Protein AF-A0A4R7BGW4-F1 (afdb_monomer_lite)

Structure (mmCIF, N/CA/C/O backbone):
data_AF-A0A4R7BGW4-F1
#
_entry.id   AF-A0A4R7BGW4-F1
#
loop_
_atom_site.group_PDB
_atom_site.id
_atom_site.type_symbol
_atom_site.label_atom_id
_atom_site.label_alt_id
_atom_site.label_comp_id
_atom_site.label_asym_id
_atom_site.label_entity_id
_atom_site.label_seq_id
_atom_site.pdbx_PDB_ins_code
_atom_site.Cartn_x
_atom_site.Cartn_y
_atom_site.Cartn_z
_atom_site.occupancy
_atom_site.B_iso_or_equiv
_atom_site.auth_seq_id
_atom_site.auth_comp_id
_atom_site.auth_asym_id
_atom_site.auth_atom_id
_atom_site.pdbx_PDB_model_num
ATOM 1 N N . MET A 1 1 ? 62.318 -22.006 13.399 1.00 50.84 1 MET A N 1
ATOM 2 C CA . MET A 1 1 ? 60.995 -21.565 13.897 1.00 50.84 1 MET A CA 1
ATOM 3 C C . MET A 1 1 ? 61.132 -20.517 15.015 1.00 50.84 1 MET A C 1
ATOM 5 O O . MET A 1 1 ? 60.632 -20.724 16.108 1.00 50.84 1 MET A O 1
ATOM 9 N N . ALA A 1 2 ? 61.800 -19.385 14.760 1.00 42.50 2 ALA A N 1
ATOM 10 C CA . ALA A 1 2 ? 61.925 -18.286 15.737 1.00 42.50 2 ALA A CA 1
ATOM 11 C C . ALA A 1 2 ? 61.772 -16.882 15.108 1.00 42.50 2 ALA A C 1
ATOM 13 O O . ALA A 1 2 ? 61.889 -15.880 15.798 1.00 42.50 2 ALA A O 1
ATOM 14 N N . HIS A 1 3 ? 61.462 -16.797 13.807 1.00 39.91 3 HIS A N 1
ATOM 15 C CA . HIS A 1 3 ? 61.272 -15.526 13.091 1.00 39.91 3 HIS A CA 1
ATOM 16 C C . HIS A 1 3 ? 59.812 -15.233 12.702 1.00 39.91 3 HIS A C 1
ATOM 18 O O . HIS A 1 3 ? 59.534 -14.176 12.151 1.00 39.91 3 HIS A O 1
ATOM 24 N N . LEU A 1 4 ? 58.864 -16.124 13.025 1.00 39.44 4 LEU A N 1
ATOM 25 C CA . LEU A 1 4 ? 57.434 -15.938 12.716 1.00 39.44 4 LEU A CA 1
ATOM 26 C C . LEU A 1 4 ? 56.603 -15.399 13.896 1.00 39.44 4 LEU A C 1
ATOM 28 O O . LEU A 1 4 ? 55.477 -14.962 13.696 1.00 39.44 4 LEU A O 1
ATOM 32 N N . THR A 1 5 ? 57.157 -15.348 15.109 1.00 45.94 5 THR A N 1
ATOM 33 C CA . THR A 1 5 ? 56.467 -14.856 16.318 1.00 45.94 5 THR A CA 1
ATOM 34 C C . THR A 1 5 ? 56.669 -13.360 16.595 1.00 45.94 5 THR A C 1
ATOM 36 O O . THR A 1 5 ? 55.926 -12.779 17.377 1.00 45.94 5 THR A O 1
ATOM 39 N N . SER A 1 6 ? 57.610 -12.691 15.919 1.00 45.19 6 SER A N 1
ATOM 40 C CA . SER A 1 6 ? 57.865 -11.249 16.099 1.00 45.19 6 SER A CA 1
ATOM 41 C C . SER A 1 6 ? 56.918 -10.351 15.284 1.00 45.19 6 SER A C 1
ATOM 43 O O . SER A 1 6 ? 56.547 -9.277 15.756 1.00 45.19 6 SER A O 1
ATOM 45 N N . ALA A 1 7 ? 56.464 -10.801 14.109 1.00 41.72 7 ALA A N 1
ATOM 46 C CA . ALA A 1 7 ? 55.553 -10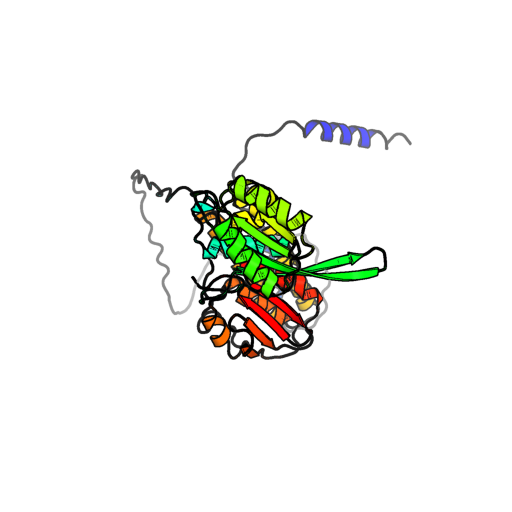.031 13.256 1.00 41.72 7 ALA A CA 1
ATOM 47 C C . ALA A 1 7 ? 54.107 -10.012 13.795 1.00 41.72 7 ALA A C 1
ATOM 49 O O . ALA A 1 7 ? 53.414 -9.000 13.688 1.00 41.72 7 ALA A O 1
ATOM 50 N N . ALA A 1 8 ? 53.672 -11.094 14.452 1.00 42.75 8 ALA A N 1
ATOM 51 C CA . ALA A 1 8 ? 52.350 -11.179 15.077 1.00 42.75 8 ALA A CA 1
ATOM 52 C C . ALA A 1 8 ? 52.223 -10.271 16.320 1.00 42.75 8 ALA A C 1
ATOM 54 O O . ALA A 1 8 ? 51.175 -9.663 16.540 1.00 42.75 8 ALA A O 1
ATOM 55 N N . GLN A 1 9 ? 53.310 -10.085 17.082 1.00 42.53 9 GLN A N 1
ATOM 56 C CA . GLN A 1 9 ? 53.322 -9.208 18.260 1.00 42.53 9 GLN A CA 1
ATOM 57 C C . GLN A 1 9 ? 53.328 -7.709 17.889 1.00 42.53 9 GLN A C 1
ATOM 59 O O . GLN A 1 9 ? 52.786 -6.886 18.626 1.00 42.53 9 GLN A O 1
ATOM 64 N N . GLN A 1 10 ? 53.887 -7.336 16.729 1.00 40.78 10 GLN A N 1
ATOM 65 C CA . GLN A 1 10 ? 53.847 -5.952 16.231 1.00 40.78 10 GLN A CA 1
ATOM 66 C C . GLN A 1 10 ? 52.486 -5.564 15.630 1.00 40.78 10 GLN A C 1
ATOM 68 O O . GLN A 1 10 ? 52.072 -4.415 15.778 1.00 40.78 10 GLN A O 1
ATOM 73 N N . ALA A 1 11 ? 51.746 -6.509 15.040 1.00 38.03 11 ALA A N 1
ATOM 74 C CA . ALA A 1 11 ? 50.392 -6.261 14.537 1.00 38.03 11 ALA A CA 1
ATOM 75 C C . ALA A 1 11 ? 49.359 -6.075 15.670 1.00 38.03 11 ALA A C 1
ATOM 77 O O . ALA A 1 11 ? 48.472 -5.227 15.569 1.00 38.03 11 ALA A O 1
ATOM 78 N N . SER A 1 12 ? 49.518 -6.790 16.792 1.00 37.56 12 SER A N 1
ATOM 79 C CA . SER A 1 12 ? 48.626 -6.669 17.957 1.00 37.56 12 SER A CA 1
ATOM 80 C C . SER A 1 12 ? 48.766 -5.332 18.703 1.00 37.56 12 SER A C 1
ATOM 82 O O . SER A 1 12 ? 47.798 -4.865 19.299 1.00 37.56 12 SER A O 1
ATOM 84 N N . ASN A 1 13 ? 49.936 -4.685 18.649 1.00 37.06 13 ASN A N 1
ATOM 85 C CA . ASN A 1 13 ? 50.175 -3.382 19.289 1.00 37.06 13 ASN A CA 1
ATOM 86 C C . ASN A 1 13 ? 49.731 -2.181 18.431 1.00 37.06 13 ASN A C 1
ATOM 88 O O . ASN A 1 13 ? 49.611 -1.070 18.947 1.00 37.06 13 ASN A O 1
ATOM 92 N N . LEU A 1 14 ? 49.464 -2.389 17.136 1.00 34.59 14 LEU A N 1
ATOM 93 C CA . LEU A 1 14 ? 48.868 -1.377 16.254 1.00 34.59 14 LEU A CA 1
ATOM 94 C C . LEU A 1 14 ? 47.337 -1.356 16.350 1.00 34.59 14 LEU A C 1
ATOM 96 O O . LEU A 1 14 ? 46.734 -0.298 16.193 1.00 34.59 14 LEU A O 1
ATOM 100 N N . LEU A 1 15 ? 46.712 -2.489 16.683 1.00 34.22 15 LEU A N 1
ATOM 101 C CA . LEU A 1 15 ? 45.257 -2.601 16.830 1.00 34.22 15 LEU A CA 1
ATOM 102 C C . LEU A 1 15 ? 44.727 -2.095 18.184 1.00 34.22 15 LEU A C 1
ATOM 104 O O . LEU A 1 15 ? 43.577 -1.679 18.256 1.00 34.22 15 LEU A O 1
ATOM 108 N N . SER A 1 16 ? 45.556 -2.020 19.231 1.00 32.81 16 SER A N 1
ATOM 109 C CA . SER A 1 16 ? 45.166 -1.424 20.523 1.00 32.81 16 SER A CA 1
ATOM 110 C C . SER A 1 16 ? 45.279 0.107 20.573 1.00 32.81 16 SER A C 1
ATOM 112 O O . SER A 1 16 ? 44.793 0.731 21.514 1.00 32.81 16 SER A O 1
ATOM 114 N N . ARG A 1 17 ? 45.876 0.740 19.551 1.00 33.09 17 ARG A N 1
ATOM 115 C CA . ARG A 1 17 ? 46.001 2.206 19.443 1.00 33.09 17 ARG A CA 1
ATOM 116 C C . ARG A 1 17 ? 44.931 2.872 18.572 1.00 33.09 17 ARG A C 1
ATOM 118 O O . ARG A 1 17 ? 44.899 4.095 18.508 1.00 33.09 17 ARG A O 1
ATOM 125 N N . PHE A 1 18 ? 44.028 2.105 17.960 1.00 29.09 18 PHE A N 1
ATOM 126 C CA . PHE A 1 18 ? 42.938 2.643 17.132 1.00 29.09 18 PHE A CA 1
ATOM 127 C C . PHE A 1 18 ? 41.626 2.927 17.893 1.00 29.09 18 PHE A C 1
ATOM 129 O O . PHE A 1 18 ? 40.670 3.402 17.288 1.00 29.09 18 PHE A O 1
ATOM 136 N N . SER A 1 19 ? 41.579 2.722 19.217 1.00 30.39 19 SER A N 1
ATOM 137 C CA . SER A 1 19 ? 40.395 3.017 20.052 1.00 30.39 19 SER A CA 1
ATOM 138 C C . SER A 1 19 ? 40.386 4.399 20.723 1.00 30.39 19 SER A C 1
ATOM 140 O O . SER A 1 19 ? 39.546 4.643 21.579 1.00 30.39 19 SER A O 1
ATOM 142 N N . PHE A 1 20 ? 41.263 5.329 20.342 1.00 30.33 20 PHE A N 1
ATOM 143 C CA . PHE A 1 20 ? 41.252 6.695 20.884 1.00 30.33 20 PHE A CA 1
ATOM 144 C C . PHE A 1 20 ? 41.569 7.730 19.799 1.00 30.33 20 PHE A C 1
ATOM 146 O O . PHE A 1 20 ? 42.650 8.306 19.771 1.00 30.33 20 PHE A O 1
ATOM 153 N N . MET A 1 21 ? 40.628 7.966 18.883 1.00 25.55 21 MET A N 1
ATOM 154 C CA . MET A 1 21 ? 40.558 9.236 18.150 1.00 25.55 21 MET A CA 1
ATOM 155 C C . MET A 1 21 ? 39.176 9.398 17.510 1.00 25.55 21 MET A C 1
ATOM 157 O O . MET A 1 21 ? 38.942 9.064 16.352 1.00 25.55 21 MET A O 1
ATOM 161 N N . GLN A 1 22 ? 38.238 9.891 18.312 1.00 27.88 22 GLN A N 1
ATOM 162 C CA . GLN A 1 22 ? 37.014 10.519 17.836 1.00 27.88 22 GLN A CA 1
ATOM 163 C C . GLN A 1 22 ? 37.192 12.031 18.038 1.00 27.88 22 GLN A C 1
ATOM 165 O O . GLN A 1 22 ? 37.757 12.440 19.051 1.00 27.88 22 GLN A O 1
ATOM 170 N N . VAL A 1 23 ? 36.674 12.811 17.083 1.00 30.53 23 VAL A N 1
ATOM 171 C CA . VAL A 1 23 ? 36.604 14.286 16.981 1.00 30.53 23 VAL A CA 1
ATOM 172 C C . VAL A 1 23 ? 37.595 14.920 15.985 1.00 30.53 23 VAL A C 1
ATOM 174 O O . VAL A 1 23 ? 38.809 14.831 16.130 1.00 30.53 23 VAL A O 1
ATOM 177 N N . ALA A 1 24 ? 36.988 15.629 15.021 1.00 28.98 24 ALA A N 1
ATOM 178 C CA . ALA A 1 24 ? 37.527 16.506 13.975 1.00 28.98 24 ALA A CA 1
ATOM 179 C C . ALA A 1 24 ? 38.097 15.828 12.712 1.00 28.98 24 ALA A C 1
ATOM 181 O O . ALA A 1 24 ? 39.224 15.357 12.713 1.00 28.98 24 ALA A O 1
ATOM 182 N N . VAL A 1 25 ? 37.311 15.816 11.624 1.00 26.88 25 VAL A N 1
ATOM 183 C CA . VAL A 1 25 ? 37.585 16.527 10.349 1.00 26.88 25 VAL A CA 1
ATOM 184 C C . VAL A 1 25 ? 36.357 16.348 9.438 1.00 26.88 25 VAL A C 1
ATOM 186 O O . VAL A 1 25 ? 36.188 15.334 8.759 1.00 26.88 25 VAL A O 1
ATOM 189 N N . GLU A 1 26 ? 35.490 17.360 9.433 1.00 35.34 26 GLU A N 1
ATOM 190 C CA . GLU A 1 26 ? 34.613 17.678 8.305 1.00 35.34 26 GLU A CA 1
ATOM 191 C C . GLU A 1 26 ? 35.473 18.204 7.145 1.00 35.34 26 GLU A C 1
ATOM 193 O O . GLU A 1 26 ? 36.422 18.955 7.362 1.00 35.34 26 GLU A O 1
ATOM 198 N N . GLY A 1 27 ? 35.143 17.812 5.910 1.00 29.66 27 GLY A N 1
ATOM 199 C CA . GLY A 1 27 ? 35.706 18.443 4.711 1.00 29.66 27 GLY A CA 1
ATOM 200 C C . GLY A 1 27 ? 36.666 17.609 3.858 1.00 29.66 27 GLY A C 1
ATOM 201 O O . GLY A 1 27 ? 37.609 18.173 3.331 1.00 29.66 27 GLY A O 1
ATOM 202 N N . HIS A 1 28 ? 36.457 16.300 3.657 1.00 29.39 28 HIS A N 1
ATOM 203 C CA . HIS A 1 28 ? 37.186 15.550 2.608 1.00 29.39 28 HIS A CA 1
ATOM 204 C C . HIS A 1 28 ? 36.442 14.302 2.078 1.00 29.39 28 HIS A C 1
ATOM 206 O O . HIS A 1 28 ? 37.018 13.224 1.951 1.00 29.39 28 HIS A O 1
ATOM 212 N N . ARG A 1 29 ? 35.150 14.416 1.725 1.00 31.31 29 ARG A N 1
ATOM 213 C CA . ARG A 1 29 ? 34.405 13.311 1.065 1.00 31.31 29 ARG A CA 1
ATOM 214 C C . ARG A 1 29 ? 33.837 13.602 -0.328 1.00 31.31 29 ARG A C 1
ATOM 216 O O . ARG A 1 29 ? 33.298 12.698 -0.951 1.00 31.31 29 ARG A O 1
ATOM 223 N N . THR A 1 30 ? 34.067 14.783 -0.896 1.00 33.34 30 THR A N 1
ATOM 224 C CA . THR A 1 30 ? 33.650 15.123 -2.275 1.00 33.34 30 THR A CA 1
ATOM 225 C C . THR A 1 30 ? 34.719 14.870 -3.347 1.00 33.34 30 THR A C 1
ATOM 227 O O . THR A 1 30 ? 34.395 14.803 -4.529 1.00 33.34 30 THR A O 1
ATOM 230 N N . ALA A 1 31 ? 35.985 14.643 -2.979 1.00 28.88 31 ALA A N 1
ATOM 231 C CA . ALA A 1 31 ? 37.067 14.455 -3.957 1.00 28.88 31 ALA A CA 1
ATOM 232 C C . ALA A 1 31 ? 37.173 13.022 -4.523 1.00 28.88 31 ALA A C 1
ATOM 234 O O . ALA A 1 31 ? 37.663 12.833 -5.637 1.00 28.88 31 ALA A O 1
ATOM 235 N N . SER A 1 32 ? 36.693 12.006 -3.794 1.00 30.34 32 SER A N 1
ATOM 236 C CA . SER A 1 32 ? 36.845 10.601 -4.210 1.00 30.34 32 SER A CA 1
ATOM 237 C C . SER A 1 32 ? 35.902 10.217 -5.364 1.00 30.34 32 SER A C 1
ATOM 239 O O . SER A 1 32 ? 36.321 9.534 -6.297 1.00 30.34 32 SER A O 1
ATOM 241 N N . CYS A 1 33 ? 34.670 10.748 -5.386 1.00 32.38 33 CYS A N 1
ATOM 242 C CA . CYS A 1 33 ? 33.725 10.510 -6.489 1.00 32.38 33 CYS A CA 1
ATOM 243 C C . CYS A 1 33 ? 34.138 11.198 -7.804 1.00 32.38 33 CYS A C 1
ATOM 245 O O . CYS A 1 33 ? 33.939 10.642 -8.883 1.00 32.38 33 CYS A O 1
ATOM 247 N N . LEU A 1 34 ? 34.777 12.372 -7.738 1.00 30.14 34 LEU A N 1
ATOM 248 C CA . LEU A 1 34 ? 35.261 13.087 -8.928 1.00 30.14 34 LEU A CA 1
ATOM 249 C C . LEU A 1 34 ? 36.474 12.398 -9.576 1.00 30.14 34 LEU A C 1
ATOM 251 O O . LEU A 1 34 ? 36.586 12.356 -10.800 1.00 30.14 34 LEU A O 1
ATOM 255 N N . LEU A 1 35 ? 37.354 11.779 -8.784 1.00 31.17 35 LEU A N 1
ATOM 256 C CA . LEU A 1 35 ? 38.516 11.050 -9.309 1.00 31.17 35 LEU A CA 1
ATOM 257 C C . LEU A 1 35 ? 38.139 9.742 -10.028 1.00 31.17 35 LEU A C 1
ATOM 259 O O . LEU A 1 35 ? 38.867 9.306 -10.925 1.00 31.17 35 LEU A O 1
ATOM 263 N N . GLN A 1 36 ? 36.996 9.138 -9.691 1.00 35.72 36 GLN A N 1
ATOM 264 C CA . GLN A 1 36 ? 36.485 7.948 -10.378 1.00 35.72 36 GLN A CA 1
ATOM 265 C C . GLN A 1 36 ? 35.817 8.283 -11.722 1.00 35.72 36 GLN A C 1
ATOM 267 O O . GLN A 1 36 ? 36.022 7.541 -12.686 1.00 35.72 36 GLN A O 1
ATOM 272 N N . SER A 1 37 ? 35.126 9.425 -11.842 1.00 32.12 37 SER A N 1
ATOM 273 C CA . SER A 1 37 ? 34.527 9.843 -13.123 1.00 32.12 37 SER A CA 1
ATOM 274 C C . SER A 1 37 ? 35.582 10.304 -14.143 1.00 32.12 37 SER A C 1
ATOM 276 O O . SER A 1 37 ? 35.499 9.961 -15.323 1.00 32.12 37 SER A O 1
ATOM 278 N N . VAL A 1 38 ? 36.661 10.959 -13.691 1.00 35.38 38 VAL A N 1
ATOM 279 C CA . VAL A 1 38 ? 37.774 11.383 -14.566 1.00 35.38 38 VAL A CA 1
ATOM 280 C C . VAL A 1 38 ? 38.562 10.185 -15.121 1.00 35.38 38 VAL A C 1
ATOM 282 O O . VAL A 1 38 ? 39.023 10.222 -16.265 1.00 35.38 38 VAL A O 1
ATOM 285 N N . ARG A 1 39 ? 38.669 9.077 -14.369 1.00 33.34 39 ARG A N 1
ATOM 286 C CA . ARG A 1 39 ? 39.290 7.833 -14.867 1.00 33.34 39 ARG A CA 1
ATOM 287 C C . ARG A 1 39 ? 38.445 7.130 -15.934 1.00 33.34 39 ARG A C 1
ATOM 289 O O . ARG A 1 39 ? 39.021 6.581 -16.872 1.00 33.34 39 ARG A O 1
ATOM 296 N N . TYR A 1 40 ? 37.116 7.192 -15.837 1.00 34.81 40 TYR A N 1
ATOM 297 C CA . TYR A 1 40 ? 36.210 6.621 -16.842 1.00 34.81 40 TYR A CA 1
ATOM 298 C C . TYR A 1 40 ? 36.238 7.405 -18.164 1.00 34.81 40 TYR A C 1
ATOM 300 O O . TYR A 1 40 ? 36.337 6.807 -19.237 1.00 34.81 40 TYR A O 1
ATOM 308 N N . SER A 1 41 ? 36.293 8.738 -18.098 1.00 36.44 41 SER A N 1
ATOM 309 C CA . SER A 1 41 ? 36.430 9.600 -19.283 1.00 36.44 41 SER A CA 1
ATOM 310 C C . SER A 1 41 ? 37.761 9.389 -20.025 1.00 36.44 41 SER A C 1
ATOM 312 O O . SER A 1 41 ? 37.803 9.422 -21.256 1.00 36.44 41 SER A O 1
ATOM 314 N N . GLY A 1 42 ? 38.849 9.089 -19.303 1.00 30.75 42 GLY A N 1
ATOM 315 C CA . GLY A 1 42 ? 40.153 8.767 -19.900 1.00 30.75 42 GLY A CA 1
ATOM 316 C C . GLY A 1 42 ? 40.214 7.404 -20.609 1.00 30.75 42 GLY A C 1
ATOM 317 O O . GLY A 1 42 ? 40.974 7.237 -21.567 1.00 30.75 42 GLY A O 1
ATOM 318 N N . LEU A 1 43 ? 39.402 6.434 -20.177 1.00 37.34 43 LEU A N 1
ATOM 319 C CA . LEU A 1 43 ? 39.286 5.108 -20.801 1.00 37.34 43 LEU A CA 1
ATOM 320 C C . LEU A 1 43 ? 38.443 5.147 -22.085 1.00 37.34 43 LEU A C 1
ATOM 322 O O . LEU A 1 43 ? 38.844 4.563 -23.093 1.00 37.34 43 LEU A O 1
ATOM 326 N N . LEU A 1 44 ? 37.357 5.927 -22.096 1.00 37.09 44 LEU A N 1
ATOM 327 C CA . LEU A 1 44 ? 36.525 6.167 -23.284 1.00 37.09 44 LEU A CA 1
ATOM 328 C C . LEU A 1 44 ? 37.282 6.908 -24.401 1.00 37.09 44 LEU A C 1
ATOM 330 O O . LEU A 1 44 ? 37.140 6.571 -25.579 1.00 37.09 44 LEU A O 1
ATOM 334 N N . LEU A 1 45 ? 38.168 7.848 -24.051 1.00 32.81 45 LEU A N 1
ATOM 335 C CA . LEU A 1 45 ? 39.012 8.539 -25.036 1.00 32.81 45 LEU A CA 1
ATOM 336 C C . LEU A 1 45 ? 40.053 7.597 -25.681 1.00 32.81 45 LEU A C 1
ATOM 338 O O . LEU A 1 45 ? 40.371 7.732 -26.863 1.00 32.81 45 LEU A O 1
ATOM 342 N N . ARG A 1 46 ? 40.542 6.591 -24.938 1.00 35.94 46 ARG A N 1
ATOM 343 C CA . ARG A 1 46 ? 41.466 5.563 -25.457 1.00 35.94 46 ARG A CA 1
ATOM 344 C C . ARG A 1 46 ? 40.794 4.554 -26.390 1.00 35.94 46 ARG A C 1
ATOM 346 O O . ARG A 1 46 ? 41.461 4.051 -27.293 1.00 35.94 46 ARG A O 1
ATOM 353 N N . GLN A 1 47 ? 39.504 4.271 -26.211 1.00 41.97 47 GLN A N 1
ATOM 354 C CA . GLN A 1 47 ? 38.747 3.409 -27.127 1.00 41.97 47 GLN A CA 1
ATOM 355 C C . GLN A 1 47 ? 38.418 4.121 -28.443 1.00 41.97 47 GLN A C 1
ATOM 357 O O . GLN A 1 47 ? 38.543 3.520 -29.510 1.00 41.97 47 GLN A O 1
ATOM 362 N N . LYS A 1 48 ? 38.107 5.422 -28.392 1.00 34.97 48 LYS A N 1
ATOM 363 C CA . LYS A 1 48 ? 37.793 6.210 -29.593 1.00 34.97 48 LYS A CA 1
ATOM 364 C C . LYS A 1 48 ? 39.014 6.442 -30.495 1.00 34.97 48 LYS A C 1
ATOM 366 O O . LYS A 1 48 ? 38.878 6.424 -31.711 1.00 34.97 48 LYS A O 1
ATOM 371 N N . LEU A 1 49 ? 40.218 6.525 -29.917 1.00 33.94 49 LEU A N 1
ATOM 372 C CA . LEU A 1 49 ? 41.483 6.598 -30.669 1.00 33.94 49 LEU A CA 1
ATOM 373 C C . LEU A 1 49 ? 41.941 5.257 -31.277 1.00 33.94 49 LEU A C 1
ATOM 375 O O . LEU A 1 49 ? 42.817 5.260 -32.136 1.00 33.94 49 LEU A O 1
ATOM 379 N N . ARG A 1 50 ? 41.359 4.116 -30.874 1.00 34.19 50 ARG A N 1
ATOM 380 C CA . ARG A 1 50 ? 41.621 2.803 -31.501 1.00 34.19 50 ARG A CA 1
ATOM 381 C C . ARG A 1 50 ? 40.703 2.488 -32.682 1.00 34.19 50 ARG A C 1
ATOM 383 O O . ARG A 1 50 ? 41.029 1.601 -33.459 1.00 34.19 50 ARG A O 1
ATOM 390 N N . GLN A 1 51 ? 39.585 3.196 -32.831 1.00 38.38 51 GLN A N 1
ATOM 391 C CA . GLN A 1 51 ? 38.664 3.004 -33.958 1.00 38.38 51 GLN A CA 1
ATOM 392 C C . GLN A 1 51 ? 39.020 3.866 -35.182 1.00 38.38 51 GLN A C 1
ATOM 394 O O . GLN A 1 51 ? 38.491 3.628 -36.262 1.00 38.38 51 GLN A O 1
ATOM 399 N N . THR A 1 52 ? 39.941 4.828 -35.053 1.00 36.81 52 THR A N 1
ATOM 400 C CA . THR A 1 52 ? 40.314 5.755 -36.139 1.00 36.81 52 THR A CA 1
ATOM 401 C C . THR A 1 52 ? 41.631 5.431 -36.848 1.00 36.81 52 THR A C 1
ATOM 403 O O . THR A 1 52 ? 42.049 6.193 -37.713 1.00 36.81 52 THR A O 1
ATOM 406 N N . THR A 1 53 ? 42.297 4.316 -36.541 1.00 35.06 53 THR A N 1
ATOM 407 C CA . THR A 1 53 ? 43.508 3.889 -37.263 1.00 35.06 53 THR A CA 1
ATOM 408 C C . THR A 1 53 ? 43.390 2.434 -37.708 1.00 35.06 53 THR A C 1
ATOM 410 O O . THR A 1 53 ? 43.773 1.499 -37.010 1.00 35.06 53 THR A O 1
ATOM 413 N N . GLY A 1 54 ? 42.845 2.236 -38.909 1.00 34.66 54 GLY A N 1
ATOM 414 C CA . GLY A 1 54 ? 42.974 0.973 -39.629 1.00 34.66 54 GLY A CA 1
ATOM 415 C C . GLY A 1 54 ? 44.427 0.764 -40.060 1.00 34.66 54 GLY A C 1
ATOM 416 O O . GLY A 1 54 ? 44.990 1.601 -40.762 1.00 34.66 54 GLY A O 1
ATOM 417 N N . GLY A 1 55 ? 45.041 -0.341 -39.637 1.00 29.80 55 GLY A N 1
ATOM 418 C CA . GLY A 1 55 ? 46.382 -0.724 -40.078 1.00 29.80 55 GLY A CA 1
ATOM 419 C C . GLY A 1 55 ? 46.951 -1.920 -39.315 1.00 29.80 55 GLY A C 1
ATOM 420 O O . GLY A 1 55 ? 47.362 -1.793 -38.166 1.00 29.80 55 GLY A O 1
ATOM 421 N N . ASN A 1 56 ? 46.985 -3.080 -39.973 1.00 34.50 56 ASN A N 1
ATOM 422 C CA . ASN A 1 56 ? 47.585 -4.331 -39.500 1.00 34.50 56 ASN A CA 1
ATOM 423 C C . ASN A 1 56 ? 49.121 -4.239 -39.381 1.00 34.50 56 ASN A C 1
ATOM 425 O O . ASN A 1 56 ? 49.785 -4.034 -40.396 1.00 34.50 56 ASN A O 1
ATOM 429 N N . SER A 1 57 ? 49.687 -4.495 -38.191 1.00 29.64 57 SER A N 1
ATOM 430 C CA . SER A 1 57 ? 50.986 -5.186 -37.977 1.00 29.64 57 SER A CA 1
ATOM 431 C C . SER A 1 57 ? 51.303 -5.385 -36.478 1.00 29.64 57 SER A C 1
ATOM 433 O O . SER A 1 57 ? 50.825 -4.606 -35.651 1.00 29.64 57 SER A O 1
ATOM 435 N N . PRO A 1 58 ? 52.084 -6.420 -36.089 1.00 34.56 58 PRO A N 1
ATOM 436 C CA . PRO A 1 58 ? 52.198 -6.861 -34.698 1.00 34.56 58 PRO A CA 1
ATOM 437 C C . PRO A 1 58 ? 53.247 -6.056 -33.913 1.00 34.56 58 PRO A C 1
ATOM 439 O O . PRO A 1 58 ? 54.369 -5.846 -34.373 1.00 34.56 58 PRO A O 1
ATOM 442 N N . ALA A 1 59 ? 52.901 -5.627 -32.697 1.00 32.28 59 ALA A N 1
ATOM 443 C CA . ALA A 1 59 ? 53.775 -4.829 -31.837 1.00 32.28 59 ALA A CA 1
ATOM 444 C C . ALA A 1 59 ? 54.674 -5.700 -30.932 1.00 32.28 59 ALA A C 1
ATOM 446 O O . ALA A 1 59 ? 54.187 -6.550 -30.187 1.00 32.28 59 ALA A O 1
ATOM 447 N N . ARG A 1 60 ? 55.989 -5.433 -30.956 1.00 28.94 60 ARG A N 1
ATOM 448 C CA . ARG A 1 60 ? 56.958 -5.793 -29.897 1.00 28.94 60 ARG A CA 1
ATOM 449 C C . ARG A 1 60 ? 56.798 -4.854 -28.682 1.00 28.94 60 ARG A C 1
ATOM 451 O O . ARG A 1 60 ? 56.372 -3.715 -28.871 1.00 28.94 60 ARG A O 1
ATOM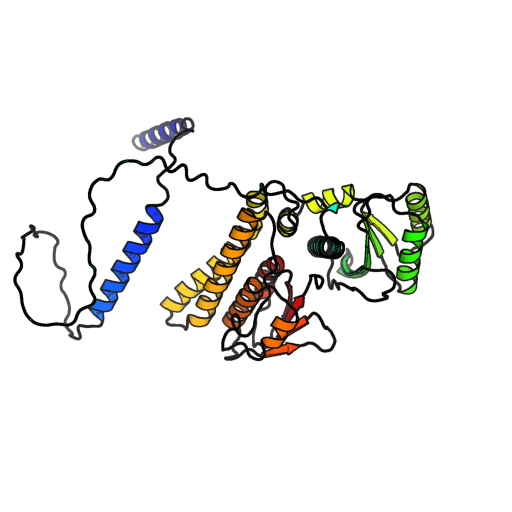 458 N N . PRO A 1 61 ? 57.175 -5.264 -27.455 1.00 29.88 61 PRO A N 1
ATOM 459 C CA . PRO A 1 61 ? 57.029 -4.421 -26.268 1.00 29.88 61 PRO A CA 1
ATOM 460 C C . PRO A 1 61 ? 58.169 -3.390 -26.160 1.00 29.88 61 PRO A C 1
ATOM 462 O O . PRO A 1 61 ? 59.339 -3.739 -26.308 1.00 29.88 61 PRO A O 1
ATOM 465 N N . LEU A 1 62 ? 57.835 -2.125 -25.878 1.00 29.28 62 LEU A N 1
ATOM 466 C CA . LEU A 1 62 ? 58.795 -1.040 -25.619 1.00 29.28 62 LEU A CA 1
ATOM 467 C C . LEU A 1 62 ? 58.961 -0.793 -24.108 1.00 29.28 62 LEU A C 1
ATOM 469 O O . LEU A 1 62 ? 57.981 -0.713 -23.366 1.00 29.28 62 LEU A O 1
ATOM 473 N N . GLN A 1 63 ? 60.222 -0.675 -23.677 1.00 26.84 63 GLN A N 1
ATOM 474 C CA . GLN A 1 63 ? 60.666 -0.397 -22.306 1.00 26.84 63 GLN A CA 1
ATOM 475 C C . GLN A 1 63 ? 60.459 1.074 -21.905 1.00 26.84 63 GLN A C 1
ATOM 477 O O . GLN A 1 63 ? 60.734 1.995 -22.670 1.00 26.84 63 GLN A O 1
ATOM 482 N N . TRP A 1 64 ? 60.032 1.279 -20.656 1.00 30.09 64 TRP A N 1
ATOM 483 C CA . TRP A 1 64 ? 59.778 2.577 -20.025 1.00 30.09 64 TRP A CA 1
ATOM 484 C C . TRP A 1 64 ? 61.038 3.192 -19.407 1.00 30.09 64 TRP A C 1
ATOM 486 O O . TRP A 1 64 ? 61.192 3.258 -18.190 1.00 30.09 64 TRP A O 1
ATOM 496 N N . SER A 1 65 ? 61.936 3.702 -20.239 1.00 31.02 65 SER A N 1
ATOM 497 C CA . SER A 1 65 ? 62.952 4.642 -19.768 1.00 31.02 65 SER A CA 1
ATOM 498 C C . SER A 1 65 ? 63.314 5.596 -20.892 1.00 31.02 65 SER A C 1
ATOM 500 O O . SER A 1 65 ? 63.700 5.130 -21.956 1.00 31.02 65 SER A O 1
ATOM 502 N N . GLN A 1 66 ? 63.244 6.900 -20.600 1.00 32.28 66 GLN A N 1
ATOM 503 C CA . GLN A 1 66 ? 63.597 8.064 -21.433 1.00 32.28 66 GLN A CA 1
ATOM 504 C C . GLN A 1 66 ? 62.417 8.833 -22.042 1.00 32.28 66 GLN A C 1
ATOM 506 O O . GLN A 1 66 ? 62.159 8.748 -23.232 1.00 32.28 66 GLN A O 1
ATOM 511 N N . LEU A 1 67 ? 61.787 9.701 -21.242 1.00 26.77 67 LEU A N 1
ATOM 512 C CA . LEU A 1 67 ? 61.168 10.936 -21.739 1.00 26.77 67 LEU A CA 1
ATOM 513 C C . LEU A 1 67 ? 61.414 12.066 -20.719 1.00 26.77 67 LEU A C 1
ATOM 515 O O . LEU A 1 67 ? 60.913 12.022 -19.597 1.00 26.77 67 LEU A O 1
ATOM 519 N N . LYS A 1 68 ? 62.225 13.061 -21.107 1.00 26.55 68 LYS A N 1
ATOM 520 C CA . LYS A 1 68 ? 62.338 14.382 -20.453 1.00 26.55 68 LYS A CA 1
ATOM 521 C C . LYS A 1 68 ? 61.309 15.337 -21.085 1.00 26.55 68 LYS A C 1
ATOM 523 O O . LYS A 1 68 ? 61.019 15.178 -22.269 1.00 26.55 68 LYS A O 1
ATOM 528 N N . PRO A 1 69 ? 60.783 16.344 -20.363 1.00 26.84 69 PRO A N 1
ATOM 529 C CA . PRO A 1 69 ? 59.772 17.242 -20.909 1.00 26.84 69 PRO A CA 1
ATOM 530 C C . PRO A 1 69 ? 60.419 18.345 -21.759 1.00 26.84 69 PRO A C 1
ATOM 532 O O . PRO A 1 69 ? 61.402 18.961 -21.347 1.00 26.84 69 PRO A O 1
ATOM 535 N N . THR A 1 70 ? 59.857 18.630 -22.935 1.00 26.11 70 THR A N 1
ATOM 536 C CA . THR A 1 70 ? 60.252 19.775 -23.773 1.00 26.11 70 THR A CA 1
ATOM 537 C C . THR A 1 70 ? 59.024 20.621 -24.105 1.00 26.11 70 THR A C 1
ATOM 539 O O . THR A 1 70 ? 57.979 20.095 -24.477 1.00 26.11 70 THR A O 1
ATOM 542 N N . ARG A 1 71 ? 59.160 21.940 -23.910 1.00 27.27 71 ARG A N 1
ATOM 543 C CA . ARG A 1 71 ? 58.189 22.997 -24.240 1.00 27.27 71 ARG A CA 1
ATOM 544 C C . ARG A 1 71 ? 58.056 23.179 -25.760 1.00 27.27 71 ARG A C 1
ATOM 546 O O . ARG A 1 71 ? 59.068 23.178 -26.449 1.00 27.27 71 ARG A O 1
ATOM 553 N N . LEU A 1 72 ? 56.847 23.488 -26.226 1.00 24.59 72 LEU A N 1
ATOM 554 C CA . LEU A 1 72 ? 56.516 24.093 -27.532 1.00 24.59 72 LEU A CA 1
ATOM 555 C C . LEU A 1 72 ? 55.420 25.135 -27.224 1.00 24.59 72 LEU A C 1
ATOM 557 O O . LEU A 1 72 ? 54.428 24.763 -26.606 1.00 24.59 72 LEU A O 1
ATOM 561 N N . VAL A 1 73 ? 55.622 26.458 -27.289 1.00 25.19 73 VAL A N 1
ATOM 562 C CA . VAL A 1 73 ? 55.843 27.390 -28.422 1.00 25.19 73 VAL A CA 1
ATOM 563 C C . VAL A 1 73 ? 54.740 27.317 -29.485 1.00 25.19 73 VAL A C 1
ATOM 565 O O . VAL A 1 73 ? 54.670 26.375 -30.267 1.00 25.19 73 VAL A O 1
ATOM 568 N N . GLU A 1 74 ? 53.892 28.350 -29.472 1.00 27.39 74 GLU A N 1
ATOM 569 C CA . GLU A 1 74 ? 52.810 28.659 -30.413 1.00 27.39 74 GLU A CA 1
ATOM 570 C C . GLU A 1 74 ? 53.336 29.150 -31.774 1.00 27.39 74 GLU A C 1
ATOM 572 O O . GLU A 1 74 ? 54.287 29.931 -31.812 1.00 27.39 74 GLU A O 1
ATOM 577 N N . ASN A 1 75 ? 52.639 28.820 -32.875 1.00 23.47 75 ASN A N 1
ATOM 578 C CA . ASN A 1 75 ? 52.220 29.837 -33.853 1.00 23.47 75 ASN A CA 1
ATOM 579 C C . ASN A 1 75 ? 51.130 29.374 -34.851 1.00 23.47 75 ASN A C 1
ATOM 581 O O . ASN A 1 75 ? 51.038 28.204 -35.207 1.00 23.47 75 ASN A O 1
ATOM 585 N N . ARG A 1 76 ? 50.315 30.367 -35.246 1.00 23.78 76 ARG A N 1
ATOM 586 C CA . ARG A 1 76 ? 49.082 30.418 -36.082 1.00 23.78 76 ARG A CA 1
ATOM 587 C C . ARG A 1 76 ? 49.318 30.024 -37.561 1.00 23.78 76 ARG A C 1
ATOM 589 O O . ARG A 1 76 ? 50.465 29.981 -37.975 1.00 23.78 76 ARG A O 1
ATOM 596 N N . ALA A 1 77 ? 48.341 29.763 -38.445 1.00 25.00 77 ALA A N 1
ATOM 597 C CA . ALA A 1 77 ? 47.002 30.332 -38.728 1.00 25.00 77 ALA A CA 1
ATOM 598 C C . ALA A 1 77 ? 46.145 29.284 -39.522 1.00 25.00 77 ALA A C 1
ATOM 600 O O . ALA A 1 77 ? 46.694 28.253 -39.886 1.00 25.00 77 ALA A O 1
ATOM 601 N N . VAL A 1 78 ? 44.833 29.373 -39.819 1.00 24.14 78 VAL A N 1
ATOM 602 C CA . VAL A 1 78 ? 44.023 30.395 -40.529 1.00 24.14 78 VAL A CA 1
ATOM 603 C C . VAL A 1 78 ? 42.508 30.027 -40.404 1.00 24.14 78 VAL A C 1
ATOM 605 O O . VAL A 1 78 ? 42.193 28.845 -40.444 1.00 24.14 78 VAL A O 1
ATOM 608 N N . HIS A 1 79 ? 41.623 31.041 -40.268 1.00 25.98 79 HIS A N 1
ATOM 609 C CA . HIS A 1 79 ? 40.144 31.156 -40.487 1.00 25.98 79 HIS A CA 1
ATOM 610 C C . HIS A 1 79 ? 39.202 29.930 -40.321 1.00 25.98 79 HIS A C 1
ATOM 612 O O . HIS A 1 79 ? 39.391 28.916 -40.966 1.00 25.98 79 HIS A O 1
ATOM 618 N N . GLY A 1 80 ? 38.060 29.947 -39.617 1.00 22.61 80 GLY A N 1
ATOM 619 C CA . GLY A 1 80 ? 37.291 30.976 -38.911 1.00 22.61 80 GLY A CA 1
ATOM 620 C C . GLY A 1 80 ? 35.800 30.576 -38.856 1.00 22.61 80 GLY A C 1
ATOM 621 O O . GLY A 1 80 ? 35.220 30.352 -39.906 1.00 22.61 80 GLY A O 1
ATOM 622 N N . PHE A 1 81 ? 35.189 30.482 -37.666 1.00 23.81 81 PHE A N 1
ATOM 623 C CA . PHE A 1 81 ? 33.881 31.075 -37.310 1.00 23.81 81 PHE A CA 1
ATOM 624 C C . PHE A 1 81 ? 33.602 30.885 -35.804 1.00 23.81 81 PHE A C 1
ATOM 626 O O . PHE A 1 81 ? 33.949 29.866 -35.215 1.00 23.81 81 PHE A O 1
ATOM 633 N N . LEU A 1 82 ? 33.054 31.935 -35.190 1.00 23.97 82 LEU A N 1
ATOM 634 C CA . LEU A 1 82 ? 33.033 32.262 -33.759 1.00 23.97 82 LEU A CA 1
ATOM 635 C C . LEU A 1 82 ? 31.747 31.829 -33.036 1.00 23.97 82 LEU A C 1
ATOM 637 O O . LEU A 1 82 ? 30.667 31.972 -33.599 1.00 23.97 82 LEU A O 1
ATOM 641 N N . ILE A 1 83 ? 31.859 31.537 -31.732 1.00 26.03 83 ILE A N 1
ATOM 642 C CA . ILE A 1 83 ? 30.931 32.033 -30.690 1.00 26.03 83 ILE A CA 1
ATOM 643 C C . ILE A 1 83 ? 31.795 32.529 -29.503 1.00 26.03 83 ILE A C 1
ATOM 645 O O . ILE A 1 83 ? 32.714 31.812 -29.100 1.00 26.03 83 ILE A O 1
ATOM 649 N N . PRO A 1 84 ? 31.593 33.753 -28.969 1.00 26.30 84 PRO A N 1
ATOM 650 C CA . PRO A 1 84 ? 32.559 34.399 -28.083 1.00 26.30 84 PRO A CA 1
ATOM 651 C C . PRO A 1 84 ? 32.342 34.049 -26.604 1.00 26.30 84 PRO A C 1
ATOM 653 O O . PRO A 1 84 ? 31.293 34.324 -26.029 1.00 26.30 84 PRO A O 1
ATOM 656 N N . CYS A 1 85 ? 33.391 33.538 -25.958 1.00 23.31 85 CYS A N 1
ATOM 657 C CA . CYS A 1 85 ? 33.519 33.518 -24.504 1.00 23.31 85 CYS A CA 1
ATOM 658 C C . CYS A 1 85 ? 34.332 34.756 -24.088 1.00 23.31 85 CYS A C 1
ATOM 660 O O . CYS A 1 85 ? 35.546 34.803 -24.276 1.00 23.31 85 CYS A O 1
ATOM 662 N N . SER A 1 86 ? 33.663 35.803 -23.599 1.00 26.53 86 SER A N 1
ATOM 663 C CA . SER A 1 86 ? 34.314 37.025 -23.109 1.00 26.53 86 SER A CA 1
ATOM 664 C C . SER A 1 86 ? 34.500 36.943 -21.594 1.00 26.53 86 SER A C 1
ATOM 666 O O . SER A 1 86 ? 33.658 37.415 -20.833 1.00 26.53 86 SER A O 1
ATOM 668 N N . LEU A 1 87 ? 35.640 36.410 -21.155 1.00 27.66 87 LEU A N 1
ATOM 669 C CA . LEU A 1 87 ? 36.174 36.665 -19.816 1.00 27.66 87 LEU A CA 1
ATOM 670 C C . LEU A 1 87 ? 36.688 38.111 -19.768 1.00 27.66 87 LEU A C 1
ATOM 672 O O . LEU A 1 87 ? 37.792 38.409 -20.222 1.00 27.66 87 LEU A O 1
ATOM 676 N N . LYS A 1 88 ? 35.874 39.024 -19.228 1.00 27.67 88 LYS A N 1
ATOM 677 C CA . LYS A 1 88 ? 36.349 40.333 -18.766 1.00 27.67 88 LYS A CA 1
ATOM 678 C C . LYS A 1 88 ? 36.692 40.239 -17.283 1.00 27.67 88 LYS A C 1
ATOM 680 O O . LYS A 1 88 ? 35.862 39.867 -16.465 1.00 27.67 88 LYS A O 1
ATOM 685 N N . SER A 1 89 ? 37.938 40.596 -16.987 1.0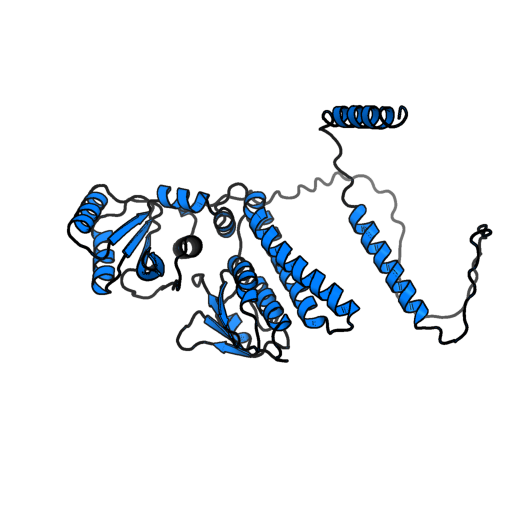0 35.56 89 SER A N 1
ATOM 686 C CA . SER A 1 89 ? 38.469 40.905 -15.661 1.00 35.56 89 SER A CA 1
ATOM 687 C C . SER A 1 89 ? 37.526 41.846 -14.903 1.00 35.56 89 SER A C 1
ATOM 689 O O . SER A 1 89 ? 37.241 42.951 -15.370 1.00 35.56 89 SER A O 1
ATOM 691 N N . CYS A 1 90 ? 37.068 41.412 -13.728 1.00 24.25 90 CYS A N 1
ATOM 692 C CA . CYS A 1 90 ? 36.415 42.270 -12.749 1.00 24.25 90 CYS A CA 1
ATOM 693 C C . CYS A 1 90 ? 37.325 42.403 -11.526 1.00 24.25 90 CYS A C 1
ATOM 695 O O . CYS A 1 90 ? 37.840 41.422 -10.995 1.00 24.25 90 CYS A O 1
ATOM 697 N N . LYS A 1 91 ? 37.555 43.666 -11.175 1.00 28.44 91 LYS A N 1
ATOM 698 C CA . LYS A 1 91 ? 38.418 44.180 -10.115 1.00 28.44 91 LYS A CA 1
ATOM 699 C C . LYS A 1 91 ? 37.918 43.758 -8.733 1.00 28.44 91 LYS A C 1
ATOM 701 O O . LYS A 1 91 ? 36.718 43.582 -8.543 1.00 28.44 91 LYS A O 1
ATOM 706 N N . GLU A 1 92 ? 38.848 43.687 -7.785 1.00 36.75 92 GLU A N 1
ATOM 707 C CA . GLU A 1 92 ? 38.586 43.585 -6.348 1.00 36.75 92 GLU A CA 1
ATOM 708 C C . GLU A 1 92 ? 37.601 44.684 -5.915 1.00 36.75 92 GLU A C 1
ATOM 710 O O . GLU A 1 92 ? 37.923 45.872 -5.899 1.00 36.75 92 GLU A O 1
ATOM 715 N N . GLY A 1 93 ? 36.366 44.272 -5.631 1.00 27.30 93 GLY A N 1
ATOM 716 C CA . GLY A 1 93 ? 35.307 45.084 -5.048 1.00 27.30 93 GLY A CA 1
ATOM 717 C C . GLY A 1 93 ? 35.004 44.556 -3.652 1.00 27.30 93 GLY A C 1
ATOM 718 O O . GLY A 1 93 ? 34.905 43.347 -3.458 1.00 27.30 93 GLY A O 1
ATOM 719 N N . GLY A 1 94 ? 34.928 45.473 -2.688 1.00 27.30 94 GLY A N 1
ATOM 720 C CA . GLY A 1 94 ? 34.874 45.197 -1.258 1.00 27.30 94 GLY A CA 1
ATOM 721 C C . GLY A 1 94 ? 33.771 44.237 -0.812 1.00 27.30 94 GLY A C 1
ATOM 722 O O . GLY A 1 94 ? 32.713 44.112 -1.426 1.00 27.30 94 GLY A O 1
ATOM 723 N N . ILE A 1 95 ? 34.051 43.584 0.315 1.00 31.97 95 ILE A N 1
ATOM 724 C CA . ILE A 1 95 ? 33.152 42.684 1.031 1.00 31.97 95 ILE A CA 1
ATOM 725 C C . ILE A 1 95 ? 31.971 43.511 1.553 1.00 31.97 95 ILE A C 1
ATOM 727 O O . ILE A 1 95 ? 32.008 44.064 2.652 1.00 31.97 95 ILE A O 1
ATOM 731 N N . ALA A 1 96 ? 30.917 43.628 0.749 1.00 32.06 96 ALA A N 1
ATOM 732 C CA . ALA A 1 96 ? 29.607 43.983 1.260 1.00 32.06 96 ALA A CA 1
ATOM 733 C C . ALA A 1 96 ? 29.089 42.769 2.036 1.00 32.06 96 ALA A C 1
ATOM 735 O O . ALA A 1 96 ? 28.938 41.680 1.484 1.00 32.06 96 ALA A O 1
ATOM 736 N N . ASN A 1 97 ? 28.859 42.969 3.331 1.00 34.22 97 ASN A N 1
ATOM 737 C CA . ASN A 1 97 ? 28.229 42.018 4.238 1.00 34.22 97 ASN A CA 1
ATOM 738 C C . ASN A 1 97 ? 26.777 41.787 3.780 1.00 34.22 97 ASN A C 1
ATOM 740 O O . ASN A 1 97 ? 25.837 42.387 4.297 1.00 34.22 97 ASN A O 1
ATOM 744 N N . ILE A 1 98 ? 26.588 40.949 2.763 1.00 31.39 98 ILE A N 1
ATOM 745 C CA . ILE A 1 98 ? 25.275 40.416 2.425 1.00 31.39 98 ILE A CA 1
ATOM 746 C C . ILE A 1 98 ? 25.041 39.301 3.435 1.00 31.39 98 ILE A C 1
ATOM 748 O O . ILE A 1 98 ? 25.486 38.169 3.251 1.00 31.39 98 ILE A O 1
ATOM 752 N N . LYS A 1 99 ? 24.353 39.636 4.530 1.00 31.61 99 LYS A N 1
ATOM 753 C CA . LYS A 1 99 ? 23.617 38.638 5.301 1.00 31.61 99 LYS A CA 1
ATOM 754 C C . LYS A 1 99 ? 22.558 38.069 4.364 1.00 31.61 99 LYS A C 1
ATOM 756 O O . LYS A 1 99 ? 21.452 38.590 4.269 1.00 31.61 99 LYS A O 1
ATOM 761 N N . HIS A 1 100 ? 22.931 37.050 3.600 1.00 31.59 100 HIS A N 1
ATOM 762 C CA . HIS A 1 100 ? 21.957 36.177 2.981 1.00 31.59 100 HIS A CA 1
ATOM 763 C C . HIS A 1 100 ? 21.457 35.286 4.113 1.00 31.59 100 HIS A C 1
ATOM 765 O O . HIS A 1 100 ? 21.994 34.214 4.379 1.00 31.59 100 HIS A O 1
ATOM 771 N N . GLU A 1 101 ? 20.503 35.816 4.872 1.00 32.69 101 GLU A N 1
ATOM 772 C CA . GLU A 1 101 ? 19.657 34.999 5.722 1.00 32.69 101 GLU A CA 1
ATOM 773 C C . GLU A 1 101 ? 18.885 34.101 4.758 1.00 32.69 101 GLU A C 1
ATOM 775 O O . GLU A 1 101 ? 17.917 34.520 4.128 1.00 32.69 101 GLU A O 1
ATOM 780 N N . ILE A 1 102 ? 19.403 32.885 4.554 1.00 33.97 102 ILE A N 1
ATOM 781 C CA . ILE A 1 102 ? 18.623 31.793 3.987 1.00 33.97 102 ILE A CA 1
ATOM 782 C C . ILE A 1 102 ? 17.401 31.708 4.899 1.00 33.97 102 ILE A C 1
ATOM 784 O O . ILE A 1 102 ? 17.586 31.488 6.102 1.00 33.97 102 ILE A O 1
ATOM 788 N N . PRO A 1 103 ? 16.178 31.929 4.396 1.00 31.80 103 PRO A N 1
ATOM 789 C CA . PRO A 1 103 ? 15.013 31.661 5.204 1.00 31.80 103 PRO A CA 1
ATOM 790 C C . PRO A 1 103 ? 15.077 30.166 5.506 1.00 31.80 103 PRO A C 1
ATOM 792 O O . PRO A 1 103 ? 14.988 29.338 4.600 1.00 31.80 103 PRO A O 1
ATOM 795 N N . ILE A 1 104 ? 15.317 29.827 6.772 1.00 41.25 104 ILE A N 1
ATOM 796 C CA . ILE A 1 104 ? 15.065 28.495 7.314 1.00 41.25 104 ILE A CA 1
ATOM 797 C C . ILE A 1 104 ? 13.541 28.360 7.242 1.00 41.25 104 ILE A C 1
ATOM 799 O O . ILE A 1 104 ? 12.831 28.713 8.178 1.00 41.25 104 ILE A O 1
ATOM 803 N N . GLY A 1 105 ? 13.046 28.052 6.042 1.00 39.41 105 GLY A N 1
ATOM 804 C CA . GLY A 1 105 ? 11.632 27.941 5.735 1.00 39.41 105 GLY A CA 1
ATOM 805 C C . GLY A 1 105 ? 11.078 26.753 6.495 1.00 39.41 105 GLY A C 1
ATOM 806 O O . GLY A 1 105 ? 11.629 25.668 6.364 1.00 39.41 105 GLY A O 1
ATOM 807 N N . ASP A 1 106 ? 10.069 27.026 7.320 1.00 48.03 106 ASP A N 1
ATOM 808 C CA . ASP A 1 106 ? 9.227 26.109 8.088 1.00 48.03 106 ASP A CA 1
ATOM 809 C C . ASP A 1 106 ? 9.895 24.823 8.596 1.00 48.03 106 ASP A C 1
ATOM 811 O O . ASP A 1 106 ? 10.137 23.861 7.871 1.00 48.03 106 ASP A O 1
ATOM 815 N N . MET A 1 107 ? 10.123 24.783 9.912 1.00 53.28 107 MET A N 1
ATOM 816 C CA . MET A 1 107 ? 10.417 23.550 10.642 1.00 53.28 107 MET A CA 1
ATOM 817 C C . MET A 1 107 ? 9.502 22.414 10.163 1.00 53.28 107 MET A C 1
ATOM 819 O O . MET A 1 107 ? 8.281 22.581 10.139 1.00 53.28 107 MET A O 1
ATOM 823 N N . MET A 1 108 ? 10.093 21.252 9.847 1.00 60.88 108 MET A N 1
ATOM 824 C CA . MET A 1 108 ? 9.348 20.007 9.644 1.00 60.88 108 MET A CA 1
ATOM 825 C C . MET A 1 108 ? 8.372 19.827 10.807 1.00 60.88 108 MET A C 1
ATOM 827 O O . MET A 1 108 ? 8.778 19.556 11.940 1.00 60.88 108 MET A O 1
ATOM 831 N N . THR A 1 109 ? 7.086 20.038 10.542 1.00 67.50 109 THR A N 1
ATOM 832 C CA . THR A 1 109 ? 6.049 19.871 11.554 1.00 67.50 109 THR A CA 1
ATOM 833 C C . THR A 1 109 ? 5.646 18.410 11.525 1.00 67.50 109 THR A C 1
ATOM 835 O O . THR A 1 109 ? 5.036 17.950 10.562 1.00 67.50 109 THR A O 1
ATOM 838 N N . ILE A 1 110 ? 6.041 17.675 12.563 1.00 82.12 110 ILE A N 1
ATOM 839 C CA . ILE A 1 110 ? 5.639 16.280 12.742 1.00 82.12 110 ILE A CA 1
ATOM 840 C C . ILE A 1 110 ? 4.114 16.258 12.855 1.00 82.12 110 ILE A C 1
ATOM 842 O O . ILE A 1 110 ? 3.548 16.923 13.726 1.00 82.12 110 ILE A O 1
ATOM 846 N N . ARG A 1 111 ? 3.457 15.514 11.962 1.00 89.06 111 ARG A N 1
ATOM 847 C CA . ARG A 1 111 ? 2.004 15.345 11.980 1.00 89.06 111 ARG A CA 1
ATOM 848 C C . ARG A 1 111 ? 1.628 14.345 13.067 1.00 89.06 111 ARG A C 1
ATOM 850 O O . ARG A 1 111 ? 2.360 13.405 13.364 1.00 89.06 111 ARG A O 1
ATOM 857 N N . THR A 1 112 ? 0.446 14.523 13.628 1.00 88.00 112 THR A N 1
ATOM 858 C CA . THR A 1 112 ? -0.222 13.548 14.492 1.00 88.00 112 THR A CA 1
ATOM 859 C C . THR A 1 112 ? -1.325 12.828 13.716 1.00 88.00 112 THR A C 1
ATOM 861 O O . THR A 1 112 ? -1.747 13.279 12.649 1.00 88.00 112 THR A O 1
ATOM 864 N N . LEU A 1 113 ? -1.853 11.721 14.251 1.00 88.25 113 LEU A N 1
ATOM 865 C CA . LEU A 1 113 ? -2.963 10.998 13.612 1.00 88.25 113 LEU A CA 1
ATOM 866 C C . LEU A 1 113 ? -4.199 11.880 13.368 1.00 88.25 113 LEU A C 1
ATOM 868 O O . LEU A 1 113 ? -4.934 11.666 12.407 1.00 88.25 113 LEU A O 1
ATOM 872 N N . THR A 1 114 ? -4.432 12.882 14.218 1.00 86.31 114 THR A N 1
ATOM 873 C CA . THR A 1 114 ? -5.548 13.824 14.063 1.00 86.31 114 THR A CA 1
ATOM 874 C C . THR A 1 114 ? -5.337 14.837 12.938 1.00 86.31 114 THR A C 1
ATOM 876 O O . THR A 1 114 ? -6.323 15.355 12.412 1.00 86.31 114 THR A O 1
ATOM 879 N N . ASP A 1 115 ? -4.086 15.067 12.525 1.00 89.06 115 ASP A N 1
ATOM 880 C CA . ASP A 1 115 ? -3.725 15.966 11.418 1.00 89.06 115 ASP A CA 1
ATOM 881 C C . ASP A 1 115 ? -3.865 15.295 10.041 1.00 89.06 115 ASP A C 1
ATOM 883 O O . ASP A 1 115 ? -3.803 15.957 9.002 1.00 89.06 115 ASP A O 1
ATOM 887 N N . LEU A 1 116 ? -4.041 13.971 10.005 1.00 90.00 116 LEU A N 1
ATOM 888 C CA . LEU A 1 116 ? -4.354 13.230 8.784 1.00 90.00 116 LEU A CA 1
ATOM 889 C C . LEU A 1 116 ? -5.814 13.439 8.415 1.00 90.00 116 LEU A C 1
ATOM 891 O O . LEU A 1 116 ? -6.676 13.286 9.274 1.00 90.00 116 LEU A O 1
ATOM 895 N N . SER A 1 117 ? -6.122 13.737 7.154 1.00 88.75 117 SER A N 1
ATOM 896 C CA . SER A 1 117 ? -7.499 13.710 6.646 1.00 88.75 117 SER A CA 1
ATOM 897 C C . SER A 1 117 ? -8.147 12.325 6.851 1.00 88.75 117 SER A C 1
ATOM 899 O O . SER A 1 117 ? -7.430 11.333 6.991 1.00 88.75 117 SER A O 1
ATOM 901 N N . PRO A 1 118 ? -9.492 12.211 6.863 1.00 86.75 118 PRO A N 1
ATOM 902 C CA . PRO A 1 118 ? -10.160 10.912 7.006 1.00 86.75 118 PRO A CA 1
ATOM 903 C C . PRO A 1 118 ? -9.652 9.879 5.991 1.00 86.75 118 PRO A C 1
ATOM 905 O O . PRO A 1 118 ? -9.279 8.774 6.370 1.00 86.75 118 PRO A O 1
ATOM 908 N N . SER A 1 119 ? -9.511 10.297 4.732 1.00 85.44 119 SER A N 1
ATOM 909 C CA . SER A 1 119 ? -8.985 9.464 3.655 1.00 85.44 119 SER A CA 1
ATOM 910 C C . SER A 1 119 ? -7.513 9.079 3.849 1.00 85.44 119 SER A C 1
ATOM 912 O O . SER A 1 119 ? -7.131 7.951 3.559 1.00 85.44 119 SER A O 1
ATOM 914 N N . GLU A 1 120 ? -6.662 9.982 4.351 1.00 89.00 120 GLU A N 1
ATOM 915 C CA . GLU A 1 120 ? -5.272 9.636 4.691 1.00 89.00 120 GLU A CA 1
ATOM 916 C C . GLU A 1 120 ? -5.202 8.628 5.843 1.00 89.00 120 GLU A C 1
ATOM 918 O O . GLU A 1 120 ? -4.364 7.732 5.803 1.00 89.00 120 GLU A O 1
ATOM 923 N N . PHE A 1 121 ? -6.080 8.738 6.844 1.00 91.44 121 PHE A N 1
ATOM 924 C CA . PHE A 1 121 ? -6.137 7.787 7.955 1.00 91.44 121 PHE A CA 1
ATOM 925 C C . PHE A 1 121 ? -6.610 6.395 7.505 1.00 91.44 121 PHE A C 1
ATOM 927 O O . PHE A 1 121 ? -6.064 5.380 7.945 1.00 91.44 121 PHE A O 1
ATOM 934 N N . GLU A 1 122 ? -7.579 6.333 6.590 1.00 90.75 122 GLU A N 1
ATOM 935 C CA . GLU A 1 122 ? -7.981 5.083 5.936 1.00 90.75 122 GLU A CA 1
ATOM 936 C C . GLU A 1 122 ? -6.824 4.462 5.145 1.00 90.75 122 GLU A C 1
ATOM 938 O O . GLU A 1 122 ? -6.528 3.282 5.334 1.00 90.75 122 GLU A O 1
ATOM 943 N N . ASN A 1 123 ? -6.124 5.251 4.323 1.00 89.38 123 ASN A N 1
ATOM 944 C CA . ASN A 1 123 ? -4.972 4.773 3.550 1.00 89.38 123 ASN A CA 1
ATOM 945 C C . ASN A 1 123 ? -3.843 4.274 4.470 1.00 89.38 123 ASN A C 1
ATOM 947 O O . ASN A 1 123 ? -3.272 3.210 4.235 1.00 89.38 123 ASN A O 1
ATOM 951 N N . LEU A 1 124 ? -3.558 4.999 5.557 1.00 93.06 124 LEU A N 1
ATOM 952 C CA . LEU A 1 124 ? -2.582 4.595 6.569 1.00 93.06 124 LEU A CA 1
ATOM 953 C C . LEU A 1 124 ? -2.963 3.253 7.206 1.00 93.06 124 LEU A C 1
ATOM 955 O O . LEU A 1 124 ? -2.117 2.373 7.370 1.00 93.06 124 LEU A O 1
ATOM 959 N N . THR A 1 125 ? -4.242 3.086 7.546 1.00 93.88 125 THR A N 1
ATOM 960 C CA . THR A 1 125 ? -4.765 1.841 8.119 1.00 93.88 125 THR A CA 1
ATOM 961 C C . THR A 1 125 ? -4.657 0.688 7.123 1.00 93.88 125 THR A C 1
ATOM 963 O O . THR A 1 125 ? -4.255 -0.412 7.500 1.00 93.88 125 THR A O 1
ATOM 966 N N . LEU A 1 126 ? -4.956 0.937 5.847 1.00 91.50 126 LEU A N 1
ATOM 967 C CA . LEU A 1 126 ? -4.824 -0.037 4.768 1.00 91.50 126 LEU A CA 1
ATOM 968 C C . LEU A 1 126 ? -3.371 -0.486 4.573 1.00 91.50 126 LEU A C 1
ATOM 970 O O . LEU A 1 126 ? -3.116 -1.690 4.524 1.00 91.50 126 LEU A O 1
ATOM 974 N N . ASP A 1 127 ? -2.426 0.456 4.507 1.00 91.94 127 ASP A N 1
ATOM 975 C CA . ASP A 1 127 ? -0.994 0.162 4.393 1.00 91.94 127 ASP A CA 1
ATOM 976 C C . ASP A 1 127 ? -0.507 -0.679 5.584 1.00 91.94 127 ASP A C 1
ATOM 978 O O . ASP A 1 127 ? 0.195 -1.677 5.400 1.00 91.94 127 ASP A O 1
ATOM 982 N N . LEU A 1 128 ? -0.922 -0.321 6.805 1.00 94.69 128 LEU A N 1
ATOM 983 C CA . LEU A 1 128 ? -0.578 -1.063 8.017 1.00 94.69 128 LEU A CA 1
ATOM 984 C C . LEU A 1 128 ? -1.160 -2.484 7.997 1.00 94.69 128 LEU A C 1
ATOM 986 O O . LEU A 1 128 ? -0.446 -3.446 8.267 1.00 94.69 128 LEU A O 1
ATOM 990 N N . LEU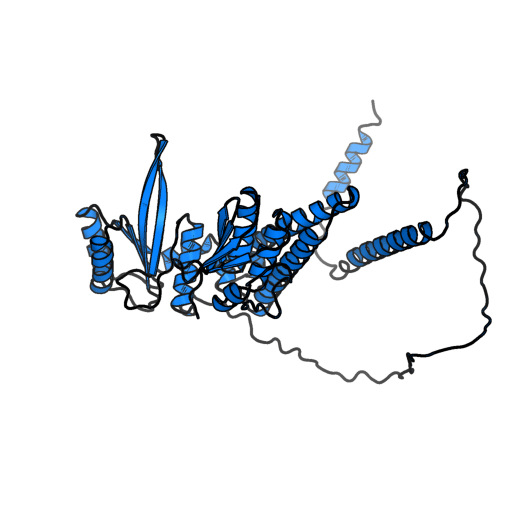 A 1 129 ? -2.433 -2.651 7.635 1.00 93.50 129 LEU A N 1
ATOM 991 C CA . LEU A 1 129 ? -3.069 -3.969 7.544 1.00 93.50 129 LEU A CA 1
ATOM 992 C C . LEU A 1 129 ? -2.428 -4.850 6.471 1.00 93.50 129 LEU A C 1
ATOM 994 O O . LEU A 1 129 ? -2.169 -6.028 6.721 1.00 93.50 129 LEU A O 1
ATOM 998 N N . ALA A 1 130 ? -2.125 -4.285 5.301 1.00 90.06 130 ALA A N 1
ATOM 999 C CA . ALA A 1 130 ? -1.418 -4.993 4.239 1.00 90.06 130 ALA A CA 1
ATOM 1000 C C . ALA A 1 130 ? -0.028 -5.451 4.709 1.00 90.06 130 ALA A C 1
ATOM 1002 O O . ALA A 1 130 ? 0.385 -6.583 4.435 1.00 90.06 130 ALA A O 1
ATOM 1003 N N . ARG A 1 131 ? 0.671 -4.604 5.479 1.00 90.94 131 ARG A N 1
ATOM 1004 C CA . ARG A 1 131 ? 1.969 -4.925 6.088 1.00 90.94 131 ARG A CA 1
ATOM 1005 C C . ARG A 1 131 ? 1.873 -6.033 7.135 1.00 90.94 131 ARG A C 1
ATOM 1007 O O . ARG A 1 131 ? 2.771 -6.870 7.199 1.00 90.94 131 ARG A O 1
ATOM 1014 N N . LEU A 1 132 ? 0.784 -6.059 7.900 1.00 92.69 132 LEU A N 1
ATOM 1015 C CA . LEU A 1 132 ? 0.482 -7.093 8.893 1.00 92.69 132 LEU A CA 1
ATOM 1016 C C . LEU A 1 132 ? -0.018 -8.408 8.275 1.00 92.69 132 LEU A C 1
ATOM 1018 O O . LEU A 1 132 ? -0.106 -9.409 8.981 1.00 92.69 132 LEU A O 1
ATOM 1022 N N . GLY A 1 133 ? -0.293 -8.433 6.968 1.00 90.81 133 GLY A N 1
ATOM 1023 C CA . GLY A 1 133 ? -0.576 -9.658 6.222 1.00 90.81 133 GLY A CA 1
ATOM 1024 C C . GLY A 1 133 ? -1.968 -9.745 5.608 1.00 90.81 133 GLY A C 1
ATOM 1025 O O . GLY A 1 133 ? -2.237 -10.747 4.949 1.00 90.81 133 GLY A O 1
ATOM 1026 N N . LEU A 1 134 ? -2.818 -8.721 5.749 1.00 91.81 134 LEU A N 1
ATOM 1027 C CA . LEU A 1 134 ? -4.118 -8.685 5.079 1.00 91.81 134 LEU A CA 1
ATOM 1028 C C . LEU A 1 134 ? -3.920 -8.735 3.556 1.00 91.81 134 LEU A C 1
ATOM 1030 O O . LEU A 1 134 ? -3.176 -7.933 2.984 1.00 91.81 134 LEU A O 1
ATOM 1034 N N . LYS A 1 135 ? -4.557 -9.702 2.898 1.00 88.31 135 LYS A N 1
ATOM 1035 C CA . LYS A 1 135 ? -4.490 -9.913 1.446 1.00 88.31 135 LYS A CA 1
ATOM 1036 C C . LYS A 1 135 ? -5.800 -9.512 0.787 1.00 88.31 135 LYS A C 1
ATOM 1038 O O . LYS A 1 135 ? -6.804 -9.310 1.463 1.00 88.31 135 LYS A O 1
ATOM 1043 N N . ASN A 1 136 ? -5.768 -9.384 -0.541 1.00 82.31 136 ASN A N 1
ATOM 1044 C CA . ASN A 1 136 ? -6.921 -8.988 -1.358 1.00 82.31 136 ASN A CA 1
ATOM 1045 C C . ASN A 1 136 ? -7.635 -7.749 -0.802 1.00 82.31 136 ASN A C 1
ATOM 1047 O O . ASN A 1 136 ? -8.862 -7.675 -0.815 1.00 82.31 136 ASN A O 1
ATOM 1051 N N . SER A 1 137 ? -6.863 -6.810 -0.252 1.00 80.75 137 SER A N 1
ATOM 1052 C CA . SER A 1 137 ? -7.428 -5.659 0.421 1.00 80.75 137 SER A CA 1
ATOM 1053 C C . SER A 1 137 ? -8.023 -4.702 -0.609 1.00 80.75 137 SER A C 1
ATOM 1055 O O . SER A 1 137 ? -7.355 -4.274 -1.546 1.00 80.75 137 SER A O 1
ATOM 1057 N N . VAL A 1 138 ? -9.305 -4.398 -0.440 1.00 75.62 138 VAL A N 1
ATOM 1058 C CA . VAL A 1 138 ? -10.071 -3.490 -1.289 1.00 75.62 138 VAL A CA 1
ATOM 1059 C C . VAL A 1 138 ? -10.503 -2.305 -0.442 1.00 75.62 138 VAL A C 1
ATOM 1061 O O . VAL A 1 138 ? -11.205 -2.467 0.560 1.00 75.62 138 VAL A O 1
ATOM 1064 N N . TRP A 1 139 ? -10.097 -1.116 -0.875 1.00 71.19 139 TRP A N 1
ATOM 1065 C CA . TRP A 1 139 ? -10.579 0.160 -0.354 1.00 71.19 139 TRP A CA 1
ATOM 1066 C C . TRP A 1 139 ? -11.950 0.492 -0.971 1.00 71.19 139 TRP A C 1
ATOM 1068 O O . TRP A 1 139 ? -12.157 0.287 -2.171 1.00 71.19 139 TRP A O 1
ATOM 1078 N N . ARG A 1 140 ? -12.916 0.947 -0.162 1.00 69.25 140 ARG A N 1
ATOM 1079 C CA . ARG A 1 140 ? -14.321 1.171 -0.567 1.00 69.25 140 ARG A CA 1
ATOM 1080 C C . ARG A 1 140 ? -14.773 2.591 -0.183 1.00 69.25 140 ARG A C 1
ATOM 1082 O O . ARG A 1 140 ? -15.069 2.814 0.984 1.00 69.25 140 ARG A O 1
ATOM 1089 N N . THR A 1 141 ? -14.847 3.554 -1.121 1.00 52.31 141 THR A N 1
ATOM 1090 C CA . THR A 1 141 ? -15.114 4.981 -0.754 1.00 52.31 141 THR A CA 1
ATOM 1091 C C . THR A 1 141 ? -15.458 5.875 -1.961 1.00 52.31 141 THR A C 1
ATOM 1093 O O . THR A 1 141 ? -15.052 5.546 -3.076 1.00 52.31 141 THR A O 1
ATOM 1096 N N . PRO A 1 142 ? -16.083 7.068 -1.785 1.00 46.28 142 PRO A N 1
ATOM 1097 C CA . PRO A 1 142 ? -17.145 7.446 -0.857 1.00 46.28 142 PRO A CA 1
ATOM 1098 C C . PRO A 1 142 ? -18.504 7.380 -1.588 1.00 46.28 142 PRO A C 1
ATOM 1100 O O . PRO A 1 142 ? -18.862 8.252 -2.381 1.00 46.28 142 PRO A O 1
ATOM 1103 N N . GLY A 1 143 ? -19.271 6.328 -1.321 1.00 44.09 143 GLY A N 1
ATOM 1104 C CA . GLY A 1 143 ? -20.681 6.201 -1.689 1.00 44.09 143 GLY A CA 1
ATOM 1105 C C . GLY A 1 143 ? -21.533 6.067 -0.432 1.00 44.09 143 GLY A C 1
ATOM 1106 O O . GLY A 1 143 ? -21.009 6.095 0.679 1.00 44.09 143 GLY A O 1
ATOM 1107 N N . ARG A 1 144 ? -22.849 5.896 -0.583 1.00 43.16 144 ARG A N 1
ATOM 1108 C CA . ARG A 1 144 ? -23.801 5.553 0.494 1.00 43.16 144 ARG A CA 1
ATOM 1109 C C . ARG A 1 144 ? -23.540 4.121 1.006 1.00 43.16 144 ARG A C 1
ATOM 1111 O O . ARG A 1 144 ? -24.449 3.301 1.070 1.00 43.16 144 ARG A O 1
ATOM 1118 N N . ASP A 1 145 ? -22.295 3.800 1.327 1.00 50.62 145 ASP A N 1
ATOM 1119 C CA . ASP A 1 145 ? -21.812 2.437 1.478 1.00 50.62 145 ASP A CA 1
ATOM 1120 C C . ASP A 1 145 ? -21.725 2.076 2.960 1.00 50.62 145 ASP A C 1
ATOM 1122 O O . ASP A 1 145 ? -20.696 2.136 3.625 1.00 50.62 145 ASP A O 1
ATOM 1126 N N . GLY A 1 146 ? -22.884 1.671 3.468 1.00 57.59 146 GLY A N 1
ATOM 1127 C CA . GLY A 1 146 ? -23.040 0.345 4.055 1.00 57.59 146 GLY A CA 1
ATOM 1128 C C . GLY A 1 146 ? -22.488 0.093 5.453 1.00 57.59 146 GLY A C 1
ATOM 1129 O O . GLY A 1 146 ? -23.238 -0.424 6.262 1.00 57.59 146 GLY A O 1
ATOM 1130 N N . GLY A 1 147 ? -21.234 0.420 5.778 1.00 65.69 147 GLY A N 1
ATOM 1131 C CA . GLY A 1 147 ? -20.683 0.065 7.094 1.00 65.69 147 GLY A CA 1
ATOM 1132 C C . GLY A 1 147 ? -19.243 -0.453 7.155 1.00 65.69 147 GLY A C 1
ATOM 1133 O O . GLY A 1 147 ? -18.913 -1.084 8.154 1.00 65.69 147 GLY A O 1
ATOM 1134 N N . ARG A 1 148 ? -18.400 -0.241 6.133 1.00 78.44 148 ARG A N 1
ATOM 1135 C CA . ARG A 1 148 ? -16.967 -0.607 6.154 1.00 78.44 148 ARG A CA 1
ATOM 1136 C C . ARG A 1 148 ? -16.161 0.244 5.173 1.00 78.44 148 ARG A C 1
ATOM 1138 O O . ARG A 1 148 ? -16.678 0.544 4.101 1.00 78.44 148 ARG A O 1
ATOM 1145 N N . ASP A 1 149 ? -14.905 0.520 5.505 1.00 85.88 149 ASP A N 1
ATOM 1146 C CA . ASP A 1 149 ? -13.996 1.331 4.680 1.00 85.88 149 ASP A CA 1
ATOM 1147 C C . ASP A 1 149 ? -12.973 0.446 3.941 1.00 85.88 149 ASP A C 1
ATOM 1149 O O . ASP A 1 149 ? -12.578 0.724 2.807 1.00 85.88 149 ASP A O 1
ATOM 1153 N N . ILE A 1 150 ? -12.578 -0.678 4.555 1.00 89.62 150 ILE A N 1
ATOM 1154 C CA . ILE A 1 150 ? -11.641 -1.654 3.982 1.00 89.62 150 ILE A CA 1
ATOM 1155 C C . ILE A 1 150 ? -12.217 -3.067 4.133 1.00 89.62 150 ILE A C 1
ATOM 1157 O O . ILE A 1 150 ? -12.817 -3.420 5.151 1.00 89.62 150 ILE A O 1
ATOM 1161 N N . GLN A 1 151 ? -12.010 -3.900 3.117 1.00 91.19 151 GLN A N 1
ATOM 1162 C CA . GLN A 1 151 ? -12.301 -5.332 3.151 1.00 91.19 151 GLN A CA 1
ATOM 1163 C C . GLN A 1 151 ? -11.063 -6.111 2.713 1.00 91.19 151 GLN A C 1
ATOM 1165 O O . GLN A 1 151 ? -10.397 -5.690 1.776 1.00 91.19 151 GLN A O 1
ATOM 1170 N N . GLY A 1 152 ? -10.772 -7.249 3.337 1.00 92.00 152 GLY A N 1
ATOM 1171 C CA . GLY A 1 152 ? -9.700 -8.137 2.888 1.00 92.00 152 GLY A CA 1
ATOM 1172 C C . GLY A 1 152 ? -9.806 -9.534 3.480 1.00 92.00 152 GLY A C 1
ATOM 1173 O O . GLY A 1 152 ? -10.751 -9.838 4.208 1.00 92.00 152 GLY A O 1
ATOM 1174 N N . ASP A 1 153 ? -8.816 -10.362 3.174 1.00 94.38 153 ASP A N 1
ATOM 1175 C CA . ASP A 1 153 ? -8.736 -11.752 3.606 1.00 94.38 153 ASP A CA 1
ATOM 1176 C C . ASP A 1 153 ? -7.469 -12.003 4.430 1.00 94.38 153 ASP A C 1
ATOM 1178 O O . ASP A 1 153 ? -6.372 -11.555 4.083 1.00 94.38 153 ASP A O 1
ATOM 1182 N N . GLU A 1 154 ? -7.614 -12.768 5.505 1.00 94.75 154 GLU A N 1
ATOM 1183 C CA . GLU A 1 154 ? -6.507 -13.374 6.239 1.00 94.75 154 GLU A CA 1
ATOM 1184 C C . GLU A 1 154 ? -6.447 -14.862 5.890 1.00 94.75 154 GLU A C 1
ATOM 1186 O O . GLU A 1 154 ? -7.453 -15.569 5.986 1.00 94.75 154 GLU A O 1
ATOM 1191 N N . PHE A 1 155 ? -5.262 -15.333 5.508 1.00 92.88 155 PHE A N 1
ATOM 1192 C CA . PHE A 1 155 ? -4.994 -16.743 5.244 1.00 92.88 155 PHE A CA 1
ATOM 1193 C C . PHE A 1 155 ? -4.121 -17.298 6.363 1.00 92.88 155 PHE A C 1
ATOM 1195 O O . PHE A 1 155 ? -3.065 -16.738 6.663 1.00 92.88 155 PHE A O 1
ATOM 1202 N N . MET A 1 156 ? -4.566 -18.384 6.988 1.00 91.62 156 MET A N 1
ATOM 1203 C CA . MET A 1 156 ? -3.858 -19.029 8.088 1.00 91.62 156 MET A CA 1
ATOM 1204 C C . MET A 1 156 ? -3.762 -20.525 7.832 1.00 91.62 156 MET A C 1
ATOM 1206 O O . MET A 1 156 ? -4.786 -21.208 7.750 1.00 91.62 156 MET A O 1
ATOM 1210 N N . ASP A 1 157 ? -2.529 -21.013 7.736 1.00 91.19 157 ASP A N 1
ATOM 1211 C CA . ASP A 1 157 ? -2.234 -22.438 7.635 1.00 91.19 157 ASP A CA 1
ATOM 1212 C C . ASP A 1 157 ? -2.395 -23.102 9.002 1.00 91.19 157 ASP A C 1
ATOM 1214 O O . ASP A 1 157 ? -1.924 -22.593 10.024 1.00 91.19 157 ASP A O 1
ATOM 1218 N N . ASP A 1 158 ? -3.068 -24.246 9.022 1.00 89.44 158 ASP A N 1
ATOM 1219 C CA . ASP A 1 158 ? -3.238 -25.054 10.219 1.00 89.44 158 ASP A CA 1
ATOM 1220 C C . ASP A 1 158 ? -2.244 -26.225 10.282 1.00 89.44 158 ASP A C 1
ATOM 1222 O O . ASP A 1 158 ? -1.566 -26.584 9.317 1.00 89.44 158 ASP A O 1
ATOM 1226 N N . PHE A 1 159 ? -2.159 -26.861 11.454 1.00 92.69 159 PHE A N 1
ATOM 1227 C CA . PHE A 1 159 ? -1.283 -28.019 11.663 1.00 92.69 159 PHE A CA 1
ATOM 1228 C C . PHE A 1 159 ? -1.690 -29.258 10.850 1.00 92.69 159 PHE A C 1
ATOM 1230 O O . PHE A 1 159 ? -0.909 -30.206 10.772 1.00 92.69 159 PHE A O 1
ATOM 1237 N N . SER A 1 160 ? -2.891 -29.276 10.262 1.00 92.44 160 SER A N 1
ATOM 1238 C CA . SER A 1 160 ? -3.317 -30.336 9.345 1.00 92.44 160 SER A CA 1
ATOM 1239 C C . SER A 1 160 ? -2.884 -30.099 7.898 1.00 92.44 160 SER A C 1
ATOM 1241 O O . SER A 1 160 ? -3.072 -30.984 7.065 1.00 92.44 160 SER A O 1
ATOM 1243 N N . GLY A 1 161 ? -2.256 -28.958 7.604 1.00 90.44 161 GLY A N 1
ATOM 1244 C CA . GLY A 1 161 ? -1.811 -28.596 6.261 1.00 90.44 161 GLY A CA 1
ATOM 1245 C C . GLY A 1 161 ? -2.922 -28.017 5.385 1.00 90.44 161 GLY A C 1
ATOM 1246 O O . GLY A 1 161 ? -2.741 -27.935 4.171 1.00 90.44 161 GLY A O 1
ATOM 1247 N N . TYR A 1 162 ? -4.057 -27.628 5.974 1.00 92.56 162 TYR A N 1
ATOM 1248 C CA . TYR A 1 162 ? -5.100 -26.872 5.289 1.00 92.56 162 TYR A CA 1
ATOM 1249 C C . TYR A 1 162 ? -4.931 -25.377 5.566 1.00 92.56 162 TYR A C 1
ATOM 1251 O O . TYR A 1 162 ? -4.513 -24.961 6.646 1.00 92.56 162 TYR A O 1
ATOM 1259 N N . THR A 1 163 ? -5.293 -24.557 4.583 1.00 91.94 163 THR A N 1
ATOM 1260 C CA . THR A 1 163 ? -5.327 -23.101 4.727 1.00 91.94 163 THR A CA 1
ATOM 1261 C C . THR A 1 163 ? -6.760 -22.665 4.996 1.00 91.94 163 THR A C 1
ATOM 1263 O O . THR A 1 163 ? -7.661 -22.903 4.189 1.00 91.94 163 THR A O 1
ATOM 1266 N N . SER A 1 164 ? -6.974 -22.008 6.130 1.00 92.12 164 SER A N 1
ATOM 1267 C CA . SER A 1 164 ? -8.234 -21.339 6.441 1.00 92.12 164 SER A CA 1
ATOM 1268 C C . SER A 1 164 ? -8.219 -19.906 5.910 1.00 92.12 164 SER A C 1
ATOM 1270 O O . SER A 1 164 ? -7.204 -19.214 6.004 1.00 92.12 164 SER A O 1
ATOM 1272 N N . GLN A 1 165 ? -9.346 -19.468 5.353 1.00 94.06 165 GLN A N 1
ATOM 1273 C CA . GLN A 1 165 ? -9.573 -18.087 4.936 1.00 94.06 165 GLN A CA 1
ATOM 1274 C C . GLN A 1 165 ? -10.559 -17.438 5.904 1.00 94.06 165 GLN A C 1
ATOM 1276 O O . GLN A 1 165 ? -11.596 -18.026 6.212 1.00 94.06 165 GLN A O 1
ATOM 1281 N N . LYS A 1 166 ? -10.242 -16.226 6.361 1.00 94.75 166 LYS A N 1
ATOM 1282 C CA . LYS A 1 166 ? -11.164 -15.375 7.117 1.00 94.75 166 LYS A CA 1
ATOM 1283 C C . LYS A 1 166 ? -11.365 -14.061 6.395 1.00 94.75 166 LYS A C 1
ATOM 1285 O O . LYS A 1 166 ? -10.395 -13.387 6.055 1.00 94.75 166 LYS A O 1
ATOM 1290 N N . SER A 1 167 ? -12.621 -13.687 6.229 1.00 94.56 167 SER A N 1
ATOM 1291 C CA . SER A 1 167 ? -13.030 -12.395 5.704 1.00 94.56 167 SER A CA 1
ATOM 1292 C C . SER A 1 167 ? -12.999 -11.329 6.804 1.00 94.56 167 SER A C 1
ATOM 1294 O O . SER A 1 167 ? -13.571 -11.487 7.887 1.00 94.56 167 SER A O 1
ATOM 1296 N N . TRP A 1 168 ? -12.314 -10.224 6.524 1.00 95.19 168 TRP A N 1
ATOM 1297 C CA . TRP A 1 168 ? -12.140 -9.102 7.440 1.00 95.19 168 TRP A CA 1
ATOM 1298 C C . TRP A 1 168 ? -12.827 -7.858 6.904 1.00 95.19 168 TRP A C 1
ATOM 1300 O O . TRP A 1 168 ? -12.548 -7.408 5.790 1.00 95.19 168 TRP A O 1
ATOM 1310 N N . TYR A 1 169 ? -13.710 -7.284 7.718 1.00 94.38 169 TYR A N 1
ATOM 1311 C CA . TYR A 1 169 ? -14.321 -5.980 7.479 1.00 94.38 169 TYR A CA 1
ATOM 1312 C C . TYR A 1 169 ? -13.719 -4.982 8.453 1.00 94.38 169 TYR A C 1
ATOM 1314 O O . TYR A 1 169 ? -13.745 -5.210 9.661 1.00 94.38 169 TYR A O 1
ATOM 1322 N N . VAL A 1 170 ? -13.186 -3.881 7.934 1.00 93.94 170 VAL A N 1
ATOM 1323 C CA . VAL A 1 170 ? -12.541 -2.851 8.744 1.00 93.94 170 VAL A CA 1
ATOM 1324 C C . VAL A 1 170 ? -13.246 -1.517 8.542 1.00 93.94 170 VAL A C 1
ATOM 1326 O O . VAL A 1 170 ? -13.498 -1.099 7.411 1.00 93.94 170 VAL A O 1
ATOM 1329 N N . ASP A 1 171 ? -13.567 -0.857 9.647 1.00 92.88 171 ASP A N 1
ATOM 1330 C CA . ASP A 1 171 ? -14.124 0.494 9.677 1.00 92.88 171 ASP A CA 1
ATOM 1331 C C . ASP A 1 171 ? -13.134 1.415 10.403 1.00 92.88 171 ASP A C 1
ATOM 1333 O O . ASP A 1 171 ? -12.643 1.102 11.490 1.00 92.88 171 ASP A O 1
ATOM 1337 N N . CYS A 1 172 ? -12.820 2.537 9.772 1.00 91.38 172 CYS A N 1
ATOM 1338 C CA . CYS A 1 172 ? -11.879 3.551 10.209 1.00 91.38 172 CYS A CA 1
ATOM 1339 C C . CYS A 1 172 ? -12.666 4.757 10.737 1.00 91.38 172 CYS A C 1
ATOM 1341 O O . CYS A 1 172 ? -13.534 5.326 10.068 1.00 91.38 172 CYS A O 1
ATOM 1343 N N . LYS A 1 173 ? -12.385 5.182 11.968 1.00 88.25 173 LYS A N 1
ATOM 1344 C CA . LYS A 1 173 ? -13.043 6.335 12.595 1.00 88.25 173 LYS A CA 1
ATOM 1345 C C . LYS A 1 173 ? -12.008 7.289 13.166 1.00 88.25 173 LYS A C 1
ATOM 1347 O O . LYS A 1 173 ? -11.470 7.088 14.248 1.00 88.25 173 LYS A O 1
ATOM 1352 N N . ARG A 1 174 ? -11.755 8.379 12.443 1.00 86.25 174 ARG A N 1
ATOM 1353 C CA . ARG A 1 174 ? -10.917 9.479 12.932 1.00 86.25 174 ARG A CA 1
ATOM 1354 C C . ARG A 1 174 ? -11.740 10.393 13.839 1.00 86.25 174 ARG A C 1
ATOM 1356 O O . ARG A 1 174 ? -12.331 11.363 13.362 1.00 86.25 174 ARG A O 1
ATOM 1363 N N . TYR A 1 175 ? -11.799 10.076 15.130 1.00 81.69 175 TYR A N 1
ATOM 1364 C CA . TYR A 1 175 ? -12.517 10.853 16.143 1.00 81.69 175 TYR A CA 1
ATOM 1365 C C . TYR A 1 175 ? -11.575 11.497 17.158 1.00 81.69 175 TYR A C 1
ATOM 1367 O O . TYR A 1 175 ? -10.531 10.951 17.509 1.00 81.69 175 TYR A O 1
ATOM 1375 N N . SER A 1 176 ? -11.991 12.656 17.667 1.00 75.06 176 SER A N 1
ATOM 1376 C CA . SER A 1 176 ? -11.412 13.276 18.862 1.00 75.06 176 SER A CA 1
ATOM 1377 C C . SER A 1 176 ? -12.072 12.773 20.153 1.00 75.06 176 SER A C 1
ATOM 1379 O O . SER A 1 176 ? -11.431 12.738 21.198 1.00 75.06 176 SER A O 1
ATOM 1381 N N . GLY A 1 177 ? -13.349 12.376 20.088 1.00 83.81 177 GLY A N 1
ATOM 1382 C CA . GLY A 1 177 ? -14.132 11.858 21.213 1.00 83.81 177 GLY A CA 1
ATOM 1383 C C . GLY A 1 177 ? -14.231 10.333 21.249 1.00 83.81 177 GLY A C 1
ATOM 1384 O O . GLY A 1 177 ? -13.791 9.640 20.330 1.00 83.81 177 GLY A O 1
ATOM 1385 N N . THR A 1 178 ? -14.838 9.802 22.310 1.00 90.44 178 THR A N 1
ATOM 1386 C CA . THR A 1 178 ? -15.040 8.357 22.472 1.00 90.44 178 THR A CA 1
ATOM 1387 C C . THR A 1 178 ? -16.074 7.805 21.492 1.00 90.44 178 THR A C 1
ATOM 1389 O O . THR A 1 178 ? -17.064 8.463 21.165 1.00 90.44 178 THR A O 1
ATOM 1392 N N . VAL A 1 179 ? -15.863 6.573 21.027 1.00 91.44 179 VAL A N 1
ATOM 1393 C CA . VAL A 1 179 ? -16.821 5.874 20.156 1.00 91.44 179 VAL A CA 1
ATOM 1394 C C . VAL A 1 179 ? -17.891 5.195 21.015 1.00 91.44 179 VAL A C 1
ATOM 1396 O O . VAL A 1 179 ? -17.575 4.428 21.926 1.00 91.44 179 VAL A O 1
ATOM 1399 N N . SER A 1 180 ? -19.163 5.486 20.738 1.00 93.50 180 SER A N 1
ATOM 1400 C CA . SER A 1 180 ? -20.313 4.969 21.489 1.00 93.50 180 SER A CA 1
ATOM 1401 C C . SER A 1 180 ? -20.817 3.630 20.944 1.00 93.50 180 SER A C 1
ATOM 1403 O O . SER A 1 180 ? -20.709 3.363 19.747 1.00 93.50 180 SER A O 1
ATOM 1405 N N . TRP A 1 181 ? -21.447 2.819 21.803 1.00 94.12 181 TRP A N 1
ATOM 1406 C CA . TRP A 1 181 ? -22.008 1.520 21.411 1.00 94.12 181 TRP A CA 1
ATOM 1407 C C . TRP A 1 181 ? -22.949 1.577 20.194 1.00 94.12 181 TRP A C 1
ATOM 1409 O O . TRP A 1 181 ? -22.754 0.764 19.298 1.00 94.12 181 TRP A O 1
ATOM 1419 N N . PRO A 1 182 ? -23.896 2.535 20.069 1.00 93.38 182 PRO A N 1
ATOM 1420 C CA . PRO A 1 182 ? -24.755 2.614 18.885 1.00 93.38 182 PRO A CA 1
ATOM 1421 C C . PRO A 1 182 ? -23.980 2.723 17.566 1.00 93.38 182 PRO A C 1
ATOM 1423 O O . PRO A 1 182 ? -24.369 2.109 16.577 1.00 93.38 182 PRO A O 1
ATOM 1426 N N . THR A 1 183 ? -22.859 3.453 17.573 1.00 90.56 183 THR A N 1
ATOM 1427 C CA . THR A 1 183 ? -21.986 3.602 16.397 1.00 90.56 183 THR A CA 1
ATOM 1428 C C . THR A 1 183 ? -21.328 2.273 16.039 1.00 90.56 183 THR A C 1
ATOM 1430 O O . THR A 1 183 ? -21.288 1.892 14.874 1.00 90.56 183 THR A O 1
ATOM 1433 N N . VAL A 1 184 ? -20.820 1.549 17.042 1.00 92.06 184 VAL A N 1
ATOM 1434 C CA . VAL A 1 184 ? -20.194 0.236 16.828 1.00 92.06 184 VAL A CA 1
ATOM 1435 C C . VAL A 1 184 ? -21.242 -0.778 16.356 1.00 92.06 184 VAL A C 1
ATOM 1437 O O . VAL A 1 184 ? -21.006 -1.503 15.394 1.00 92.06 184 VAL A O 1
ATOM 1440 N N . TRP A 1 185 ? -22.420 -0.791 16.983 1.00 92.56 185 TRP A N 1
ATOM 1441 C CA . TRP A 1 185 ? -23.525 -1.696 16.668 1.00 92.56 185 TRP A CA 1
ATOM 1442 C C . TRP A 1 185 ? -23.984 -1.602 15.214 1.00 92.56 185 TRP A C 1
ATOM 1444 O O . TRP A 1 185 ? -24.170 -2.632 14.572 1.00 92.56 185 TRP A O 1
ATOM 1454 N N . GLU A 1 186 ? -24.136 -0.390 14.676 1.00 91.19 186 GLU A N 1
ATOM 1455 C CA . GLU A 1 186 ? -24.520 -0.183 13.275 1.00 91.19 186 GLU A CA 1
ATOM 1456 C C . GLU A 1 186 ? -23.561 -0.904 12.313 1.00 91.19 186 GLU A C 1
ATOM 1458 O O . GLU A 1 186 ? -23.986 -1.572 11.369 1.00 91.19 186 GLU A O 1
ATOM 1463 N N . LYS A 1 187 ? -22.259 -0.834 12.602 1.00 91.19 187 LYS A N 1
ATOM 1464 C CA . LYS A 1 187 ? -21.205 -1.448 11.788 1.00 91.19 187 LYS A CA 1
ATOM 1465 C C . LYS A 1 187 ? -21.142 -2.960 11.966 1.00 91.19 187 LYS A C 1
ATOM 1467 O O . LYS A 1 187 ? -21.017 -3.688 10.982 1.00 91.19 187 LYS A O 1
ATOM 1472 N N . ILE A 1 188 ? -21.315 -3.436 13.198 1.00 92.12 188 ILE A N 1
ATOM 1473 C CA . ILE A 1 188 ? -21.429 -4.868 13.499 1.00 92.12 188 ILE A CA 1
ATOM 1474 C C . ILE A 1 188 ? -22.613 -5.472 12.743 1.00 92.12 188 ILE A C 1
ATOM 1476 O O . ILE A 1 188 ? -22.452 -6.496 12.089 1.00 92.12 188 ILE A O 1
ATOM 1480 N N . ALA A 1 189 ? -23.786 -4.835 12.790 1.00 91.25 189 ALA A N 1
ATOM 1481 C CA . ALA A 1 189 ? -24.989 -5.325 12.124 1.00 91.25 189 ALA A CA 1
ATOM 1482 C C . ALA A 1 189 ? -24.796 -5.441 10.605 1.00 91.25 189 ALA A C 1
ATOM 1484 O O . ALA A 1 189 ? -25.265 -6.400 9.985 1.00 91.25 189 ALA A O 1
ATOM 1485 N N . PHE A 1 190 ? -24.067 -4.499 10.003 1.00 91.00 190 PHE A N 1
ATOM 1486 C CA . PHE A 1 190 ? -23.706 -4.584 8.594 1.00 91.00 190 PHE A CA 1
ATOM 1487 C C . PHE A 1 190 ? -22.722 -5.723 8.305 1.00 91.00 190 PHE A C 1
ATOM 1489 O O . PHE A 1 190 ? -22.933 -6.475 7.354 1.00 91.00 190 PHE A O 1
ATOM 1496 N N . ALA A 1 191 ? -21.672 -5.878 9.115 1.00 91.31 191 ALA A N 1
ATOM 1497 C CA . ALA A 1 191 ? -20.705 -6.964 8.972 1.00 91.31 191 ALA A CA 1
ATOM 1498 C C . ALA A 1 191 ? -21.367 -8.349 9.128 1.00 91.31 191 ALA A C 1
ATOM 1500 O O . ALA A 1 191 ? -21.128 -9.233 8.308 1.00 91.31 191 ALA A O 1
ATOM 1501 N N . ASP A 1 192 ? -22.263 -8.498 10.107 1.00 92.12 192 ASP A N 1
ATOM 1502 C CA . ASP A 1 192 ? -23.078 -9.698 10.355 1.00 92.12 192 ASP A CA 1
ATOM 1503 C C . ASP A 1 192 ? -23.973 -10.021 9.150 1.00 92.12 192 ASP A C 1
ATOM 1505 O O . ASP A 1 192 ? -23.933 -11.121 8.606 1.00 92.12 192 ASP A O 1
ATOM 1509 N N . SER A 1 193 ? -24.690 -9.020 8.631 1.00 91.06 193 SER A N 1
ATOM 1510 C CA . SER A 1 193 ? -25.566 -9.186 7.458 1.00 91.06 193 SER A CA 1
ATOM 1511 C C . SER A 1 193 ? -24.815 -9.580 6.179 1.00 91.06 193 SER A C 1
ATOM 1513 O O . SER A 1 193 ? -25.417 -10.123 5.254 1.00 91.06 193 SER A O 1
ATOM 1515 N N . ASN A 1 194 ? -23.512 -9.297 6.108 1.00 90.06 194 ASN A N 1
ATOM 1516 C CA . ASN A 1 194 ? -22.647 -9.647 4.982 1.00 90.06 194 ASN A CA 1
ATOM 1517 C C . ASN A 1 194 ? -21.743 -10.861 5.275 1.00 90.06 194 ASN A C 1
ATOM 1519 O O . ASN A 1 194 ? -20.849 -11.144 4.479 1.00 90.06 194 ASN A O 1
ATOM 1523 N N . ASN A 1 195 ? -21.982 -11.587 6.375 1.00 90.88 195 ASN A N 1
ATOM 1524 C CA . ASN A 1 195 ? -21.231 -12.778 6.788 1.00 90.88 195 ASN A CA 1
ATOM 1525 C C . ASN A 1 195 ? -19.714 -12.553 6.897 1.00 90.88 195 ASN A C 1
ATOM 1527 O O . ASN A 1 195 ? -18.931 -13.410 6.490 1.00 90.88 195 ASN A O 1
ATOM 1531 N N . ALA A 1 196 ? -19.289 -11.404 7.425 1.00 92.94 196 ALA A N 1
ATOM 1532 C CA . ALA A 1 196 ? -17.883 -11.214 7.762 1.00 92.94 196 ALA A CA 1
ATOM 1533 C C . ALA A 1 196 ? -17.485 -12.141 8.923 1.00 92.94 196 ALA A C 1
ATOM 1535 O O . ALA A 1 196 ? -18.218 -12.269 9.907 1.00 92.94 196 ALA A O 1
ATOM 1536 N N . ASP A 1 197 ? -16.300 -12.742 8.851 1.00 95.44 197 ASP A N 1
ATOM 1537 C CA . ASP A 1 197 ? -15.774 -13.564 9.947 1.00 95.44 197 ASP A CA 1
ATOM 1538 C C . ASP A 1 197 ? -15.260 -12.686 11.092 1.00 95.44 197 ASP A C 1
ATOM 1540 O O . ASP A 1 197 ? -15.427 -13.005 12.274 1.00 95.44 197 ASP A O 1
ATOM 1544 N N . VAL A 1 198 ? -14.633 -11.561 10.740 1.00 95.62 198 VAL A N 1
ATOM 1545 C CA . VAL A 1 198 ? -14.053 -10.609 11.687 1.00 95.62 198 VAL A CA 1
ATOM 1546 C C . VAL A 1 198 ? -14.443 -9.186 11.307 1.00 95.62 198 VAL A C 1
ATOM 1548 O O . VAL A 1 198 ? -14.284 -8.762 10.162 1.00 95.62 198 VAL A O 1
ATOM 1551 N N . PHE A 1 199 ? -14.904 -8.427 12.299 1.00 95.75 199 PHE A N 1
ATOM 1552 C CA . PHE A 1 199 ? -15.085 -6.986 12.195 1.00 95.75 199 PHE A CA 1
ATOM 1553 C C . PHE A 1 199 ? -14.023 -6.279 13.041 1.00 95.75 199 PHE A C 1
ATOM 1555 O O . PHE A 1 199 ? -13.898 -6.553 14.234 1.00 95.75 199 PHE A O 1
ATOM 1562 N N . LEU A 1 200 ? -13.259 -5.374 12.431 1.00 96.19 200 LEU A N 1
ATOM 1563 C CA . LEU A 1 200 ? -12.238 -4.569 13.092 1.00 96.19 200 LEU A CA 1
ATOM 1564 C C . LEU A 1 200 ? -12.618 -3.087 13.043 1.00 96.19 200 LEU A C 1
ATOM 1566 O O . LEU A 1 200 ? -12.693 -2.491 11.973 1.00 96.19 200 LEU A O 1
ATOM 1570 N N . LEU A 1 201 ? -12.786 -2.475 14.210 1.00 95.12 201 LEU A N 1
ATOM 1571 C CA . LEU A 1 201 ? -12.926 -1.027 14.330 1.00 95.12 201 LEU A CA 1
ATOM 1572 C C . LEU A 1 201 ? -11.568 -0.390 14.640 1.00 95.12 201 LEU A C 1
ATOM 1574 O O . LEU A 1 201 ? -10.974 -0.672 15.679 1.00 95.12 201 LEU A O 1
ATOM 1578 N N . VAL A 1 202 ? -11.092 0.500 13.776 1.00 95.38 202 VAL A N 1
ATOM 1579 C CA . VAL A 1 202 ? -9.850 1.255 13.979 1.00 95.38 202 VAL A CA 1
ATOM 1580 C C . VAL A 1 202 ? -10.194 2.712 14.251 1.00 95.38 202 VAL A C 1
ATOM 1582 O O . VAL A 1 202 ? -10.843 3.361 13.433 1.00 95.38 202 VAL A O 1
ATOM 1585 N N . THR A 1 203 ? -9.769 3.246 15.394 1.00 93.88 203 THR A N 1
ATOM 1586 C CA . THR A 1 203 ? -10.038 4.641 15.765 1.00 93.88 203 THR A CA 1
ATOM 1587 C C . THR A 1 203 ? -8.790 5.358 16.263 1.00 93.88 203 THR A C 1
ATOM 1589 O O . THR A 1 203 ? -7.919 4.758 16.886 1.00 93.88 203 THR A O 1
ATOM 1592 N N . THR A 1 204 ? -8.725 6.670 16.026 1.00 93.31 204 THR A N 1
ATOM 1593 C CA . THR A 1 204 ? -7.718 7.554 16.639 1.00 93.31 204 THR A CA 1
ATOM 1594 C C . THR A 1 204 ? -7.996 7.832 18.119 1.00 93.31 204 THR A C 1
ATOM 1596 O O . THR A 1 204 ? -7.136 8.364 18.814 1.00 93.31 204 THR A O 1
ATOM 1599 N N . SER A 1 205 ? -9.192 7.497 18.612 1.00 92.94 205 SER A N 1
ATOM 1600 C CA . SER A 1 205 ? -9.624 7.712 19.997 1.00 92.94 205 SER A CA 1
ATOM 1601 C C . SER A 1 205 ? -9.768 6.394 20.768 1.00 92.94 205 SER A C 1
ATOM 1603 O O . SER A 1 205 ? -9.020 5.445 20.542 1.00 92.94 205 SER A O 1
ATOM 1605 N N . THR A 1 206 ? -10.704 6.324 21.713 1.00 94.00 206 THR A N 1
ATOM 1606 C CA . THR A 1 206 ? -11.011 5.124 22.492 1.00 94.00 206 THR A CA 1
ATOM 1607 C C . THR A 1 206 ? -12.494 4.779 22.406 1.00 94.00 206 THR A C 1
ATOM 1609 O O . THR A 1 206 ? -13.348 5.643 22.183 1.00 94.00 206 THR A O 1
ATOM 1612 N N . LEU A 1 207 ? -12.830 3.504 22.591 1.00 94.19 207 LEU A N 1
ATOM 1613 C CA . LEU A 1 207 ? -14.219 3.089 22.798 1.00 94.19 207 LEU A CA 1
ATOM 1614 C C . LEU A 1 207 ? -14.696 3.510 24.195 1.00 94.19 207 LEU A C 1
ATOM 1616 O O . LEU A 1 207 ? -13.916 3.553 25.149 1.00 94.19 207 LEU A O 1
ATOM 1620 N N . SER A 1 208 ? -15.990 3.811 24.335 1.00 95.62 208 SER A N 1
ATOM 1621 C CA . SER A 1 208 ? -16.573 4.021 25.663 1.00 95.62 208 SER A CA 1
ATOM 1622 C C . SER A 1 208 ? -16.572 2.711 26.471 1.00 95.62 208 SER A C 1
ATOM 1624 O O . SER A 1 208 ? -16.701 1.640 25.875 1.00 95.62 208 SER A O 1
ATOM 1626 N N . PRO A 1 209 ? -16.490 2.754 27.817 1.00 95.69 209 PRO A N 1
ATOM 1627 C CA . PRO A 1 209 ? -16.527 1.542 28.643 1.00 95.69 209 PRO A CA 1
ATOM 1628 C C . PRO A 1 209 ? -17.746 0.659 28.347 1.00 95.69 209 PRO A C 1
ATOM 1630 O O . PRO A 1 209 ? -17.610 -0.539 28.140 1.00 95.69 209 PRO A O 1
ATOM 1633 N N . GLN A 1 210 ? -18.918 1.282 28.186 1.00 96.19 210 GLN A N 1
ATOM 1634 C CA . GLN A 1 210 ? -20.141 0.585 27.791 1.00 96.19 210 GLN A CA 1
ATOM 1635 C C . GLN A 1 210 ? -20.002 -0.121 26.433 1.00 96.19 210 GLN A C 1
ATOM 1637 O O . GLN A 1 210 ? -20.491 -1.231 26.270 1.00 96.19 210 GLN A O 1
ATOM 1642 N N . ALA A 1 211 ? -19.351 0.507 25.448 1.00 95.44 211 ALA A N 1
ATOM 1643 C CA . ALA A 1 211 ? -19.135 -0.124 24.150 1.00 95.44 211 ALA A CA 1
ATOM 1644 C C . ALA A 1 211 ? -18.201 -1.337 24.258 1.00 95.44 211 ALA A C 1
ATOM 1646 O O . ALA A 1 211 ? -18.452 -2.343 23.605 1.00 95.44 211 ALA A O 1
ATOM 1647 N N . VAL A 1 212 ? -17.163 -1.266 25.095 1.00 95.94 212 VAL A N 1
ATOM 1648 C CA . VAL A 1 212 ? -16.257 -2.397 25.349 1.00 95.94 212 VAL A CA 1
ATOM 1649 C C . VAL A 1 212 ? -17.005 -3.564 26.001 1.00 95.94 212 VAL A C 1
ATOM 1651 O O . VAL A 1 212 ? -16.868 -4.697 25.543 1.00 95.94 212 VAL A O 1
ATOM 1654 N N . ASP A 1 213 ? -17.832 -3.296 27.014 1.00 96.62 213 ASP A N 1
ATOM 1655 C CA . ASP A 1 213 ? -18.623 -4.327 27.697 1.00 96.62 213 ASP A CA 1
ATOM 1656 C C . ASP A 1 213 ? -19.586 -5.040 26.735 1.00 96.62 213 ASP A C 1
ATOM 1658 O O . ASP A 1 213 ? -19.674 -6.270 26.731 1.00 96.62 213 ASP A O 1
ATOM 1662 N N . GLU A 1 214 ? -20.266 -4.287 25.866 1.00 95.75 214 GLU A N 1
ATOM 1663 C CA . GLU A 1 214 ? -21.175 -4.852 24.863 1.00 95.75 214 GLU A CA 1
ATOM 1664 C C . GLU A 1 214 ? -20.435 -5.620 23.754 1.00 95.75 214 GLU A C 1
ATOM 1666 O O . GLU A 1 214 ? -20.909 -6.665 23.307 1.00 95.75 214 GLU A O 1
ATOM 1671 N N . VAL A 1 215 ? -19.241 -5.172 23.347 1.00 94.88 215 VAL A N 1
ATOM 1672 C CA . VAL A 1 215 ? -18.373 -5.920 22.419 1.00 94.88 215 VAL A CA 1
ATOM 1673 C C . VAL A 1 215 ? -17.948 -7.260 23.022 1.00 94.88 215 VAL A C 1
ATOM 1675 O O . VAL A 1 215 ? -18.024 -8.289 22.348 1.00 94.88 215 VAL A O 1
ATOM 1678 N N . ASN A 1 216 ? -17.537 -7.272 24.291 1.00 95.38 216 ASN A N 1
ATOM 1679 C CA . ASN A 1 216 ? -17.166 -8.505 24.987 1.00 95.38 216 ASN A CA 1
ATOM 1680 C C . ASN A 1 216 ? -18.367 -9.451 25.084 1.00 95.38 216 ASN A C 1
ATOM 1682 O O . ASN A 1 216 ? -18.276 -10.613 24.694 1.00 95.38 216 ASN A O 1
ATOM 1686 N N . ARG A 1 217 ? -19.531 -8.924 25.480 1.00 95.25 217 ARG A N 1
ATOM 1687 C CA . ARG A 1 217 ? -20.782 -9.686 25.527 1.00 95.25 217 ARG A CA 1
ATOM 1688 C C . ARG A 1 217 ? -21.160 -10.276 24.167 1.00 95.25 217 ARG A C 1
ATOM 1690 O O . ARG A 1 217 ? -21.627 -11.415 24.102 1.00 95.25 217 ARG A O 1
ATOM 1697 N N . TRP A 1 218 ? -20.988 -9.527 23.080 1.00 94.50 218 TRP A N 1
ATOM 1698 C CA . TRP A 1 218 ? -21.221 -10.038 21.730 1.00 94.50 218 TRP A CA 1
ATOM 1699 C C . TRP A 1 218 ? -20.292 -11.210 21.410 1.00 94.50 218 TRP A C 1
ATOM 1701 O O . TRP A 1 218 ? -20.772 -12.262 20.999 1.00 94.50 218 TRP A O 1
ATOM 1711 N N . ASN A 1 219 ? -18.988 -11.049 21.640 1.00 95.00 219 ASN A N 1
ATOM 1712 C CA . ASN A 1 219 ? -17.990 -12.081 21.355 1.00 95.00 219 ASN A CA 1
ATOM 1713 C C . ASN A 1 219 ? -18.177 -13.350 22.204 1.00 95.00 219 ASN A C 1
ATOM 1715 O O . ASN A 1 219 ? -17.895 -14.445 21.724 1.00 95.00 219 ASN A O 1
ATOM 1719 N N . ASP A 1 220 ? -18.686 -13.224 23.431 1.00 94.75 220 ASP A N 1
ATOM 1720 C CA . ASP A 1 220 ? -18.985 -14.371 24.296 1.00 94.75 220 ASP A CA 1
ATOM 1721 C C . ASP A 1 220 ? -20.244 -15.134 23.850 1.00 94.75 220 ASP A C 1
ATOM 1723 O O . ASP A 1 220 ? -20.363 -16.343 24.058 1.00 94.75 220 ASP A O 1
ATOM 1727 N N . THR A 1 221 ? -21.214 -14.433 23.251 1.00 92.62 221 THR A N 1
ATOM 1728 C CA . THR A 1 221 ? -22.525 -15.003 22.892 1.00 92.62 221 THR A CA 1
ATOM 1729 C C . THR A 1 221 ? -22.624 -15.457 21.441 1.00 92.62 221 THR A C 1
ATOM 1731 O O . THR A 1 221 ? -23.390 -16.376 21.138 1.00 92.62 221 THR A O 1
ATOM 1734 N N . ARG A 1 222 ? -21.873 -14.836 20.531 1.00 82.62 222 ARG A N 1
ATOM 1735 C CA . ARG A 1 222 ? -21.909 -15.104 19.092 1.00 82.62 222 ARG A CA 1
ATOM 1736 C C . ARG A 1 222 ? -20.553 -15.569 18.584 1.00 82.62 222 ARG A C 1
ATOM 1738 O O . ARG A 1 222 ? -19.510 -15.178 19.085 1.00 82.62 222 ARG A O 1
ATOM 1745 N N . ARG A 1 223 ? -20.580 -16.400 17.538 1.00 75.62 223 ARG A N 1
ATOM 1746 C CA . ARG A 1 223 ? -19.359 -16.904 16.891 1.00 75.62 223 ARG A CA 1
ATOM 1747 C C . ARG A 1 223 ? -18.839 -15.999 15.772 1.00 75.62 223 ARG A C 1
ATOM 1749 O O . ARG A 1 223 ? -17.640 -16.024 15.522 1.00 75.62 223 ARG A O 1
ATOM 1756 N N . ALA A 1 224 ? -19.712 -15.239 15.107 1.00 87.75 224 ALA A N 1
ATOM 1757 C CA . ALA A 1 224 ? -19.350 -14.367 13.993 1.00 87.75 224 ALA A CA 1
ATOM 1758 C C . ALA A 1 224 ? -20.311 -13.162 13.867 1.00 87.75 224 ALA A C 1
ATOM 1760 O O . ALA A 1 224 ? -21.482 -13.301 14.236 1.00 87.75 224 ALA A O 1
ATOM 1761 N N . PRO A 1 225 ? -19.824 -12.016 13.350 1.00 93.94 225 PRO A N 1
ATOM 1762 C CA . PRO A 1 225 ? -18.406 -11.656 13.264 1.00 93.94 225 PRO A CA 1
ATOM 1763 C C . PRO A 1 225 ? -17.763 -11.581 14.655 1.00 93.94 225 PRO A C 1
ATOM 1765 O O . PRO A 1 225 ? -18.383 -11.107 15.609 1.00 93.94 225 PRO A O 1
ATOM 1768 N N . SER A 1 226 ? -16.505 -12.013 14.766 1.00 95.38 226 SER A N 1
ATOM 1769 C CA . SER A 1 226 ? -15.674 -11.689 15.929 1.00 95.38 226 SER A CA 1
ATOM 1770 C C . SER A 1 226 ? -15.326 -10.206 15.871 1.00 95.38 226 SER A C 1
ATOM 1772 O O . SER A 1 226 ? -14.741 -9.741 14.893 1.00 95.38 226 SER A O 1
ATOM 1774 N N . ILE A 1 227 ? -15.689 -9.455 16.906 1.00 95.62 227 ILE A N 1
ATOM 1775 C CA . ILE A 1 227 ? -15.447 -8.017 16.962 1.00 95.62 227 ILE A CA 1
ATOM 1776 C C . ILE A 1 227 ? -14.097 -7.754 17.613 1.00 95.62 227 ILE A C 1
ATOM 1778 O O . ILE A 1 227 ? -13.814 -8.220 18.718 1.00 95.62 227 ILE A O 1
ATOM 1782 N N . ARG A 1 228 ? -13.277 -6.955 16.938 1.00 95.81 228 ARG A N 1
ATOM 1783 C CA . ARG A 1 228 ? -11.984 -6.469 17.411 1.00 95.81 228 ARG A CA 1
ATOM 1784 C C . ARG A 1 228 ? -11.943 -4.955 17.268 1.00 95.81 228 ARG A C 1
ATOM 1786 O O . ARG A 1 228 ? -12.626 -4.383 16.421 1.00 95.81 228 ARG A O 1
ATOM 1793 N N . PHE A 1 229 ? -11.126 -4.300 18.078 1.00 95.25 229 PHE A N 1
ATOM 1794 C CA . PHE A 1 229 ? -10.923 -2.864 17.960 1.00 95.25 229 PHE A CA 1
ATOM 1795 C C . PHE A 1 229 ? -9.480 -2.479 18.258 1.00 95.25 229 PHE A C 1
ATOM 1797 O O . PHE A 1 229 ? -8.813 -3.118 19.073 1.00 95.25 229 PHE A O 1
ATOM 1804 N N . TRP A 1 230 ? -9.015 -1.432 17.584 1.00 96.06 230 TRP A N 1
ATOM 1805 C CA . TRP A 1 230 ? -7.770 -0.735 17.875 1.00 96.06 230 TRP A CA 1
ATOM 1806 C C . TRP A 1 230 ? -8.114 0.677 18.332 1.00 96.06 230 TRP A C 1
ATOM 1808 O O . TRP A 1 230 ? -8.652 1.469 17.556 1.00 96.06 230 TRP A O 1
ATOM 1818 N N . ASN A 1 231 ? -7.811 0.982 19.593 1.00 94.06 231 ASN A N 1
ATOM 1819 C CA . ASN A 1 231 ? -7.813 2.363 20.062 1.00 94.06 231 ASN A CA 1
ATOM 1820 C C . ASN A 1 231 ? -6.583 3.106 19.520 1.00 94.06 231 ASN A C 1
ATOM 1822 O O . ASN A 1 231 ? -5.638 2.473 19.051 1.00 94.06 231 ASN A O 1
ATOM 1826 N N . GLY A 1 232 ? -6.538 4.429 19.690 1.00 91.62 232 GLY A N 1
ATOM 1827 C CA . GLY A 1 232 ? -5.417 5.260 19.240 1.00 91.62 232 GLY A CA 1
ATOM 1828 C C . GLY A 1 232 ? -4.059 4.731 19.709 1.00 91.62 232 GLY A C 1
ATOM 1829 O O . GLY A 1 232 ? -3.176 4.505 18.893 1.00 91.62 232 GLY A O 1
ATOM 1830 N N . HIS A 1 233 ? -3.924 4.383 20.993 1.00 91.75 233 HIS A N 1
ATOM 1831 C CA . HIS A 1 233 ? -2.680 3.805 21.519 1.00 91.75 233 HIS A CA 1
ATOM 1832 C C . HIS A 1 233 ? -2.354 2.417 20.930 1.00 91.75 233 HIS A C 1
ATOM 1834 O O . HIS A 1 233 ? -1.193 2.100 20.678 1.00 91.75 233 HIS A O 1
ATOM 1840 N N . ASP A 1 234 ? -3.362 1.567 20.704 1.00 93.56 234 ASP A N 1
ATOM 1841 C CA . ASP A 1 234 ? -3.170 0.246 20.088 1.00 93.56 234 ASP A CA 1
ATOM 1842 C C . ASP A 1 234 ? -2.700 0.371 18.636 1.00 93.56 234 ASP A C 1
ATOM 1844 O O . ASP A 1 234 ? -1.890 -0.438 18.166 1.00 93.56 234 ASP A O 1
ATOM 1848 N N . PHE A 1 235 ? -3.225 1.376 17.936 1.00 94.25 235 PHE A N 1
ATOM 1849 C CA . PHE A 1 235 ? -2.847 1.727 16.579 1.00 94.25 235 PHE A CA 1
ATOM 1850 C C . PHE A 1 235 ? -1.423 2.280 16.531 1.00 94.25 235 PHE A C 1
ATOM 1852 O O . PHE A 1 235 ? -0.596 1.740 15.799 1.00 94.25 235 PHE A O 1
ATOM 1859 N N . ASP A 1 236 ? -1.107 3.266 17.374 1.00 92.88 236 ASP A N 1
ATOM 1860 C CA . ASP A 1 236 ? 0.229 3.856 17.496 1.00 92.88 236 ASP A CA 1
ATOM 1861 C C . ASP A 1 236 ? 1.283 2.798 17.820 1.00 92.88 236 ASP A C 1
ATOM 1863 O O . ASP A 1 236 ? 2.345 2.760 17.201 1.00 92.88 236 ASP A O 1
ATOM 1867 N N . HIS A 1 237 ? 0.982 1.876 18.739 1.00 93.62 237 HIS A N 1
ATOM 1868 C CA . HIS A 1 237 ? 1.898 0.791 19.073 1.00 93.62 237 HIS A CA 1
ATOM 1869 C C . HIS A 1 237 ? 2.197 -0.105 17.863 1.00 93.62 237 HIS A C 1
ATOM 1871 O O . HIS A 1 237 ? 3.354 -0.437 17.613 1.00 93.62 237 HIS A O 1
ATOM 1877 N N . ARG A 1 238 ? 1.184 -0.470 17.070 1.00 95.12 238 ARG A N 1
ATOM 1878 C CA . ARG A 1 238 ? 1.383 -1.271 15.848 1.00 95.12 238 ARG A CA 1
ATOM 1879 C C . ARG A 1 238 ? 2.142 -0.492 14.783 1.00 95.12 238 ARG A C 1
ATOM 1881 O O . ARG A 1 238 ? 3.049 -1.035 14.160 1.00 95.12 238 ARG A O 1
ATOM 1888 N N . LEU A 1 239 ? 1.810 0.782 14.616 1.00 94.81 239 LEU A N 1
ATOM 1889 C CA . LEU A 1 239 ? 2.475 1.673 13.679 1.00 94.81 239 LEU A CA 1
ATOM 1890 C C . LEU A 1 239 ? 3.946 1.912 14.059 1.00 94.81 239 LEU A C 1
ATOM 1892 O O . LEU A 1 239 ? 4.791 2.021 13.171 1.00 94.81 239 LEU A O 1
ATOM 1896 N N . SER A 1 240 ? 4.279 1.909 15.356 1.00 93.44 240 SER A N 1
ATOM 1897 C CA . SER A 1 240 ? 5.651 2.075 15.863 1.00 93.44 240 SER A CA 1
ATOM 1898 C C . SER A 1 240 ? 6.635 1.031 15.317 1.00 93.44 240 SER A C 1
ATOM 1900 O O . SER A 1 240 ? 7.822 1.314 15.182 1.00 93.44 240 SER A O 1
ATOM 1902 N N . LEU A 1 241 ? 6.135 -0.149 14.930 1.00 93.56 241 LEU A N 1
ATOM 1903 C CA . LEU A 1 241 ? 6.924 -1.243 14.357 1.00 93.56 241 LEU A CA 1
ATOM 1904 C C . LEU A 1 241 ? 7.198 -1.071 12.851 1.00 93.56 241 LEU A C 1
ATOM 1906 O O . LEU A 1 241 ? 7.973 -1.833 12.272 1.00 93.56 241 LEU A O 1
ATOM 1910 N N . HIS A 1 242 ? 6.566 -0.084 12.213 1.00 94.81 242 HIS A N 1
ATOM 1911 C CA . HIS A 1 242 ? 6.613 0.165 10.773 1.00 94.81 242 HIS A CA 1
ATOM 1912 C C . HIS A 1 242 ? 6.973 1.630 10.498 1.00 94.81 242 HIS A C 1
ATOM 1914 O O . HIS A 1 242 ? 6.136 2.465 10.146 1.00 94.81 242 HIS A O 1
ATOM 1920 N N . THR A 1 243 ? 8.249 1.951 10.709 1.00 94.25 243 THR A N 1
ATOM 1921 C CA . THR A 1 243 ? 8.791 3.313 10.587 1.00 94.25 243 THR A CA 1
ATOM 1922 C C . THR A 1 243 ? 8.732 3.845 9.153 1.00 94.25 243 THR A C 1
ATOM 1924 O O . THR A 1 243 ? 8.517 5.034 8.943 1.00 94.25 243 THR A O 1
ATOM 1927 N N . ASP A 1 244 ? 8.835 2.965 8.157 1.00 92.50 244 ASP A N 1
ATOM 1928 C CA . ASP A 1 244 ? 8.644 3.271 6.736 1.00 92.50 244 ASP A CA 1
ATOM 1929 C C . ASP A 1 244 ? 7.248 3.846 6.449 1.00 92.50 244 ASP A C 1
ATOM 1931 O O . ASP A 1 244 ? 7.112 4.852 5.748 1.00 92.50 244 ASP A O 1
ATOM 1935 N N . ILE A 1 245 ? 6.211 3.255 7.048 1.00 94.94 245 ILE A N 1
ATOM 1936 C CA . ILE A 1 245 ? 4.835 3.751 6.955 1.00 94.94 245 ILE A CA 1
ATOM 1937 C C . ILE A 1 245 ? 4.706 5.099 7.676 1.00 94.94 245 ILE A C 1
ATOM 1939 O O . ILE A 1 245 ? 4.114 6.026 7.128 1.00 94.94 245 ILE A O 1
ATOM 1943 N N . GLN A 1 246 ? 5.301 5.264 8.860 1.00 94.94 246 GLN A N 1
ATOM 1944 C CA . GLN A 1 246 ? 5.272 6.555 9.562 1.00 94.94 246 GLN A CA 1
ATOM 1945 C C . GLN A 1 246 ? 5.871 7.687 8.726 1.00 94.94 246 GLN A C 1
ATOM 1947 O O . GLN A 1 246 ? 5.293 8.772 8.673 1.00 94.94 246 GLN A O 1
ATOM 1952 N N . VAL A 1 247 ? 6.996 7.440 8.045 1.00 94.44 247 VAL A N 1
ATOM 1953 C CA . VAL A 1 247 ? 7.593 8.429 7.138 1.00 94.44 247 VAL A CA 1
ATOM 1954 C C . VAL A 1 247 ? 6.658 8.740 5.983 1.00 94.44 247 VAL A C 1
ATOM 1956 O O . VAL A 1 247 ? 6.435 9.909 5.692 1.00 94.44 247 VAL A O 1
ATOM 1959 N N . LYS A 1 248 ? 6.060 7.724 5.351 1.00 93.12 248 LYS A N 1
ATOM 1960 C CA . LYS A 1 248 ? 5.142 7.921 4.220 1.00 93.12 248 LYS A CA 1
ATOM 1961 C C . LYS A 1 248 ? 4.041 8.946 4.531 1.00 93.12 248 LYS A C 1
ATOM 1963 O O . LYS A 1 248 ? 3.749 9.778 3.676 1.00 93.12 248 LYS A O 1
ATOM 1968 N N . TYR A 1 249 ? 3.506 8.932 5.754 1.00 93.19 249 TYR A N 1
ATOM 1969 C CA . TYR A 1 249 ? 2.420 9.817 6.199 1.00 93.19 249 TYR A CA 1
ATOM 1970 C C . TYR A 1 249 ? 2.866 11.039 7.026 1.00 93.19 249 TYR A C 1
ATOM 1972 O O . TYR A 1 249 ? 2.021 11.841 7.422 1.00 93.19 249 TYR A O 1
ATOM 1980 N N . GLY A 1 250 ? 4.166 11.224 7.279 1.00 93.00 250 GLY A N 1
ATOM 1981 C CA . GLY A 1 250 ? 4.681 12.377 8.036 1.00 93.00 250 GLY A CA 1
ATOM 1982 C C . GLY A 1 250 ? 4.509 12.299 9.548 1.00 93.00 250 GLY A C 1
ATOM 1983 O O . GLY A 1 250 ? 4.477 13.330 10.216 1.00 93.00 250 GLY A O 1
ATOM 1984 N N . LEU A 1 251 ? 4.378 11.085 10.078 1.00 93.81 251 LEU A N 1
ATOM 1985 C CA . LEU A 1 251 ? 4.210 10.804 11.506 1.00 93.81 251 LEU A CA 1
ATOM 1986 C C . LEU A 1 251 ? 5.545 10.512 12.211 1.00 93.81 251 LEU A C 1
ATOM 1988 O O . LEU A 1 251 ? 5.605 10.449 13.436 1.00 93.81 251 LEU A O 1
ATOM 1992 N N . SER A 1 252 ? 6.620 10.307 11.445 1.00 93.75 252 SER A N 1
ATOM 1993 C CA . SER A 1 252 ? 7.947 10.016 11.988 1.00 93.75 252 SER A CA 1
ATOM 1994 C C . SER A 1 252 ? 8.588 11.264 12.600 1.00 93.75 252 SER A C 1
ATOM 1996 O O . SER A 1 252 ? 8.582 12.349 12.018 1.00 93.75 252 SER A O 1
ATOM 1998 N N . SER A 1 253 ? 9.221 11.080 13.761 1.00 90.25 253 SER A N 1
ATOM 1999 C CA . SER A 1 253 ? 10.036 12.119 14.403 1.00 90.25 253 SER A CA 1
ATOM 2000 C C . SER A 1 253 ? 11.443 12.250 13.811 1.00 90.25 253 SER A C 1
ATOM 2002 O O . SER A 1 253 ? 12.093 13.281 13.986 1.00 90.25 253 SER A O 1
ATOM 2004 N N . GLN A 1 254 ? 11.928 11.217 13.115 1.00 92.25 254 GLN A N 1
ATOM 2005 C CA . GLN A 1 254 ? 13.267 11.159 12.528 1.00 92.25 254 GLN A CA 1
ATOM 2006 C C . GLN A 1 254 ? 13.197 10.610 11.097 1.00 92.25 254 GLN A C 1
ATOM 2008 O O . GLN A 1 254 ? 13.759 9.551 10.804 1.00 92.25 254 GLN A O 1
ATOM 2013 N N . PRO A 1 255 ? 12.545 11.331 10.169 1.00 92.25 255 PRO A N 1
ATOM 2014 C CA . PRO A 1 255 ? 12.084 10.742 8.917 1.00 92.25 255 PRO A CA 1
ATOM 2015 C C . PRO A 1 255 ? 13.219 10.250 8.008 1.00 92.25 255 PRO A C 1
ATOM 2017 O O . PRO A 1 255 ? 13.083 9.226 7.345 1.00 92.25 255 PRO A O 1
ATOM 2020 N N . ILE A 1 256 ? 14.386 10.901 8.042 1.00 91.12 256 ILE A N 1
ATOM 2021 C CA . ILE A 1 256 ? 15.582 10.457 7.303 1.00 91.12 256 ILE A CA 1
ATOM 2022 C C . ILE A 1 256 ? 16.106 9.111 7.833 1.00 91.12 256 ILE A C 1
ATOM 2024 O O . ILE A 1 256 ? 16.488 8.242 7.050 1.00 91.12 256 ILE A O 1
ATOM 2028 N N . GLN A 1 257 ? 16.145 8.933 9.156 1.00 92.94 257 GLN A N 1
ATOM 2029 C CA . GLN A 1 257 ? 16.662 7.709 9.777 1.00 92.94 257 GLN A CA 1
ATOM 2030 C C . GLN A 1 257 ? 15.671 6.558 9.598 1.00 92.94 257 GLN A C 1
ATOM 2032 O O . GLN A 1 257 ? 16.056 5.457 9.208 1.00 92.94 257 GLN A O 1
ATOM 2037 N N . ASP A 1 258 ? 14.390 6.854 9.794 1.00 93.69 258 ASP A N 1
ATOM 2038 C CA . ASP A 1 258 ? 13.291 5.897 9.718 1.00 93.69 258 ASP A CA 1
ATOM 2039 C C . ASP A 1 258 ? 13.031 5.394 8.291 1.00 93.69 258 ASP A C 1
ATOM 2041 O O . ASP A 1 258 ? 12.619 4.245 8.108 1.00 93.69 258 ASP A O 1
ATOM 2045 N N . ALA A 1 259 ? 13.327 6.211 7.273 1.00 93.19 259 ALA A N 1
ATOM 2046 C CA . ALA A 1 259 ? 13.237 5.822 5.866 1.00 93.19 259 ALA A CA 1
ATOM 2047 C C . ALA A 1 259 ? 14.448 5.029 5.364 1.00 93.19 259 ALA A C 1
ATOM 2049 O O . ALA A 1 259 ? 14.346 4.343 4.342 1.00 93.19 259 ALA A O 1
ATOM 2050 N N . ALA A 1 260 ? 15.597 5.117 6.041 1.00 92.75 260 ALA A N 1
ATOM 2051 C CA . ALA A 1 260 ? 16.855 4.569 5.543 1.00 92.75 260 ALA A CA 1
ATOM 2052 C C . ALA A 1 260 ? 16.767 3.078 5.151 1.00 92.75 260 ALA A C 1
ATOM 2054 O O . ALA A 1 260 ? 17.230 2.748 4.055 1.00 92.75 260 ALA A O 1
ATOM 2055 N N . PRO A 1 261 ? 16.136 2.174 5.934 1.00 92.50 261 PRO A N 1
ATOM 2056 C CA . PRO A 1 261 ? 15.996 0.772 5.537 1.00 92.50 261 PRO A CA 1
ATOM 2057 C C . PRO A 1 261 ? 15.228 0.595 4.220 1.00 92.50 261 PRO A C 1
ATOM 2059 O O . PRO A 1 261 ? 15.645 -0.170 3.352 1.00 92.50 261 PRO A O 1
ATOM 2062 N N . ALA A 1 262 ? 14.141 1.339 4.029 1.00 91.88 262 ALA A N 1
ATOM 2063 C CA . ALA A 1 262 ? 13.312 1.233 2.835 1.00 91.88 262 ALA A CA 1
ATOM 2064 C C . ALA A 1 262 ? 13.976 1.884 1.599 1.00 91.88 262 ALA A C 1
ATOM 2066 O O . ALA A 1 262 ? 13.851 1.367 0.487 1.00 91.88 262 ALA A O 1
ATOM 2067 N N . ILE A 1 263 ? 14.770 2.947 1.779 1.00 94.19 263 ILE A N 1
ATOM 2068 C CA . ILE A 1 263 ? 15.629 3.503 0.715 1.00 94.19 263 ILE A CA 1
ATOM 2069 C C . ILE A 1 263 ? 16.764 2.537 0.344 1.00 94.19 263 ILE A C 1
ATOM 2071 O O . ILE A 1 263 ? 17.136 2.435 -0.829 1.00 94.19 263 ILE A O 1
ATOM 2075 N N . VAL A 1 264 ? 17.308 1.789 1.309 1.00 95.50 264 VAL A N 1
ATOM 2076 C CA . VAL A 1 264 ? 18.297 0.735 1.037 1.00 95.50 264 VAL A CA 1
ATOM 2077 C C . VAL A 1 264 ? 17.697 -0.362 0.156 1.00 95.50 264 VAL A C 1
ATOM 2079 O O . VAL A 1 264 ? 18.375 -0.810 -0.768 1.00 95.50 264 VAL A O 1
ATOM 2082 N N . GLU A 1 265 ? 16.437 -0.757 0.360 1.00 95.50 265 GLU A N 1
ATOM 2083 C CA . GLU A 1 265 ? 15.765 -1.716 -0.532 1.00 95.50 265 GLU A CA 1
ATOM 2084 C C . GLU A 1 265 ? 15.629 -1.180 -1.967 1.00 95.50 265 GLU A C 1
ATOM 2086 O O . GLU A 1 265 ? 16.002 -1.872 -2.917 1.00 95.50 265 GLU A O 1
ATOM 2091 N N . LEU A 1 266 ? 15.225 0.083 -2.151 1.00 95.75 266 LEU A N 1
ATOM 2092 C CA . LEU A 1 266 ? 15.228 0.715 -3.481 1.00 95.75 266 LEU A CA 1
ATOM 2093 C C . LEU A 1 266 ? 16.635 0.762 -4.098 1.00 95.75 266 LEU A C 1
ATOM 2095 O O . LEU A 1 266 ? 16.815 0.507 -5.290 1.00 95.75 266 LEU A O 1
ATOM 2099 N N . SER A 1 267 ? 17.652 1.036 -3.282 1.00 96.81 267 SER A N 1
ATOM 2100 C CA . SER A 1 267 ? 19.050 1.067 -3.720 1.00 96.81 267 SER A CA 1
ATOM 2101 C C . SER A 1 267 ? 19.547 -0.317 -4.150 1.00 96.81 267 SER A C 1
ATOM 2103 O O . SER A 1 267 ? 20.279 -0.429 -5.131 1.00 96.81 267 SER A O 1
ATOM 2105 N N . LYS A 1 268 ? 19.127 -1.395 -3.473 1.00 96.62 268 LYS A N 1
ATOM 2106 C CA . LYS A 1 268 ? 19.423 -2.776 -3.892 1.00 96.62 268 LYS A CA 1
ATOM 2107 C C . LYS A 1 268 ? 18.813 -3.082 -5.256 1.00 96.62 268 LYS A C 1
ATOM 2109 O O . LYS A 1 268 ? 19.498 -3.666 -6.097 1.00 96.62 268 LYS A O 1
ATOM 2114 N N . ILE A 1 269 ? 17.572 -2.649 -5.496 1.00 95.94 269 ILE A N 1
ATOM 2115 C CA . ILE A 1 269 ? 16.917 -2.772 -6.805 1.00 95.94 269 ILE A CA 1
ATOM 2116 C C . ILE A 1 269 ? 17.741 -2.011 -7.854 1.00 95.94 269 ILE A C 1
ATOM 2118 O O . ILE A 1 269 ? 18.155 -2.603 -8.847 1.00 95.94 269 ILE A O 1
ATOM 2122 N N . LEU A 1 270 ? 18.094 -0.745 -7.610 1.00 97.00 270 LEU A N 1
ATOM 2123 C CA . LEU A 1 270 ? 18.939 0.043 -8.518 1.00 97.00 270 LEU A CA 1
ATOM 2124 C C . LEU A 1 270 ? 20.262 -0.671 -8.861 1.00 97.00 270 LEU A C 1
ATOM 2126 O O . LEU A 1 270 ? 20.641 -0.776 -10.032 1.00 97.00 270 LEU A O 1
ATOM 2130 N N . LEU A 1 271 ? 20.956 -1.201 -7.851 1.00 96.50 271 LEU A N 1
ATOM 2131 C CA . LEU A 1 271 ? 22.225 -1.915 -8.019 1.00 96.50 271 LEU A CA 1
ATOM 2132 C C . LEU A 1 271 ? 22.063 -3.223 -8.803 1.00 96.50 271 LEU A C 1
ATOM 2134 O O . LEU A 1 271 ? 22.909 -3.532 -9.644 1.00 96.50 271 LEU A O 1
ATOM 2138 N N . LYS A 1 272 ? 20.973 -3.970 -8.583 1.00 92.94 272 LYS A N 1
ATOM 2139 C CA . LYS A 1 272 ? 20.636 -5.186 -9.344 1.00 92.94 272 LYS A CA 1
ATOM 2140 C C . LYS A 1 272 ? 20.595 -4.894 -10.846 1.00 92.94 272 LYS A C 1
ATOM 2142 O O . LYS A 1 272 ? 21.257 -5.588 -11.620 1.00 92.94 272 LYS A O 1
ATOM 2147 N N . TYR A 1 273 ? 19.896 -3.836 -11.260 1.00 91.62 273 TYR A N 1
ATOM 2148 C CA . TYR A 1 273 ? 19.789 -3.475 -12.681 1.00 91.62 273 TYR A CA 1
ATOM 2149 C C . TYR A 1 273 ? 21.058 -2.810 -13.226 1.00 91.62 273 TYR A C 1
ATOM 2151 O O . TYR A 1 273 ? 21.439 -3.073 -14.366 1.00 91.62 273 TYR A O 1
ATOM 2159 N N . THR A 1 274 ? 21.787 -2.060 -12.398 1.00 93.88 274 THR A N 1
ATOM 2160 C CA . THR A 1 274 ? 23.113 -1.518 -12.755 1.00 93.88 274 THR A CA 1
ATOM 2161 C C . THR A 1 274 ? 24.104 -2.628 -13.096 1.00 93.88 274 THR A C 1
ATOM 2163 O O . THR A 1 274 ? 24.749 -2.593 -14.146 1.00 93.88 274 THR A O 1
ATOM 2166 N N . ASN A 1 275 ? 24.173 -3.667 -12.263 1.00 91.12 275 ASN A N 1
ATOM 2167 C CA . ASN A 1 275 ? 25.033 -4.821 -12.513 1.00 91.12 275 ASN A CA 1
ATOM 2168 C C . ASN A 1 275 ? 24.567 -5.629 -13.735 1.00 91.12 275 ASN A C 1
ATOM 2170 O O . ASN A 1 275 ? 25.398 -6.123 -14.499 1.00 91.12 275 ASN A O 1
ATOM 2174 N N . SER A 1 276 ? 23.250 -5.716 -13.963 1.00 87.44 276 SER A N 1
ATOM 2175 C CA . SER A 1 276 ? 22.693 -6.342 -15.168 1.00 87.44 276 SER A CA 1
ATOM 2176 C C . SER A 1 276 ? 23.155 -5.638 -16.449 1.00 87.44 276 SER A C 1
ATOM 2178 O O . SER A 1 276 ? 23.512 -6.318 -17.410 1.00 87.44 276 SER A O 1
ATOM 2180 N N . ILE A 1 277 ? 23.202 -4.299 -16.478 1.00 89.44 277 ILE A N 1
ATOM 2181 C CA . ILE A 1 277 ? 23.727 -3.559 -17.640 1.00 89.44 277 ILE A CA 1
ATOM 2182 C C . ILE A 1 277 ? 25.194 -3.867 -17.872 1.00 89.44 277 ILE A C 1
ATOM 2184 O O . ILE A 1 277 ? 25.574 -4.152 -19.005 1.00 89.44 277 ILE A O 1
ATOM 2188 N N . ALA A 1 278 ? 26.013 -3.816 -16.820 1.00 87.62 278 ALA A N 1
ATOM 2189 C CA . ALA A 1 278 ? 27.444 -4.070 -16.948 1.00 87.62 278 ALA A CA 1
ATOM 2190 C C . ALA A 1 278 ? 27.706 -5.434 -17.611 1.00 87.62 278 ALA A C 1
ATOM 2192 O O . ALA A 1 278 ? 28.516 -5.528 -18.530 1.00 87.62 278 ALA A O 1
ATOM 2193 N N . ALA A 1 279 ? 26.948 -6.464 -17.221 1.00 87.81 279 ALA A N 1
ATOM 2194 C CA . ALA A 1 279 ? 27.004 -7.773 -17.864 1.00 87.81 279 ALA A CA 1
ATOM 2195 C C . ALA A 1 279 ? 26.518 -7.734 -19.324 1.00 87.81 279 ALA A C 1
ATOM 2197 O O . ALA A 1 279 ? 27.166 -8.285 -20.208 1.00 87.81 279 ALA A O 1
ATOM 2198 N N . GLN A 1 280 ? 25.387 -7.082 -19.606 1.00 88.75 280 GLN A N 1
ATOM 2199 C CA . GLN A 1 280 ? 24.835 -7.008 -20.964 1.00 88.75 280 GLN A CA 1
ATOM 2200 C C . GLN A 1 280 ? 25.771 -6.315 -21.956 1.00 88.75 280 GLN A C 1
ATOM 2202 O O . GLN A 1 280 ? 25.896 -6.795 -23.081 1.00 88.75 280 GLN A O 1
ATOM 2207 N N . VAL A 1 281 ? 26.448 -5.243 -21.537 1.00 90.25 281 VAL A N 1
ATOM 2208 C CA . VAL A 1 281 ? 27.450 -4.542 -22.354 1.00 90.25 281 VAL A CA 1
ATOM 2209 C C . VAL A 1 281 ? 28.593 -5.481 -22.729 1.00 90.25 281 VAL A C 1
ATOM 2211 O O . VAL A 1 281 ? 28.958 -5.548 -23.901 1.00 90.25 281 VAL A O 1
ATOM 2214 N N . GLU A 1 282 ? 29.113 -6.243 -21.765 1.00 89.44 282 GLU A N 1
ATOM 2215 C CA . GLU A 1 282 ? 30.200 -7.201 -22.003 1.00 89.44 282 GLU A CA 1
ATOM 2216 C C . GLU A 1 282 ? 29.788 -8.299 -22.999 1.00 89.44 282 GLU A C 1
ATOM 2218 O O . GLU A 1 282 ? 30.571 -8.706 -23.853 1.00 89.44 282 GLU A O 1
ATOM 2223 N N . PHE A 1 283 ? 28.525 -8.737 -22.948 1.00 89.25 283 PHE A N 1
ATOM 2224 C CA . PHE A 1 283 ? 27.971 -9.734 -23.870 1.00 89.25 283 PHE A CA 1
ATOM 2225 C C . PHE A 1 283 ? 27.371 -9.144 -25.159 1.00 89.25 283 PHE A C 1
ATOM 2227 O O . PHE A 1 283 ? 26.734 -9.880 -25.915 1.00 89.25 283 PHE A O 1
ATOM 2234 N N . GLY A 1 284 ? 27.528 -7.840 -25.417 1.00 85.06 284 GLY A N 1
ATOM 2235 C CA . GLY A 1 284 ? 27.022 -7.178 -26.626 1.00 85.06 284 GLY A CA 1
ATOM 2236 C C . GLY A 1 284 ? 25.494 -7.185 -26.772 1.00 85.06 284 GLY A C 1
ATOM 2237 O O . GLY A 1 284 ? 24.984 -7.181 -27.892 1.00 85.06 284 GLY A O 1
ATOM 2238 N N . ARG A 1 285 ? 24.749 -7.239 -25.661 1.00 84.69 285 ARG A N 1
ATOM 2239 C CA . ARG A 1 285 ? 23.277 -7.205 -25.640 1.00 84.69 285 ARG A CA 1
ATOM 2240 C C . ARG A 1 285 ? 22.748 -5.769 -25.560 1.00 84.69 285 ARG A C 1
ATOM 2242 O O . ARG A 1 285 ? 23.446 -4.856 -25.131 1.00 84.69 285 ARG A O 1
ATOM 2249 N N . THR A 1 286 ? 21.487 -5.581 -25.947 1.00 82.19 286 THR A N 1
ATOM 2250 C CA . THR A 1 286 ? 20.773 -4.297 -25.862 1.00 82.19 286 THR A CA 1
ATOM 2251 C C . THR A 1 286 ? 20.618 -3.835 -24.415 1.00 82.19 286 THR A C 1
ATOM 2253 O O . THR A 1 286 ? 20.150 -4.606 -23.579 1.00 82.19 286 THR A O 1
ATOM 2256 N N . THR A 1 287 ? 20.935 -2.570 -24.140 1.00 86.38 287 THR A N 1
ATOM 2257 C CA . THR A 1 287 ? 20.927 -1.986 -22.787 1.00 86.38 287 THR A CA 1
ATOM 2258 C C . THR A 1 287 ? 19.787 -0.999 -22.534 1.00 86.38 287 THR A C 1
ATOM 2260 O O . THR A 1 287 ? 19.647 -0.519 -21.413 1.00 86.38 287 THR A O 1
ATOM 2263 N N . GLU A 1 288 ? 18.962 -0.700 -23.542 1.00 85.25 288 GLU A N 1
ATOM 2264 C CA . GLU A 1 288 ? 17.938 0.356 -23.486 1.00 85.25 288 GLU A CA 1
ATOM 2265 C C . GLU A 1 288 ? 16.928 0.158 -22.347 1.00 85.25 288 GLU A C 1
ATOM 2267 O O . GLU A 1 288 ? 16.697 1.077 -21.564 1.00 85.25 288 GLU A O 1
ATOM 2272 N N . GLY A 1 289 ? 16.372 -1.052 -22.205 1.00 86.94 289 GLY A N 1
ATOM 2273 C CA . GLY A 1 289 ? 15.395 -1.364 -21.156 1.00 86.94 289 GLY A CA 1
ATOM 2274 C C . GLY A 1 289 ? 15.969 -1.178 -19.746 1.00 86.94 289 GLY A C 1
ATOM 2275 O O . GLY A 1 289 ? 15.444 -0.374 -18.976 1.00 86.94 289 GLY A O 1
ATOM 2276 N N . PRO A 1 290 ? 17.066 -1.869 -19.392 1.00 90.44 290 PRO A N 1
ATOM 2277 C CA . PRO A 1 290 ? 17.706 -1.684 -18.093 1.00 90.44 290 PRO A CA 1
ATOM 2278 C C . PRO A 1 290 ? 18.197 -0.257 -17.835 1.00 90.44 290 PRO A C 1
ATOM 2280 O O . PRO A 1 290 ? 18.148 0.192 -16.693 1.00 90.44 290 PRO A O 1
ATOM 2283 N N . LEU A 1 291 ? 18.640 0.477 -18.863 1.00 92.38 291 LEU A N 1
ATOM 2284 C CA . LEU A 1 291 ? 19.050 1.876 -18.710 1.00 92.38 291 LEU A CA 1
ATOM 2285 C C . LEU A 1 291 ? 17.860 2.759 -18.320 1.00 92.38 291 LEU A C 1
ATOM 2287 O O . LEU A 1 291 ? 17.971 3.547 -17.380 1.00 92.38 291 LEU A O 1
ATOM 2291 N N . ALA A 1 292 ? 16.712 2.574 -18.979 1.00 92.81 292 ALA A N 1
ATOM 2292 C CA . ALA A 1 292 ? 15.471 3.255 -18.620 1.00 92.81 292 ALA A CA 1
ATOM 2293 C C . ALA A 1 292 ? 15.025 2.910 -17.189 1.00 92.81 292 ALA A C 1
ATOM 2295 O O . ALA A 1 292 ? 14.589 3.797 -16.457 1.00 92.81 292 ALA A O 1
ATOM 2296 N N . ALA A 1 293 ? 15.185 1.650 -16.766 1.00 94.56 293 ALA A N 1
ATOM 2297 C CA . ALA A 1 293 ? 14.865 1.225 -15.405 1.00 94.56 293 ALA A CA 1
ATOM 2298 C C . ALA A 1 293 ? 15.770 1.885 -14.357 1.00 94.56 293 ALA A C 1
ATOM 2300 O O . ALA A 1 293 ? 15.266 2.425 -13.377 1.00 94.56 293 ALA A O 1
ATOM 2301 N N . ILE A 1 294 ? 17.091 1.903 -14.570 1.00 96.00 294 ILE A N 1
ATOM 2302 C CA . ILE A 1 294 ? 18.039 2.584 -13.671 1.00 96.00 294 ILE A CA 1
ATOM 2303 C C . ILE A 1 294 ? 17.698 4.063 -13.548 1.00 96.00 294 ILE A C 1
ATOM 2305 O O . ILE A 1 294 ? 17.657 4.583 -12.435 1.00 96.00 294 ILE A O 1
ATOM 2309 N N . GLN A 1 295 ? 17.442 4.731 -14.676 1.00 96.38 295 GLN A N 1
ATOM 2310 C CA . GLN A 1 295 ? 17.073 6.139 -14.667 1.00 96.38 295 GLN A CA 1
ATOM 2311 C C . GLN A 1 295 ? 15.798 6.360 -13.845 1.00 96.38 295 GLN A C 1
ATOM 2313 O O . GLN A 1 295 ? 15.801 7.184 -12.937 1.00 96.38 295 GLN A O 1
ATOM 2318 N N . ALA A 1 296 ? 14.736 5.597 -14.111 1.00 97.50 296 ALA A N 1
ATOM 2319 C CA . ALA A 1 296 ? 13.459 5.761 -13.423 1.00 97.50 296 ALA A CA 1
ATOM 2320 C C . ALA A 1 296 ? 13.540 5.447 -11.919 1.00 97.50 296 ALA A C 1
ATOM 2322 O O . ALA A 1 296 ? 12.973 6.173 -11.106 1.00 97.50 296 ALA A O 1
ATOM 2323 N N . ILE A 1 297 ? 14.281 4.404 -11.530 1.00 97.50 297 ILE A N 1
ATOM 2324 C CA . ILE A 1 297 ? 14.508 4.071 -10.116 1.00 97.50 297 ILE A CA 1
ATOM 2325 C C . ILE A 1 297 ? 15.346 5.161 -9.437 1.00 97.50 297 ILE A C 1
ATOM 2327 O O . ILE A 1 297 ? 15.050 5.543 -8.307 1.00 97.50 297 ILE A O 1
ATOM 2331 N N . SER A 1 298 ? 16.371 5.688 -10.112 1.00 97.94 298 SER A N 1
ATOM 2332 C CA . SER A 1 298 ? 17.171 6.794 -9.580 1.00 97.94 298 SER A CA 1
ATOM 2333 C C . SER A 1 298 ? 16.326 8.051 -9.388 1.00 97.94 298 SER A C 1
ATOM 2335 O O . SER A 1 298 ? 16.431 8.683 -8.342 1.00 97.94 298 SER A O 1
ATOM 2337 N N . GLU A 1 299 ? 15.471 8.396 -10.354 1.00 97.31 299 GLU A N 1
ATOM 2338 C CA . GLU A 1 299 ? 14.542 9.523 -10.238 1.00 97.31 299 GLU A CA 1
ATOM 2339 C C . GLU A 1 299 ? 13.583 9.337 -9.053 1.00 97.31 299 GLU A C 1
ATOM 2341 O O . GLU A 1 299 ? 13.407 10.268 -8.271 1.00 97.31 299 GLU A O 1
ATOM 2346 N N . LEU A 1 300 ? 13.036 8.128 -8.861 1.00 97.06 300 LEU A N 1
ATOM 2347 C CA . LEU A 1 300 ? 12.203 7.797 -7.702 1.00 97.06 300 LEU A CA 1
ATOM 2348 C C . LEU A 1 300 ? 12.955 7.983 -6.379 1.00 97.06 300 LEU A C 1
ATOM 2350 O O . LEU A 1 300 ? 12.444 8.646 -5.482 1.00 97.06 300 LEU A O 1
ATOM 2354 N N . ILE A 1 301 ? 14.165 7.430 -6.245 1.00 97.12 301 ILE A N 1
ATOM 2355 C CA . ILE A 1 301 ? 14.962 7.560 -5.013 1.00 97.12 301 ILE A CA 1
ATOM 2356 C C . ILE A 1 301 ? 15.258 9.034 -4.722 1.00 97.12 301 ILE A C 1
ATOM 2358 O O . ILE A 1 301 ? 15.082 9.481 -3.590 1.00 97.12 301 ILE A O 1
ATOM 2362 N N . THR A 1 302 ? 15.676 9.798 -5.733 1.00 96.62 302 THR A N 1
ATOM 2363 C CA . THR A 1 302 ? 15.955 11.231 -5.584 1.00 96.62 302 THR A CA 1
ATOM 2364 C C . THR A 1 302 ? 14.707 12.008 -5.173 1.00 96.62 302 THR A C 1
ATOM 2366 O O . THR A 1 302 ? 14.793 12.835 -4.268 1.00 96.62 302 THR A O 1
ATOM 2369 N N . ALA A 1 303 ? 13.552 11.725 -5.781 1.00 95.31 303 ALA A N 1
ATOM 2370 C CA . ALA A 1 303 ? 12.293 12.365 -5.417 1.00 95.31 303 ALA A CA 1
ATOM 2371 C C . ALA A 1 303 ? 11.903 12.061 -3.964 1.00 95.31 303 ALA A C 1
ATOM 2373 O O . ALA A 1 303 ? 11.613 12.985 -3.209 1.00 95.31 303 ALA A O 1
ATOM 2374 N N . ARG A 1 304 ? 11.969 10.790 -3.541 1.00 94.56 304 ARG A N 1
ATOM 2375 C CA . ARG A 1 304 ? 11.602 10.387 -2.174 1.00 94.56 304 ARG A CA 1
ATOM 2376 C C . ARG A 1 304 ? 12.532 10.969 -1.122 1.00 94.56 304 ARG A C 1
ATOM 2378 O O . ARG A 1 304 ? 12.047 11.468 -0.116 1.00 94.56 304 ARG A O 1
ATOM 2385 N N . LEU A 1 305 ? 13.843 10.967 -1.359 1.00 94.56 305 LEU A N 1
ATOM 2386 C CA . LEU A 1 305 ? 14.791 11.613 -0.449 1.00 94.56 305 LEU A CA 1
ATOM 2387 C C . LEU A 1 305 ? 14.524 13.118 -0.336 1.00 94.56 305 LEU A C 1
ATOM 2389 O O . LEU A 1 305 ? 14.435 13.623 0.777 1.00 94.56 305 LEU A O 1
ATOM 2393 N N . GLY A 1 306 ? 14.316 13.809 -1.461 1.00 93.38 306 GLY A N 1
ATOM 2394 C CA . GLY A 1 306 ? 14.009 15.240 -1.449 1.00 93.38 306 GLY A CA 1
ATOM 2395 C C . GLY A 1 306 ? 12.707 15.568 -0.713 1.00 93.38 306 GLY A C 1
ATOM 2396 O O . GLY A 1 306 ? 12.662 16.512 0.067 1.00 93.38 306 GLY A O 1
ATOM 2397 N N . GLU A 1 307 ? 11.651 14.776 -0.906 1.00 92.62 307 GLU A N 1
ATOM 2398 C CA . GLU A 1 307 ? 10.370 14.950 -0.206 1.00 92.62 307 GLU A CA 1
ATOM 2399 C C . GLU A 1 307 ? 10.499 14.722 1.306 1.00 92.62 307 GLU A C 1
ATOM 2401 O O . GLU A 1 307 ? 9.993 15.523 2.096 1.00 92.62 307 GLU A O 1
ATOM 2406 N N . ILE A 1 308 ? 11.232 13.680 1.709 1.00 92.44 308 ILE A N 1
ATOM 2407 C CA . ILE A 1 308 ? 11.518 13.365 3.115 1.00 92.44 308 ILE A CA 1
ATOM 2408 C C . ILE A 1 308 ? 12.333 14.484 3.771 1.00 92.44 308 ILE A C 1
ATOM 2410 O O . ILE A 1 308 ? 12.025 14.878 4.892 1.00 92.44 308 ILE A O 1
ATOM 2414 N N . GLU A 1 309 ? 13.348 15.011 3.085 1.00 90.56 309 GLU A N 1
ATOM 2415 C CA . GLU A 1 309 ? 14.200 16.092 3.595 1.00 90.56 309 GLU A CA 1
ATOM 2416 C C . GLU A 1 309 ? 13.452 17.425 3.720 1.00 90.56 309 GLU A C 1
ATOM 2418 O O . GLU A 1 309 ? 13.686 18.168 4.672 1.00 90.56 309 GLU A O 1
ATOM 2423 N N . LEU A 1 310 ? 12.566 17.734 2.769 1.00 89.62 310 LEU A N 1
ATOM 2424 C CA . LEU A 1 310 ? 11.871 19.022 2.712 1.00 89.62 310 LEU A CA 1
ATOM 2425 C C . LEU A 1 310 ? 10.588 19.052 3.544 1.00 89.62 310 LEU A C 1
ATOM 2427 O O . LEU A 1 310 ? 10.277 20.070 4.153 1.00 89.62 310 LEU A O 1
ATOM 2431 N N . THR A 1 311 ? 9.813 17.967 3.533 1.00 87.81 311 THR A N 1
ATOM 2432 C CA . THR A 1 311 ? 8.445 17.948 4.080 1.00 87.81 311 THR A CA 1
ATOM 2433 C C . THR A 1 311 ? 8.222 16.883 5.149 1.00 87.81 311 THR A C 1
ATOM 2435 O O . THR A 1 311 ? 7.159 16.860 5.771 1.00 87.81 311 THR A O 1
ATOM 2438 N N . GLY A 1 312 ? 9.183 15.977 5.355 1.00 88.25 312 GLY A N 1
ATOM 2439 C CA . GLY A 1 312 ? 9.068 14.869 6.303 1.00 88.25 312 GLY A CA 1
ATOM 2440 C C . GLY A 1 312 ? 8.079 13.771 5.898 1.00 88.25 312 GLY A C 1
ATOM 2441 O O . GLY A 1 312 ? 7.893 12.833 6.668 1.00 88.25 312 GLY A O 1
ATOM 2442 N N . HIS A 1 313 ? 7.450 13.866 4.720 1.00 89.62 313 HIS A N 1
ATOM 2443 C CA . HIS A 1 313 ? 6.485 12.886 4.225 1.00 89.62 313 HIS A CA 1
ATOM 2444 C C . HIS A 1 313 ? 6.516 12.742 2.707 1.00 89.62 313 HIS A C 1
ATOM 2446 O O . HIS A 1 313 ? 7.165 13.517 2.009 1.00 89.62 313 HIS A O 1
ATOM 2452 N N . ILE A 1 314 ? 5.821 11.729 2.189 1.00 90.50 314 ILE A N 1
ATOM 2453 C CA . ILE A 1 314 ? 5.778 11.455 0.753 1.00 90.50 314 ILE A CA 1
ATOM 2454 C C . ILE A 1 314 ? 4.535 12.072 0.134 1.00 90.50 314 ILE A C 1
ATOM 2456 O O . ILE A 1 314 ? 3.418 11.877 0.613 1.00 90.50 314 ILE A O 1
ATOM 2460 N N . SER A 1 315 ? 4.734 12.768 -0.980 1.00 87.12 315 SER A N 1
ATOM 2461 C CA . SER A 1 315 ? 3.655 13.355 -1.767 1.00 87.12 315 SER A CA 1
ATOM 2462 C C . SER A 1 315 ? 3.485 12.602 -3.082 1.00 87.12 315 SER A C 1
ATOM 2464 O O . SER A 1 315 ? 4.442 12.371 -3.818 1.00 87.12 315 SER A O 1
ATOM 2466 N N . VAL A 1 316 ? 2.246 12.225 -3.406 1.00 86.75 316 VAL A N 1
ATOM 2467 C CA . VAL A 1 316 ? 1.933 11.590 -4.694 1.00 86.75 316 VAL A CA 1
ATOM 2468 C C . VAL A 1 316 ? 1.971 12.643 -5.797 1.00 86.75 316 VAL A C 1
ATOM 2470 O O . VAL A 1 316 ? 1.168 13.578 -5.806 1.00 86.75 316 VAL A O 1
ATOM 2473 N N . GLN A 1 317 ? 2.867 12.467 -6.767 1.00 91.06 317 GLN A N 1
ATOM 2474 C CA . GLN A 1 317 ? 2.955 13.346 -7.932 1.00 91.06 317 GLN A CA 1
ATOM 2475 C C . GLN A 1 317 ? 2.265 12.689 -9.125 1.00 91.06 317 GLN A C 1
ATOM 2477 O O . GLN A 1 317 ? 2.736 11.673 -9.619 1.00 91.06 317 GLN A O 1
ATOM 2482 N N . ARG A 1 318 ? 1.148 13.251 -9.599 1.00 93.44 318 ARG A N 1
ATOM 2483 C CA . ARG A 1 318 ? 0.302 12.606 -10.622 1.00 93.44 318 ARG A CA 1
ATOM 2484 C C . ARG A 1 318 ? 1.044 12.383 -11.947 1.00 93.44 318 ARG A C 1
ATOM 2486 O O . ARG A 1 318 ? 1.611 13.324 -12.498 1.00 93.44 318 ARG A O 1
ATOM 2493 N N . PHE A 1 319 ? 0.957 11.160 -12.465 1.00 94.88 319 PHE A N 1
ATOM 2494 C CA . PHE A 1 319 ? 1.455 10.753 -13.779 1.00 94.88 319 PHE A CA 1
ATOM 2495 C C . PHE A 1 319 ? 0.688 11.438 -14.917 1.00 94.88 319 PHE A C 1
ATOM 2497 O O . PHE A 1 319 ? -0.545 11.391 -14.964 1.00 94.88 319 PHE A O 1
ATOM 2504 N N . ARG A 1 320 ? 1.415 12.034 -15.864 1.00 95.00 320 ARG A N 1
ATOM 2505 C CA . ARG A 1 320 ? 0.858 12.683 -17.060 1.00 95.00 320 ARG A CA 1
ATOM 2506 C C . ARG A 1 320 ? 1.370 12.005 -18.319 1.00 95.00 320 ARG A C 1
ATOM 2508 O O . ARG A 1 320 ? 2.564 12.079 -18.595 1.00 95.00 320 ARG A O 1
ATOM 2515 N N . ALA A 1 321 ? 0.494 11.354 -19.074 1.00 93.75 321 ALA A N 1
ATOM 2516 C CA . ALA A 1 321 ? 0.873 10.550 -20.227 1.00 93.75 321 ALA A CA 1
ATOM 2517 C C . ALA A 1 321 ? 1.668 11.359 -21.265 1.00 93.75 321 ALA A C 1
ATOM 2519 O O . ALA A 1 321 ? 2.641 10.852 -21.812 1.00 93.75 321 ALA A O 1
ATOM 2520 N N . GLU A 1 322 ? 1.346 12.640 -21.453 1.00 92.56 322 GLU A N 1
ATOM 2521 C CA . GLU A 1 322 ? 2.017 13.505 -22.421 1.00 92.56 322 GLU A CA 1
ATOM 2522 C C . GLU A 1 322 ? 3.468 13.878 -22.059 1.00 92.56 322 GLU A C 1
ATOM 2524 O O . GLU A 1 322 ? 4.232 14.274 -22.938 1.00 92.56 322 GLU A O 1
ATOM 2529 N N . VAL A 1 323 ? 3.862 13.752 -20.786 1.00 93.62 323 VAL A N 1
ATOM 2530 C CA . VAL A 1 323 ? 5.216 14.100 -20.301 1.00 93.62 323 VAL A CA 1
ATOM 2531 C C . VAL A 1 323 ? 5.982 12.882 -19.788 1.00 93.62 323 VAL A C 1
ATOM 2533 O O . VAL A 1 323 ? 7.194 12.786 -19.967 1.00 93.62 323 VAL A O 1
ATOM 2536 N N . ASP A 1 324 ? 5.291 11.979 -19.098 1.00 95.25 324 ASP A N 1
ATOM 2537 C CA . ASP A 1 324 ? 5.884 10.905 -18.305 1.00 95.25 324 ASP A CA 1
ATOM 2538 C C . ASP A 1 324 ? 5.880 9.547 -19.009 1.00 95.25 324 ASP A C 1
ATOM 2540 O O . ASP A 1 324 ? 6.656 8.666 -18.622 1.00 95.25 324 ASP A O 1
ATOM 2544 N N . ALA A 1 325 ? 5.002 9.338 -19.998 1.00 94.31 325 ALA A N 1
ATOM 2545 C CA . ALA A 1 325 ? 4.906 8.051 -20.673 1.00 94.31 325 ALA A CA 1
ATOM 2546 C C . ALA A 1 325 ? 6.112 7.805 -21.578 1.00 94.31 325 ALA A C 1
ATOM 2548 O O . ALA A 1 325 ? 6.602 8.688 -22.281 1.00 94.31 325 ALA A O 1
ATOM 2549 N N . TYR A 1 326 ? 6.566 6.557 -21.595 1.00 94.50 326 TYR A N 1
ATOM 2550 C CA . TYR A 1 326 ? 7.528 6.110 -22.589 1.00 94.50 326 TYR A CA 1
ATOM 2551 C C . TYR A 1 326 ? 6.842 5.928 -23.943 1.00 94.50 326 TYR A C 1
ATOM 2553 O O . TYR A 1 326 ? 5.715 5.445 -24.002 1.00 94.50 326 TYR A O 1
ATOM 2561 N N . GLU A 1 327 ? 7.548 6.204 -25.041 1.00 92.62 327 GLU A N 1
ATOM 2562 C CA . GLU A 1 327 ? 6.997 6.059 -26.401 1.00 92.62 327 GLU A CA 1
ATOM 2563 C C . GLU A 1 327 ? 6.486 4.637 -26.708 1.00 92.62 327 GLU A C 1
ATOM 2565 O O . GLU A 1 327 ? 5.548 4.461 -27.489 1.00 92.62 327 GLU A O 1
ATOM 2570 N N . TRP A 1 328 ? 7.084 3.616 -26.085 1.00 93.12 328 TRP A N 1
ATOM 2571 C CA . TRP A 1 328 ? 6.709 2.201 -26.217 1.00 93.12 328 TRP A CA 1
ATOM 2572 C C . TRP A 1 328 ? 5.546 1.775 -25.304 1.00 93.12 328 TRP A C 1
ATOM 2574 O O . TRP A 1 328 ? 5.064 0.647 -25.417 1.00 93.12 328 TRP A O 1
ATOM 2584 N N . LEU A 1 329 ? 5.090 2.643 -24.395 1.00 94.38 329 LEU A N 1
ATOM 2585 C CA . LEU A 1 329 ? 3.951 2.394 -23.513 1.00 94.38 329 LEU A CA 1
ATOM 2586 C C . LEU A 1 329 ? 2.691 3.018 -24.127 1.00 94.38 329 LEU A C 1
ATOM 2588 O O . LEU A 1 329 ? 2.441 4.215 -24.000 1.00 94.38 329 LEU A O 1
ATOM 2592 N N . LYS A 1 330 ? 1.909 2.201 -24.830 1.00 94.12 330 LYS A N 1
ATOM 2593 C CA . LYS A 1 330 ? 0.697 2.628 -25.537 1.00 94.12 330 LYS A CA 1
ATOM 2594 C C . LYS A 1 330 ? -0.482 2.770 -24.574 1.00 94.12 330 LYS A C 1
ATOM 2596 O O . LYS A 1 330 ? -0.563 2.058 -23.575 1.00 94.12 330 LYS A O 1
ATOM 2601 N N . ASP A 1 331 ? -1.389 3.690 -24.902 1.00 92.19 331 ASP A N 1
ATOM 2602 C CA . ASP A 1 331 ? -2.638 3.951 -24.168 1.00 92.19 331 ASP A CA 1
ATOM 2603 C C . ASP A 1 331 ? -2.446 4.366 -22.693 1.00 92.19 331 ASP A C 1
ATOM 2605 O O . ASP A 1 331 ? -3.308 4.157 -21.832 1.00 92.19 331 ASP A O 1
ATOM 2609 N N . ALA A 1 332 ? -1.317 5.026 -22.405 1.00 92.25 332 ALA A N 1
ATOM 2610 C CA . ALA A 1 332 ? -0.933 5.477 -21.066 1.00 92.25 332 ALA A CA 1
ATOM 2611 C C . ALA A 1 332 ? -1.887 6.521 -20.442 1.00 92.25 332 ALA A C 1
ATOM 2613 O O . ALA A 1 332 ? -1.845 6.726 -19.229 1.00 92.25 332 ALA A O 1
ATOM 2614 N N . GLU A 1 333 ? -2.789 7.125 -21.223 1.00 91.94 333 GLU A N 1
ATOM 2615 C CA . GLU A 1 333 ? -3.863 8.010 -20.736 1.00 91.94 333 GLU A CA 1
ATOM 2616 C C . GLU A 1 333 ? -4.709 7.349 -19.638 1.00 91.94 333 GLU A C 1
ATOM 2618 O O . GLU A 1 333 ? -5.121 7.992 -18.670 1.00 91.94 333 GLU A O 1
ATOM 2623 N N . SER A 1 334 ? -4.902 6.029 -19.734 1.00 89.06 334 SER A N 1
ATOM 2624 C CA . SER A 1 334 ? -5.609 5.240 -18.720 1.00 89.06 334 SER A CA 1
ATOM 2625 C C . SER A 1 334 ? -4.953 5.334 -17.337 1.00 89.06 334 SER A C 1
ATOM 2627 O O . SER A 1 334 ? -5.654 5.327 -16.328 1.00 89.06 334 SER A O 1
ATOM 2629 N N . ILE A 1 335 ? -3.621 5.460 -17.280 1.00 90.38 335 ILE A N 1
ATOM 2630 C CA . ILE A 1 335 ? -2.867 5.629 -16.030 1.00 90.38 335 ILE A CA 1
ATOM 2631 C C . ILE A 1 335 ? -3.076 7.039 -15.470 1.00 90.38 335 ILE A C 1
ATOM 2633 O O . ILE A 1 335 ? -3.310 7.203 -14.270 1.00 90.38 335 ILE A O 1
ATOM 2637 N N . SER A 1 336 ? -3.016 8.059 -16.331 1.00 89.50 336 SER A N 1
ATOM 2638 C CA . SER A 1 336 ? -3.174 9.462 -15.931 1.00 89.50 336 SER A CA 1
ATOM 2639 C C . SER A 1 336 ? -4.531 9.750 -15.303 1.00 89.50 336 SER A C 1
ATOM 2641 O O . SER A 1 336 ? -4.602 10.466 -14.303 1.00 89.50 336 SER A O 1
ATOM 2643 N N . LEU A 1 337 ? -5.596 9.134 -15.823 1.00 86.06 337 LEU A N 1
ATOM 2644 C CA . LEU A 1 337 ? -6.949 9.266 -15.276 1.00 86.06 337 LEU A CA 1
ATOM 2645 C C . LEU A 1 337 ? -7.063 8.783 -13.825 1.00 86.06 337 LEU A C 1
ATOM 2647 O O . LEU A 1 337 ? -7.853 9.330 -13.059 1.00 86.06 337 LEU A O 1
ATOM 2651 N N . LEU A 1 338 ? -6.263 7.789 -13.433 1.00 85.62 338 LEU A N 1
ATOM 2652 C CA . LEU A 1 338 ? -6.296 7.222 -12.087 1.00 85.62 338 LEU A CA 1
ATOM 2653 C C . LEU A 1 338 ? -5.398 7.963 -11.097 1.00 85.62 338 LEU A C 1
ATOM 2655 O O . LEU A 1 338 ? -5.482 7.698 -9.903 1.00 85.62 338 LEU A O 1
ATOM 2659 N N . GLY A 1 339 ? -4.581 8.920 -11.545 1.00 86.44 339 GLY A N 1
ATOM 2660 C CA . GLY A 1 339 ? -3.780 9.767 -10.657 1.00 86.44 339 GLY A CA 1
ATOM 2661 C C . GLY A 1 339 ? -2.685 9.019 -9.893 1.00 86.44 339 GLY A C 1
ATOM 2662 O O . GLY A 1 339 ? -2.390 9.381 -8.755 1.00 86.44 339 GLY A O 1
ATOM 2663 N N . PHE A 1 340 ? -2.100 7.985 -10.500 1.00 91.88 340 PHE A N 1
ATOM 2664 C CA . PHE A 1 340 ? -0.943 7.279 -9.950 1.00 91.88 340 PHE A CA 1
ATOM 2665 C C . PHE A 1 340 ? 0.286 8.181 -9.804 1.00 91.88 340 PHE A C 1
ATOM 2667 O O . PHE A 1 340 ? 0.428 9.179 -10.514 1.00 91.88 340 PHE A O 1
ATOM 2674 N N . ASP A 1 341 ? 1.204 7.794 -8.918 1.00 94.19 341 ASP A N 1
ATOM 2675 C CA . ASP A 1 341 ? 2.490 8.468 -8.770 1.00 94.19 341 ASP A CA 1
ATOM 2676 C C . ASP A 1 341 ? 3.393 8.273 -10.001 1.00 94.19 341 ASP A C 1
ATOM 2678 O O . ASP A 1 341 ? 3.658 7.148 -10.433 1.00 94.19 341 ASP A O 1
ATOM 2682 N N . ARG A 1 342 ? 3.911 9.377 -10.544 1.00 95.69 342 ARG A N 1
ATOM 2683 C CA . ARG A 1 342 ? 4.691 9.401 -11.782 1.00 95.69 342 ARG A CA 1
ATOM 2684 C C . ARG A 1 342 ? 6.008 8.646 -11.674 1.00 95.69 342 ARG A C 1
ATOM 2686 O O . ARG A 1 342 ? 6.387 7.958 -12.620 1.00 95.69 342 ARG A O 1
ATOM 2693 N N . PHE A 1 343 ? 6.706 8.755 -10.545 1.00 96.88 343 PHE A N 1
ATOM 2694 C CA . PHE A 1 343 ? 8.018 8.138 -10.380 1.00 96.88 343 PHE A CA 1
ATOM 2695 C C . PHE A 1 343 ? 7.880 6.630 -10.205 1.00 96.88 343 PHE A C 1
ATOM 2697 O O . PHE A 1 343 ? 8.601 5.866 -10.847 1.00 96.88 343 PHE A O 1
ATOM 2704 N N . ALA A 1 344 ? 6.905 6.197 -9.402 1.00 96.25 344 ALA A N 1
ATOM 2705 C CA . ALA A 1 344 ? 6.615 4.784 -9.211 1.00 96.25 344 ALA A CA 1
ATOM 2706 C C . ALA A 1 344 ? 6.118 4.122 -10.503 1.00 96.25 344 ALA A C 1
ATOM 2708 O O . ALA A 1 344 ? 6.632 3.067 -10.869 1.00 96.25 344 ALA A O 1
ATOM 2709 N N . VAL A 1 345 ? 5.189 4.749 -11.240 1.00 96.25 345 VAL A N 1
ATOM 2710 C CA . VAL A 1 345 ? 4.712 4.224 -12.534 1.00 96.25 345 VAL A CA 1
ATOM 2711 C C . VAL A 1 345 ? 5.857 4.088 -13.528 1.00 96.25 345 VAL A C 1
ATOM 2713 O O . VAL A 1 345 ? 5.996 3.032 -14.144 1.00 96.25 345 VAL A O 1
ATOM 2716 N N . ARG A 1 346 ? 6.696 5.121 -13.684 1.00 96.81 346 ARG A N 1
ATOM 2717 C CA . ARG A 1 346 ? 7.822 5.070 -14.628 1.00 96.81 346 ARG A CA 1
ATOM 2718 C C . ARG A 1 346 ? 8.808 3.964 -14.256 1.00 96.81 346 ARG A C 1
ATOM 2720 O O . ARG A 1 346 ? 9.214 3.203 -15.132 1.00 96.81 346 ARG A O 1
ATOM 2727 N N . ALA A 1 347 ? 9.133 3.819 -12.971 1.00 97.31 347 ALA A N 1
ATOM 2728 C CA . ALA A 1 347 ? 10.012 2.755 -12.490 1.00 97.31 347 ALA A CA 1
ATOM 2729 C C . ALA A 1 347 ? 9.410 1.357 -12.715 1.00 97.31 347 ALA A C 1
ATOM 2731 O O . ALA A 1 347 ? 10.094 0.478 -13.240 1.00 97.31 347 ALA A O 1
ATOM 2732 N N . ILE A 1 348 ? 8.127 1.162 -12.397 1.00 96.62 348 ILE A N 1
ATOM 2733 C CA . ILE A 1 348 ? 7.405 -0.097 -12.633 1.00 96.62 348 ILE A CA 1
ATOM 2734 C C . ILE A 1 348 ? 7.377 -0.434 -14.126 1.00 96.62 348 ILE A C 1
ATOM 2736 O O . ILE A 1 348 ? 7.797 -1.523 -14.510 1.00 96.62 348 ILE A O 1
ATOM 2740 N N . ALA A 1 349 ? 6.943 0.494 -14.982 1.00 95.56 349 ALA A N 1
ATOM 2741 C CA . ALA A 1 349 ? 6.849 0.266 -16.421 1.00 95.56 349 ALA A CA 1
ATOM 2742 C C . ALA A 1 349 ? 8.215 -0.102 -17.021 1.00 95.56 349 ALA A C 1
ATOM 2744 O O . ALA A 1 349 ? 8.326 -1.083 -17.759 1.00 95.56 349 ALA A O 1
ATOM 2745 N N . ALA A 1 350 ? 9.268 0.643 -16.671 1.00 95.12 350 ALA A N 1
ATOM 2746 C CA . ALA A 1 350 ? 10.617 0.382 -17.162 1.00 95.12 350 ALA A CA 1
ATOM 2747 C C . ALA A 1 350 ? 11.154 -0.984 -16.699 1.00 95.12 350 ALA A C 1
ATOM 2749 O O . ALA A 1 350 ? 11.787 -1.695 -17.480 1.00 95.12 350 ALA A O 1
ATOM 2750 N N . LEU A 1 351 ? 10.853 -1.393 -15.462 1.00 94.31 351 LEU A N 1
ATOM 2751 C CA . LEU A 1 351 ? 11.212 -2.719 -14.961 1.00 94.31 351 LEU A CA 1
ATOM 2752 C C . LEU A 1 351 ? 10.488 -3.844 -15.685 1.00 94.31 351 LEU A C 1
ATOM 2754 O O . LEU A 1 351 ? 11.120 -4.831 -16.057 1.00 94.31 351 LEU A O 1
ATOM 2758 N N . ILE A 1 352 ? 9.185 -3.699 -15.924 1.00 93.81 352 ILE A N 1
ATOM 2759 C CA . ILE A 1 352 ? 8.432 -4.702 -16.680 1.00 93.81 352 ILE A CA 1
ATOM 2760 C C . ILE A 1 352 ? 9.020 -4.829 -18.092 1.00 93.81 352 ILE A C 1
ATOM 2762 O O . ILE A 1 352 ? 9.221 -5.943 -18.587 1.00 93.81 352 ILE A O 1
ATOM 2766 N N . ARG A 1 353 ? 9.391 -3.703 -18.715 1.00 91.81 353 ARG A N 1
ATOM 2767 C CA . ARG A 1 353 ? 10.024 -3.675 -20.039 1.00 91.81 353 ARG A CA 1
ATOM 2768 C C . ARG A 1 353 ? 11.355 -4.426 -20.092 1.00 91.81 353 ARG A C 1
ATOM 2770 O O . ARG A 1 353 ? 11.656 -5.001 -21.134 1.00 91.81 353 ARG A O 1
ATOM 2777 N N . CYS A 1 354 ? 12.131 -4.466 -19.002 1.00 89.94 354 CYS A N 1
ATOM 2778 C CA . CYS A 1 354 ? 13.389 -5.224 -18.949 1.00 89.94 354 CYS A CA 1
ATOM 2779 C C . CYS A 1 354 ? 13.207 -6.730 -19.176 1.00 89.94 354 CYS A C 1
ATOM 2781 O O . CYS A 1 354 ? 14.126 -7.377 -19.676 1.00 89.94 354 CYS A O 1
ATOM 2783 N N . TYR A 1 355 ? 12.059 -7.286 -18.783 1.00 88.75 355 TYR A N 1
ATOM 2784 C CA . TYR A 1 355 ? 11.792 -8.724 -18.875 1.00 88.75 355 TYR A CA 1
ATOM 2785 C C . TYR A 1 355 ? 10.799 -9.081 -19.976 1.00 88.75 355 TYR A C 1
ATOM 2787 O O . TYR A 1 355 ? 10.843 -10.194 -20.497 1.00 88.75 355 TYR A O 1
ATOM 2795 N N . SER A 1 356 ? 9.916 -8.151 -20.338 1.00 88.50 356 SER A N 1
ATOM 2796 C CA . SER A 1 356 ? 8.928 -8.380 -21.382 1.00 88.50 356 SER A CA 1
ATOM 2797 C C . SER A 1 356 ? 9.600 -8.607 -22.735 1.00 88.50 356 SER A C 1
ATOM 2799 O O . SER A 1 356 ? 10.428 -7.813 -23.185 1.00 88.50 356 SER A O 1
ATOM 2801 N N . LYS A 1 357 ? 9.189 -9.674 -23.423 1.00 84.88 357 LYS A N 1
ATOM 2802 C CA . LYS A 1 357 ? 9.599 -9.954 -24.808 1.00 84.88 357 LYS A CA 1
ATOM 2803 C C . LYS A 1 357 ? 8.880 -9.074 -25.834 1.00 84.88 357 LYS A C 1
ATOM 2805 O O . LYS A 1 357 ? 9.306 -9.022 -26.984 1.00 84.88 357 LYS A O 1
ATOM 2810 N N . ALA A 1 358 ? 7.799 -8.404 -25.436 1.00 83.88 358 ALA A N 1
ATOM 2811 C CA . ALA A 1 358 ? 7.028 -7.535 -26.317 1.00 83.88 358 ALA A CA 1
ATOM 2812 C C . ALA A 1 358 ? 7.799 -6.242 -26.628 1.00 83.88 358 ALA A C 1
ATOM 2814 O O . ALA A 1 358 ? 8.470 -5.694 -25.754 1.00 83.88 358 ALA A O 1
ATOM 2815 N N . THR A 1 359 ? 7.717 -5.752 -27.866 1.00 82.81 359 THR A N 1
ATOM 2816 C CA . THR A 1 359 ? 8.361 -4.489 -28.274 1.00 82.81 359 THR A CA 1
ATOM 2817 C C . THR A 1 359 ? 7.634 -3.276 -27.699 1.00 82.81 359 THR A C 1
ATOM 2819 O O . THR A 1 359 ? 8.274 -2.372 -27.164 1.00 82.81 359 THR A O 1
ATOM 2822 N N . ASP A 1 360 ? 6.307 -3.315 -27.772 1.00 89.62 360 ASP A N 1
ATOM 2823 C CA . ASP A 1 360 ? 5.398 -2.333 -27.198 1.00 89.62 360 ASP A CA 1
ATOM 2824 C C . ASP A 1 360 ? 4.607 -2.974 -26.057 1.00 89.62 360 ASP A C 1
ATOM 2826 O O . ASP A 1 360 ? 4.334 -4.178 -26.061 1.00 89.62 360 ASP A O 1
ATOM 2830 N N . MET A 1 361 ? 4.234 -2.153 -25.084 1.00 91.31 361 MET A N 1
ATOM 2831 C CA . MET A 1 361 ? 3.378 -2.540 -23.970 1.00 91.31 361 MET A CA 1
ATOM 2832 C C . MET A 1 361 ? 2.091 -1.735 -24.043 1.00 91.31 361 MET A C 1
ATOM 2834 O O . MET A 1 361 ? 2.134 -0.531 -24.276 1.00 91.31 361 MET A O 1
ATOM 2838 N N . VAL A 1 362 ? 0.955 -2.398 -23.849 1.00 93.31 362 VAL A N 1
ATOM 2839 C CA . VAL A 1 362 ? -0.366 -1.766 -23.948 1.00 93.31 362 VAL A CA 1
ATOM 2840 C C . VAL A 1 362 ? -0.975 -1.678 -22.561 1.00 93.31 362 VAL A C 1
ATOM 2842 O O . VAL A 1 362 ? -0.985 -2.670 -21.825 1.00 93.31 362 VAL A O 1
ATOM 2845 N N . VAL A 1 363 ? -1.474 -0.494 -22.221 1.00 94.19 363 VAL A N 1
ATOM 2846 C CA . VAL A 1 363 ? -2.226 -0.258 -20.993 1.00 94.19 363 VAL A CA 1
ATOM 2847 C C . VAL A 1 363 ? -3.717 -0.359 -21.291 1.00 94.19 363 VAL A C 1
ATOM 2849 O O . VAL A 1 363 ? -4.213 0.274 -22.217 1.00 94.19 363 VAL A O 1
ATOM 2852 N N . ALA A 1 364 ? -4.452 -1.112 -20.479 1.00 91.81 364 ALA A N 1
ATOM 2853 C CA . ALA A 1 364 ? -5.908 -1.149 -20.540 1.00 91.81 364 ALA A CA 1
ATOM 2854 C C . ALA A 1 364 ? -6.517 -0.915 -19.155 1.00 91.81 364 ALA A C 1
ATOM 2856 O O . ALA A 1 364 ? -5.921 -1.237 -18.126 1.00 91.81 364 ALA A O 1
ATOM 2857 N N . ARG A 1 365 ? -7.719 -0.333 -19.122 1.00 88.44 365 ARG A N 1
ATOM 2858 C CA . ARG A 1 365 ? -8.523 -0.261 -17.896 1.00 88.44 365 ARG A CA 1
ATOM 2859 C C . ARG A 1 365 ? -9.237 -1.584 -17.672 1.00 88.44 365 ARG A C 1
ATOM 2861 O O . ARG A 1 365 ? -9.648 -2.233 -18.630 1.00 88.44 365 ARG A O 1
ATOM 2868 N N . ILE A 1 366 ? -9.425 -1.928 -16.407 1.00 86.56 366 ILE A N 1
ATOM 2869 C CA . ILE A 1 366 ? -10.200 -3.098 -16.008 1.00 86.56 366 ILE A CA 1
ATOM 2870 C C . ILE A 1 366 ? -11.629 -2.623 -15.738 1.00 86.56 366 ILE A C 1
ATOM 2872 O O . ILE A 1 366 ? -11.845 -1.812 -14.842 1.00 86.56 366 ILE A O 1
ATOM 2876 N N . GLU A 1 367 ? -12.602 -3.095 -16.520 1.00 79.19 367 GLU A N 1
ATOM 2877 C CA . GLU A 1 367 ? -14.005 -2.661 -16.391 1.00 79.19 367 GLU A CA 1
ATOM 2878 C C . GLU A 1 367 ? -14.570 -2.945 -14.990 1.00 79.19 367 GLU A C 1
ATOM 2880 O O . GLU A 1 367 ? -15.243 -2.096 -14.409 1.00 79.19 367 GLU A O 1
ATOM 2885 N N . ASP A 1 368 ? -14.205 -4.092 -14.413 1.00 75.50 368 ASP A N 1
ATOM 2886 C CA . ASP A 1 368 ? -14.656 -4.532 -13.089 1.00 75.50 368 ASP A CA 1
ATOM 2887 C C . ASP A 1 368 ? -13.897 -3.879 -11.918 1.00 75.50 368 ASP A C 1
ATOM 2889 O O . ASP A 1 368 ? -14.258 -4.081 -10.757 1.00 75.50 368 ASP A O 1
ATOM 2893 N N . SER A 1 369 ? -12.838 -3.102 -12.187 1.00 77.56 369 SER A N 1
ATOM 2894 C CA . SER A 1 369 ? -12.039 -2.442 -11.150 1.00 77.56 369 SER A CA 1
ATOM 2895 C C . SER A 1 369 ? -11.680 -1.006 -11.552 1.00 77.56 369 SER A C 1
ATOM 2897 O O . SER A 1 369 ? -10.665 -0.775 -12.216 1.00 77.56 369 SER A O 1
ATOM 2899 N N . PRO A 1 370 ? -12.475 -0.005 -11.121 1.00 77.31 370 PRO A N 1
ATOM 2900 C CA . PRO A 1 370 ? -12.323 1.380 -11.568 1.00 77.31 370 PRO A CA 1
ATOM 2901 C C . PRO A 1 370 ? -11.023 2.040 -11.095 1.00 77.31 370 PRO A C 1
ATOM 2903 O O . PRO A 1 370 ? -10.646 3.075 -11.632 1.00 77.31 370 PRO A O 1
ATOM 2906 N N . ASN A 1 371 ? -10.333 1.445 -10.117 1.00 84.31 371 ASN A N 1
ATOM 2907 C CA . ASN A 1 371 ? -9.081 1.947 -9.551 1.00 84.31 371 ASN A CA 1
ATOM 2908 C C . ASN A 1 371 ? -7.849 1.184 -10.061 1.00 84.31 371 ASN A C 1
ATOM 2910 O O . ASN A 1 371 ? -6.755 1.369 -9.522 1.00 84.31 371 ASN A O 1
ATOM 2914 N N . ALA A 1 372 ? -8.009 0.321 -11.070 1.00 89.06 372 ALA A N 1
ATOM 2915 C CA . ALA A 1 372 ? -6.934 -0.517 -11.574 1.00 89.06 372 ALA A CA 1
ATOM 2916 C C . ALA A 1 372 ? -6.739 -0.416 -13.092 1.00 89.06 372 ALA A C 1
ATOM 2918 O O . ALA A 1 372 ? -7.671 -0.222 -13.875 1.00 89.06 372 ALA A O 1
ATOM 2919 N N . VAL A 1 373 ? -5.487 -0.592 -13.501 1.00 92.88 373 VAL A N 1
ATOM 2920 C CA . VAL A 1 373 ? -5.070 -0.736 -14.899 1.00 92.88 373 VAL A CA 1
ATOM 2921 C C . VAL A 1 373 ? -4.233 -1.989 -15.047 1.00 92.88 373 VAL A C 1
ATOM 2923 O O . VAL A 1 373 ? -3.469 -2.350 -14.153 1.00 92.88 373 VAL A O 1
ATOM 2926 N N . GLU A 1 374 ? -4.345 -2.632 -16.197 1.00 94.06 374 GLU A N 1
ATOM 2927 C CA . GLU A 1 374 ? -3.454 -3.708 -16.597 1.00 94.06 374 GLU A CA 1
ATOM 2928 C C . GLU A 1 374 ? -2.427 -3.196 -17.605 1.00 94.06 374 GLU A C 1
ATOM 2930 O O . GLU A 1 374 ? -2.743 -2.441 -18.524 1.00 94.06 374 GLU A O 1
ATOM 2935 N N . ILE A 1 375 ? -1.182 -3.624 -17.434 1.00 93.69 375 ILE A N 1
ATOM 2936 C CA . ILE A 1 375 ? -0.103 -3.432 -18.392 1.00 93.69 375 ILE A CA 1
ATOM 2937 C C . ILE A 1 375 ? 0.220 -4.804 -18.973 1.00 93.69 375 ILE A C 1
ATOM 2939 O O . ILE A 1 375 ? 0.730 -5.687 -18.275 1.00 93.69 375 ILE A O 1
ATOM 2943 N N . ARG A 1 376 ? -0.084 -4.987 -20.259 1.00 91.69 376 ARG A N 1
ATOM 2944 C CA . ARG A 1 376 ? 0.130 -6.254 -20.964 1.00 91.69 376 ARG A CA 1
ATOM 2945 C C . ARG A 1 376 ? 1.585 -6.384 -21.398 1.00 91.69 376 ARG A C 1
ATOM 2947 O O . ARG A 1 376 ? 2.138 -5.492 -22.045 1.00 91.69 376 ARG A O 1
ATOM 2954 N N . GLY A 1 377 ? 2.194 -7.513 -21.054 1.00 84.81 377 GLY A N 1
ATOM 2955 C CA . GLY A 1 377 ? 3.551 -7.881 -21.443 1.00 84.81 377 GLY A CA 1
ATOM 2956 C C . GLY A 1 377 ? 3.637 -9.357 -21.819 1.00 84.81 377 GLY A C 1
ATOM 2957 O O . GLY A 1 377 ? 2.628 -10.036 -21.970 1.00 84.81 377 GLY A O 1
ATOM 2958 N N . GLN A 1 378 ? 4.849 -9.871 -22.017 1.00 86.44 378 GLN A N 1
ATOM 2959 C CA . GLN A 1 378 ? 5.041 -11.288 -22.339 1.00 86.44 378 GLN A CA 1
ATOM 2960 C C . GLN A 1 378 ? 6.247 -11.872 -21.614 1.00 86.44 378 GLN A C 1
ATOM 2962 O O . GLN A 1 378 ? 7.376 -11.427 -21.830 1.00 86.44 378 GLN A O 1
ATOM 2967 N N . GLY A 1 379 ? 6.014 -12.925 -20.829 1.00 86.69 379 GLY A N 1
ATOM 2968 C CA . GLY A 1 379 ? 7.068 -13.699 -20.174 1.00 86.69 379 GLY A CA 1
ATOM 2969 C C . GLY A 1 379 ? 7.686 -12.991 -18.972 1.00 86.69 379 GLY A C 1
ATOM 2970 O O . GLY A 1 379 ? 8.890 -13.113 -18.751 1.00 86.69 379 GLY A O 1
ATOM 2971 N N . ILE A 1 380 ? 6.883 -12.235 -18.222 1.00 90.00 380 ILE A N 1
ATOM 2972 C CA . ILE A 1 380 ? 7.349 -11.507 -17.042 1.00 90.00 380 ILE A CA 1
ATOM 2973 C C . ILE A 1 380 ? 7.531 -12.512 -15.889 1.00 90.00 380 ILE A C 1
ATOM 2975 O O . ILE A 1 380 ? 6.590 -13.234 -15.562 1.00 90.00 380 ILE A O 1
ATOM 2979 N N . PRO A 1 381 ? 8.720 -12.610 -15.270 1.00 92.19 381 PRO A N 1
ATOM 2980 C CA . PRO A 1 381 ? 8.960 -13.587 -14.215 1.00 92.19 381 PRO A CA 1
ATOM 2981 C C . PRO A 1 381 ? 8.302 -13.163 -12.898 1.00 92.19 381 PRO A C 1
ATOM 2983 O O . PRO A 1 381 ? 8.424 -12.012 -12.488 1.00 92.19 381 PRO A O 1
ATOM 2986 N N . GLU A 1 382 ? 7.703 -14.112 -12.173 1.00 90.56 382 GLU A N 1
ATOM 2987 C CA . GLU A 1 382 ? 7.076 -13.862 -10.861 1.00 90.56 382 GLU A CA 1
ATOM 2988 C C . GLU A 1 382 ? 8.054 -13.300 -9.818 1.00 90.56 382 GLU A C 1
ATOM 2990 O O . GLU A 1 382 ? 7.662 -12.545 -8.930 1.00 90.56 382 GLU A O 1
ATOM 2995 N N . THR A 1 383 ? 9.352 -13.585 -9.965 1.00 90.94 383 THR A N 1
ATOM 2996 C CA . THR A 1 383 ? 10.418 -13.036 -9.111 1.00 90.94 383 THR A CA 1
ATOM 2997 C C . THR A 1 383 ? 10.534 -11.512 -9.184 1.00 90.94 383 THR A C 1
ATOM 2999 O O . THR A 1 383 ? 11.185 -10.911 -8.334 1.00 90.94 383 THR A O 1
ATOM 3002 N N . LEU A 1 384 ? 9.908 -10.873 -10.178 1.00 93.31 384 LEU A N 1
ATOM 3003 C CA . LEU A 1 384 ? 9.838 -9.421 -10.294 1.00 93.31 384 LEU A CA 1
ATOM 3004 C C . LEU A 1 384 ? 8.844 -8.801 -9.294 1.00 93.31 384 LEU A C 1
ATOM 3006 O O . LEU A 1 384 ? 8.983 -7.628 -8.953 1.00 93.31 384 LEU A O 1
ATOM 3010 N N . LEU A 1 385 ? 7.873 -9.570 -8.781 1.00 94.19 385 LEU A N 1
ATOM 3011 C CA . LEU A 1 385 ? 6.801 -9.057 -7.921 1.00 94.19 385 LEU A CA 1
ATOM 3012 C C . LEU A 1 385 ? 7.321 -8.379 -6.646 1.00 94.19 385 LEU A C 1
ATOM 3014 O O . LEU A 1 385 ? 6.750 -7.375 -6.223 1.00 94.19 385 LEU A O 1
ATOM 3018 N N . SER A 1 386 ? 8.411 -8.876 -6.052 1.00 93.88 386 SER A N 1
ATOM 3019 C CA . SER A 1 386 ? 9.010 -8.259 -4.860 1.00 93.88 386 SER A CA 1
ATOM 3020 C C . SER A 1 386 ? 9.558 -6.862 -5.151 1.00 93.88 386 SER A C 1
ATOM 3022 O O . SER A 1 386 ? 9.336 -5.933 -4.371 1.00 93.88 386 SER A O 1
ATOM 3024 N N . ASP A 1 387 ? 10.234 -6.694 -6.292 1.00 95.50 387 ASP A N 1
ATOM 3025 C CA . ASP A 1 387 ? 10.810 -5.411 -6.702 1.00 95.50 387 ASP A CA 1
ATOM 3026 C C . ASP A 1 387 ? 9.684 -4.411 -7.015 1.00 95.50 387 ASP A C 1
ATOM 3028 O O . ASP A 1 387 ? 9.717 -3.269 -6.556 1.00 95.50 387 ASP A O 1
ATOM 3032 N N . LEU A 1 388 ? 8.652 -4.857 -7.745 1.00 95.94 388 LEU A N 1
ATOM 3033 C CA . LEU A 1 388 ? 7.506 -4.015 -8.096 1.00 95.94 388 LEU A CA 1
ATOM 3034 C C . LEU A 1 388 ? 6.692 -3.616 -6.870 1.00 95.94 388 LEU A C 1
ATOM 3036 O O . LEU A 1 388 ? 6.293 -2.464 -6.776 1.00 95.94 388 LEU A O 1
ATOM 3040 N N . THR A 1 389 ? 6.480 -4.528 -5.920 1.00 94.06 389 THR A N 1
ATOM 3041 C CA . THR A 1 389 ? 5.793 -4.217 -4.656 1.00 94.06 389 THR A CA 1
ATOM 3042 C C . THR A 1 389 ? 6.585 -3.196 -3.838 1.00 94.06 389 THR A C 1
ATOM 3044 O O . THR A 1 389 ? 6.002 -2.269 -3.282 1.00 94.06 389 THR A O 1
ATOM 3047 N N . THR A 1 390 ? 7.918 -3.313 -3.808 1.00 94.69 390 THR A N 1
ATOM 3048 C CA . THR A 1 390 ? 8.792 -2.361 -3.097 1.00 94.69 390 THR A CA 1
ATOM 3049 C C . THR A 1 390 ? 8.705 -0.959 -3.704 1.00 94.69 390 THR A C 1
ATOM 3051 O O . THR A 1 390 ? 8.608 0.027 -2.978 1.00 94.69 390 THR A O 1
ATOM 3054 N N . ILE A 1 391 ? 8.699 -0.854 -5.035 1.00 96.12 391 ILE A N 1
ATOM 3055 C CA . ILE A 1 391 ? 8.515 0.426 -5.735 1.00 96.12 391 ILE A CA 1
ATOM 3056 C C . ILE A 1 391 ? 7.084 0.947 -5.566 1.00 96.12 391 ILE A C 1
ATOM 3058 O O . ILE A 1 391 ? 6.878 2.132 -5.303 1.00 96.12 391 ILE A O 1
ATOM 3062 N N . GLY A 1 392 ? 6.101 0.056 -5.686 1.00 93.75 392 GLY A N 1
ATOM 3063 C CA . GLY A 1 392 ? 4.682 0.358 -5.572 1.00 93.75 392 GLY A CA 1
ATOM 3064 C C . GLY A 1 392 ? 4.322 0.943 -4.212 1.00 93.75 392 GLY A C 1
ATOM 3065 O O . GLY A 1 392 ? 3.606 1.939 -4.163 1.00 93.75 392 GLY A O 1
ATOM 3066 N N . PHE A 1 393 ? 4.904 0.436 -3.122 1.00 92.06 393 PHE A N 1
ATOM 3067 C CA . PHE A 1 393 ? 4.725 0.984 -1.773 1.00 92.06 393 PHE A CA 1
ATOM 3068 C C . PHE A 1 393 ? 4.971 2.503 -1.714 1.00 92.06 393 PHE A C 1
ATOM 3070 O O . PHE A 1 393 ? 4.128 3.254 -1.214 1.00 92.06 393 PHE A O 1
ATOM 3077 N N . TRP A 1 394 ? 6.076 2.963 -2.310 1.00 91.44 394 TRP A N 1
ATOM 3078 C CA . TRP A 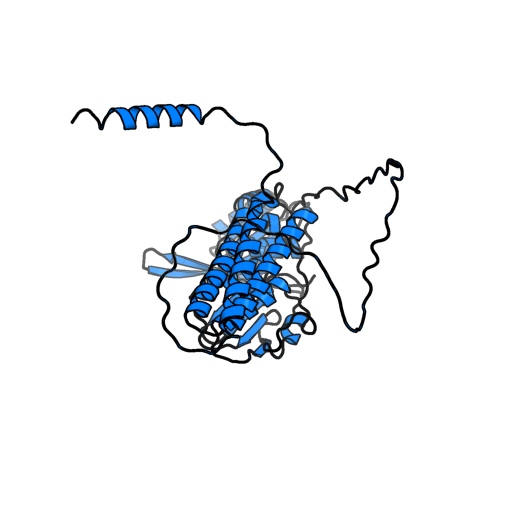1 394 ? 6.461 4.377 -2.357 1.00 91.44 394 TRP A CA 1
ATOM 3079 C C . TRP A 1 394 ? 5.642 5.219 -3.341 1.00 91.44 394 TRP A C 1
ATOM 3081 O O . TRP A 1 394 ? 5.720 6.444 -3.301 1.00 91.44 394 TRP A O 1
ATOM 3091 N N . GLY A 1 395 ? 4.870 4.595 -4.229 1.00 89.75 395 GLY A N 1
ATOM 3092 C CA . GLY A 1 395 ? 3.886 5.258 -5.088 1.00 89.75 395 GLY A CA 1
ATOM 3093 C C . GLY A 1 395 ? 2.441 5.097 -4.617 1.00 89.75 395 GLY A C 1
ATOM 3094 O O . GLY A 1 395 ? 1.536 5.596 -5.279 1.00 89.75 395 GLY A O 1
ATOM 3095 N N . SER A 1 396 ? 2.210 4.385 -3.508 1.00 88.50 396 SER A N 1
ATOM 3096 C CA . SER A 1 396 ? 0.880 3.914 -3.088 1.00 88.50 396 SER A CA 1
ATOM 3097 C C . SER A 1 396 ? 0.138 3.122 -4.176 1.00 88.50 396 SER A C 1
ATOM 3099 O O . SER A 1 396 ? -1.051 3.322 -4.437 1.00 88.50 396 SER A O 1
ATOM 3101 N N . ILE A 1 397 ? 0.878 2.228 -4.830 1.00 91.06 397 ILE A N 1
ATOM 3102 C CA . ILE A 1 397 ? 0.425 1.361 -5.915 1.00 91.06 397 ILE A CA 1
ATOM 3103 C C . ILE A 1 397 ? 0.493 -0.086 -5.434 1.00 91.06 397 ILE A C 1
ATOM 3105 O O . ILE A 1 397 ? 1.566 -0.589 -5.096 1.00 91.06 397 ILE A O 1
ATOM 3109 N N . GLY A 1 398 ? -0.651 -0.759 -5.427 1.00 89.75 398 GLY A N 1
ATOM 3110 C CA . GLY A 1 398 ? -0.746 -2.202 -5.280 1.00 89.75 398 GLY A CA 1
ATOM 3111 C C . GLY A 1 398 ? -0.375 -2.860 -6.602 1.00 89.75 398 GLY A C 1
ATOM 3112 O O . GLY A 1 398 ? -0.814 -2.417 -7.662 1.00 89.75 398 GLY A O 1
ATOM 3113 N N . VAL A 1 399 ? 0.451 -3.904 -6.553 1.00 92.38 399 VAL A N 1
ATOM 3114 C CA . VAL A 1 399 ? 0.894 -4.616 -7.755 1.00 92.38 399 VAL A CA 1
ATOM 3115 C C . VAL A 1 399 ? 0.484 -6.076 -7.665 1.00 92.38 399 VAL A C 1
ATOM 3117 O O . VAL A 1 399 ? 0.809 -6.759 -6.695 1.00 92.38 399 VAL A O 1
ATOM 3120 N N . LYS A 1 400 ? -0.194 -6.568 -8.702 1.00 91.62 400 LYS A N 1
ATOM 3121 C CA . LYS A 1 400 ? -0.431 -8.000 -8.922 1.00 91.62 400 LYS A CA 1
ATOM 3122 C C . LYS A 1 400 ? 0.249 -8.395 -10.225 1.00 91.62 400 LYS A C 1
ATOM 3124 O O . LYS A 1 400 ? 0.197 -7.654 -11.205 1.00 91.62 400 LYS A O 1
ATOM 3129 N N . LEU A 1 401 ? 0.909 -9.545 -10.229 1.00 92.31 401 LEU A N 1
ATOM 3130 C CA . LEU A 1 401 ? 1.713 -9.996 -11.358 1.00 92.31 401 LEU A CA 1
ATOM 3131 C C . LEU A 1 401 ? 1.269 -11.382 -11.809 1.00 92.31 401 LEU A C 1
ATOM 3133 O O . LEU A 1 401 ? 1.112 -12.284 -10.993 1.00 92.31 401 LEU A O 1
ATOM 3137 N N . THR A 1 402 ? 1.141 -11.541 -13.120 1.00 88.56 402 THR A N 1
ATOM 3138 C CA . THR A 1 402 ? 1.088 -12.832 -13.807 1.00 88.56 402 THR A CA 1
ATOM 3139 C C . THR A 1 402 ? 2.129 -12.828 -14.939 1.00 88.56 402 THR A C 1
ATOM 3141 O O . THR A 1 402 ? 2.656 -11.764 -15.280 1.00 88.56 402 THR A O 1
ATOM 3144 N N . PRO A 1 403 ? 2.422 -13.972 -15.580 1.00 85.00 403 PRO A N 1
ATOM 3145 C CA . PRO A 1 403 ? 3.383 -14.016 -16.685 1.00 85.00 403 PRO A CA 1
ATOM 3146 C C . PRO A 1 403 ? 3.040 -13.135 -17.903 1.00 85.00 403 PRO A C 1
ATOM 3148 O O . PRO A 1 403 ? 3.937 -12.803 -18.687 1.00 85.00 403 PRO A O 1
ATOM 3151 N N . GLU A 1 404 ? 1.767 -12.767 -18.075 1.00 85.88 404 GLU A N 1
ATOM 3152 C CA . GLU A 1 404 ? 1.246 -12.050 -19.251 1.00 85.88 404 GLU A CA 1
ATOM 3153 C C . GLU A 1 404 ? 0.796 -10.615 -18.943 1.00 85.88 404 GLU A C 1
ATOM 3155 O O . GLU A 1 404 ? 0.780 -9.757 -19.826 1.00 85.88 404 GLU A O 1
ATOM 3160 N N . LEU A 1 405 ? 0.450 -10.315 -17.691 1.00 90.25 405 LEU A N 1
ATOM 3161 C CA . LEU A 1 405 ? -0.034 -8.991 -17.310 1.00 90.25 405 LEU A CA 1
ATOM 3162 C C . LEU A 1 405 ? 0.433 -8.581 -15.917 1.00 90.25 405 LEU A C 1
ATOM 3164 O O . LEU A 1 405 ? 0.594 -9.411 -15.016 1.00 90.25 405 LEU A O 1
ATOM 3168 N N . VAL A 1 406 ? 0.598 -7.271 -15.750 1.00 92.94 406 VAL A N 1
ATOM 3169 C CA . VAL A 1 406 ? 0.804 -6.616 -14.456 1.00 92.94 406 VAL A CA 1
ATOM 3170 C C . VAL A 1 406 ? -0.387 -5.720 -14.177 1.00 92.94 406 VAL A C 1
ATOM 3172 O O . VAL A 1 406 ? -0.682 -4.839 -14.977 1.00 92.94 406 VAL A O 1
ATOM 3175 N N . ILE A 1 407 ? -1.057 -5.922 -13.048 1.00 92.94 407 ILE A N 1
ATOM 3176 C CA . ILE A 1 407 ? -2.153 -5.062 -12.603 1.00 92.94 407 ILE A CA 1
ATOM 3177 C C . ILE A 1 407 ? -1.591 -4.058 -11.611 1.00 92.94 407 ILE A C 1
ATOM 3179 O O . ILE A 1 407 ? -0.985 -4.448 -10.609 1.00 92.94 407 ILE A O 1
ATOM 3183 N N . LEU A 1 408 ? -1.812 -2.779 -11.893 1.00 93.25 408 LEU A N 1
ATOM 3184 C CA . LEU A 1 408 ? -1.563 -1.683 -10.971 1.00 93.25 408 LEU A CA 1
ATOM 3185 C C . LEU A 1 408 ? -2.897 -1.240 -10.396 1.00 93.25 408 LEU A C 1
ATOM 3187 O O . LEU A 1 408 ? -3.798 -0.860 -11.139 1.00 93.25 408 LEU A O 1
ATOM 3191 N N . GLU A 1 409 ? -3.012 -1.283 -9.080 1.00 89.69 409 GLU A N 1
ATOM 3192 C CA . GLU A 1 409 ? -4.200 -0.894 -8.335 1.00 89.69 409 GLU A CA 1
ATOM 3193 C C . GLU A 1 409 ? -3.857 0.310 -7.465 1.00 89.69 409 GLU A C 1
ATOM 3195 O O . GLU A 1 409 ? -2.855 0.319 -6.744 1.00 89.69 409 GLU A O 1
ATOM 3200 N N . ARG A 1 410 ? -4.653 1.371 -7.557 1.00 84.81 410 ARG A N 1
ATOM 3201 C CA . ARG A 1 410 ? -4.461 2.543 -6.710 1.00 84.81 410 ARG A CA 1
ATOM 3202 C C . ARG A 1 410 ? -4.912 2.201 -5.294 1.00 84.81 410 ARG A C 1
ATOM 3204 O O . ARG A 1 410 ? -6.088 1.946 -5.069 1.00 84.81 410 ARG A O 1
ATOM 3211 N N . MET A 1 411 ? -3.975 2.249 -4.348 1.00 76.56 411 MET A N 1
ATOM 3212 C CA . MET A 1 411 ? -4.251 1.948 -2.936 1.00 76.56 411 MET A CA 1
ATOM 3213 C C . MET A 1 411 ? -4.790 3.157 -2.170 1.00 76.56 411 MET A C 1
ATOM 3215 O O . MET A 1 411 ? -5.419 2.988 -1.135 1.00 76.56 411 MET A O 1
ATOM 3219 N N . ASN A 1 412 ? -4.550 4.371 -2.674 1.00 69.00 412 ASN A N 1
ATOM 3220 C CA . ASN A 1 412 ? -4.979 5.593 -2.004 1.00 69.00 412 ASN A CA 1
ATOM 3221 C C . ASN A 1 412 ? -6.332 6.084 -2.490 1.00 69.00 412 ASN A C 1
ATOM 3223 O O . ASN A 1 412 ? -6.578 6.159 -3.696 1.00 69.00 412 ASN A O 1
ATOM 3227 N N . ALA A 1 413 ? -7.095 6.634 -1.557 1.00 56.78 413 ALA A N 1
ATOM 3228 C CA . ALA A 1 413 ? -8.212 7.504 -1.855 1.00 56.78 413 ALA A CA 1
ATOM 3229 C C . ALA A 1 413 ? -7.920 8.568 -2.919 1.00 56.78 413 ALA A C 1
ATOM 3231 O O . ALA A 1 413 ? -6.851 9.190 -2.918 1.00 56.78 413 ALA A O 1
ATOM 3232 N N . ALA A 1 414 ? -8.880 8.814 -3.814 1.00 46.91 414 ALA A N 1
ATOM 3233 C CA . ALA A 1 414 ? -8.917 10.058 -4.572 1.00 46.91 414 ALA A CA 1
ATOM 3234 C C . ALA A 1 414 ? -9.075 11.222 -3.584 1.00 46.91 414 ALA A C 1
ATOM 3236 O O . ALA A 1 414 ? -10.097 11.311 -2.906 1.00 46.91 414 ALA A O 1
ATOM 3237 N N . SER A 1 415 ? -8.031 12.047 -3.461 1.00 36.78 415 SER A N 1
ATOM 3238 C CA . SER A 1 415 ? -8.085 13.333 -2.768 1.00 36.78 415 SER A CA 1
ATOM 3239 C C . SER A 1 415 ? -8.738 14.409 -3.619 1.00 36.78 415 SER A C 1
ATOM 3241 O O . SER A 1 415 ? -8.491 14.429 -4.855 1.00 36.78 415 SER A O 1
#

InterPro domains:
  IPR007560 Restriction endonuclease type IV, Mrr [PF04471] (115-236)
  IPR011335 Restriction endonuclease type II-like [SSF52980] (118-219)
  IPR011856 tRNA endonuclease-like domain superfamily [G3DSA:3.40.1350.10] (106-242)
  IPR052906 Type IV Methyl-Directed Restriction Enzyme [PTHR30015] (108-241)

pLDDT: mean 74.99, std 26.43, range [22.61, 97.94]

Sequence (415 aa):
MAHLTSAAQQASNLLSRFSFMQVAVEGHRTASCLLQSVRYSGLLLRQKLRQTTGGNSPARPLQWSQLKPTRLVENRAVHGFLIPCSLKSCKEGGIANIKHEIPIGDMMTIRTLTDLSPSEFENLTLDLLARLGLKNSVWRTPGRDGGRDIQGDEFMDDFSGYTSQKSWYVDCKRYSGTVSWPTVWEKIAFADSNNADVFLLVTTSTLSPQAVDEVNRWNDTRRAPSIRFWNGHDFDHRLSLHTDIQVKYGLSSQPIQDAAPAIVELSKILLKYTNSIAAQVEFGRTTEGPLAAIQAISELITARLGEIELTGHISVQRFRAEVDAYEWLKDAESISLLGFDRFAVRAIAALIRCYSKATDMVVARIEDSPNAVEIRGQGIPETLLSDLTTIGFWGSIGVKLTPELVILERMNAAS

Secondary structure (DSSP, 8-state):
--SSHHHHHHHHHHHTTTTS--S---S-SSHHHHHHHHHHHHHHHHHHTTSS-----PPPPPPS---------------------------------------------PPPGGGS-HHHHHHHHHHHHHHHT-EEEEE--SSS-TT-SEEEEEEEE-TTSPEEEEEEEEEEE--SSPBPHHHHHHHHHHHHHTT-SEEEEEESS-B-HHHHHHHHHHHHH-SSSEEEEE-HHHHHHHHHT-HHHHHHHT--SSHHHHHHHHHHHHHHHHHHHHHHHHHHHHTT---HHHHHHHHHHHHHHHHHHHHHHHHSS----B--HHHH--TTEETTHHHHHHT-BHHHHHHHHHHHHHH---SSEEEEEETTEEEEEEEE-SS--GGGHHHHHHHHHHHTEEEEE-SSEEEEEE-S---

Foldseek 3Di:
DPPPVVVVVVVVVVVVVVPDDDDDDDDDDPPVVVVVVVVVVVVVVVVVVVVPDDDDDDDDDDDPDDDDDDDDDDDDDDDDDDDDDDDDDDDDDDDDPPPPPPPPPDDQDQDDCLNQDQQRNLLLVQLLVVVVPWPPKDADDDDVDQAAGIKTWDWDADPVRDIDIFIEGEHEEEDPDADEQVSVVSNQVRCVVVFGCEYEYEYLAYHDPVNVVVLVVCCVPDRPNNYYYAGNVNSVVSVVVQLCSCLQSSNDPCLLVSCVVLLVLLVVVLVVLVVVLVVCVVVVHDNVLSVQLNVLSVVLSVQSVVCCVPHSHADADFADCVPQNDPLEPPCVLRNVLRWRSSLVSNLVSLQVVQFPDSHWYKD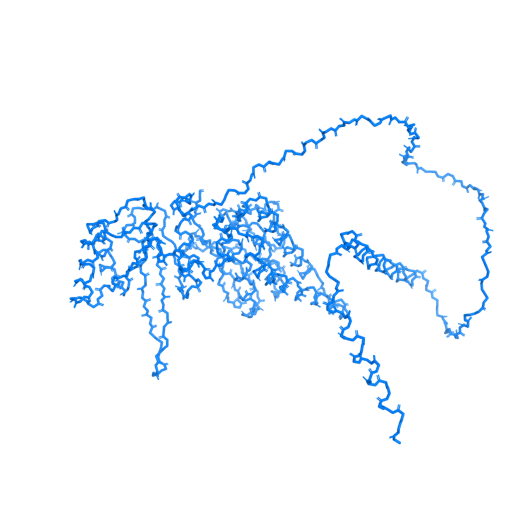DDPVASQKIKIFGAQRDPVCQVVSCSSCSSRCWDWDDDRTIIMTGRSGDDD

Radius of gyration: 30.81 Å; chains: 1; bounding box: 89×76×69 Å

Organism: NCBI:txid1144873